Protein 1EKE (pdb70)

Solvent-accessible surface area: 22697 Å² total

Nearest PDB structures (foldseek):
  1eke-assembly1_A  TM=1.005E+00  e=2.275E-42  Methanocaldococcus jannaschii
  1eke-assembly1_B  TM=9.817E-01  e=2.333E-36  Methanocaldococcus jannaschii
  1io2-assembly1_A  TM=8.672E-01  e=2.850E-19  Thermococcus kodakarensis KOD1
  2dfh-assembly1_A  TM=8.727E-01  e=3.382E-18  Thermococcus kodakarensis KOD1
  2dfe-assembly1_A  TM=8.642E-01  e=1.390E-17  Thermococcus kodakarensis KOD1

B-factor: mean 33.73, std 13.72, range [7.92, 82.34]

Radius of gyration: 27.39 Å; Cα contacts (8 Å, |Δi|>4): 747; chains: 2; bounding box: 80×53×71 Å

Sequence (441 aa):
IIIGIDEAGRGPVLGPVVCAFAIEKEREEELKKLGVKELTKNKRAYLKKLLENLGYVEKRILEAEEINQLNSINLNDIEINAFSKVAKNLIEKLNIRDDEIEIYIDACSTNTKKFEDSFKDKIEDIIKERNLNIKIIAEHKADAKYPVVSAASIIAKAERDEIIDYYKKIYGDIGSGYPSDPKTIKFLEDYFKKHKKLPDIARTHWKTCKRILDKSKQTIIIGIDEAGRGPVLGPVVCAFAIEKEREEELKKLGVKDSKELTKNKRAYLKKLLENLGYVEKRILEAEEINQLNSINLNDIEINAFSKVAKNLIEKLNIRDDEIEIYIDACSTNTKKFEDSFKDKIEDIIKERNLNIKIIAEHKADAKYPVVSAASIIAKAERDEIIDYYKKIYGDIGSGYPSDPKTIKFLEDYFKKHKKLPDIARTHWKTCKRILDKSKQT

Foldseek 3Di:
DEKAKEAPDLAFQFWKKIKIWDDDPVCVVVLVVVVLLDDDLVVLLVLLVVRVVHTPMFMDMGFLLNLQVVVPDDSLVVCLCRRLVSVLCCCVVVVAAPEEYEYEYADPDDDFVVSQVSSCVSNCVSHVHRHYRYHYHYDHPVLNPDSNNSNRVSNNNSVRCVVVVVVCVVQNCCAPSHPVGCSVLVSQLVCCVVPVAGDSRGNCPDPSNVVSVCVVPPD/DEKAKEAPDPAFQFWKKIKIWDDDVVCVVVLVVLVLLDDPPDDLVVLLVSLVVSVVHTPMFMDMQFLLNVQVVVPDDPLVVVLVVRLVSVLVSCVVVVDAPEEYE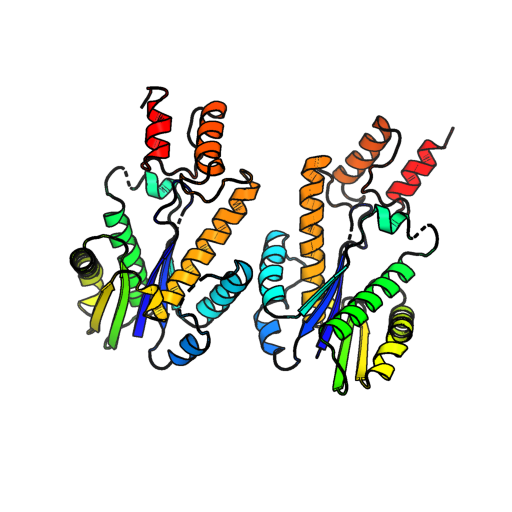YEYADPDDPFVVSQVSNCVSCVVVCVVRVYHYHYHYYHPVLNPDSNNSSNHSNNHNVRVVRVVVVCVVQNCCDPRHPVGPSVLCSQLVVCVVPVDGDSGGNCPDPSNVVSVVVSPDD

CATH classification: 3.30.420.10 (+1 more: 1.10.10.460)

InterPro domains:
  IPR001352 Ribonuclease HII/HIII [PTHR10954] (2-223)
  IPR004649 Ribonuclease H2, subunit A [TIGR00729] (3-220)
  IPR012337 Ribonuclease H-like superfamily [SSF53098] (1-223)
  IPR020787 Ribonuclease HII, archaea [MF_00052_A] (2-220)
  IPR023160 Ribonuclease HII, helix-loop-helix cap domain superfamily [G3DSA:1.10.10.460] (176-222)
  IPR024567 Ribonuclease HII/HIII domain [PF01351] (4-215)
  IPR024567 Ribonuclease HII/HIII domain [PS51975] (1-224)
  IPR036397 Ribonuclease H superfamily [G3DSA:3.30.420.10] (1-175)

Structure (mmCIF, N/CA/C/O backbone):
data_1EKE
#
_entry.id   1EKE
#
_cell.length_a   61.484
_cell.length_b   55.424
_cell.length_c   72.145
_cell.angle_alpha   90.00
_cell.angle_beta   111.85
_cell.angle_gamma   90.00
#
_symmetry.space_group_name_H-M   'P 1 21 1'
#
loop_
_entity.id
_entity.type
_entity.pdbx_description
1 polymer 'RIBONUCLEASE HII'
2 non-polymer '2-(N-MORPHOLINO)-ETHANESULFONIC ACID'
3 water water
#
loop_
_atom_site.group_PDB
_atom_site.id
_atom_site.type_symbol
_atom_site.label_atom_id
_atom_site.label_alt_id
_atom_site.label_comp_id
_atom_site.label_asym_id
_atom_site.label_entity_id
_atom_site.label_seq_id
_atom_site.pdbx_PDB_ins_code
_atom_site.Cartn_x
_atom_site.Cartn_y
_atom_site.Cartn_z
_atom_site.occupancy
_atom_site.B_iso_or_equiv
_atom_site.auth_seq_id
_atom_site.auth_comp_id
_atom_site.auth_asym_id
_atom_site.auth_atom_id
_atom_site.pdbx_PDB_model_num
ATOM 9 N N . ILE A 1 2 ? -5.965 20.754 39.478 1.00 40.49 2 ILE A N 1
ATOM 10 C CA . ILE A 1 2 ? -4.537 20.500 39.621 1.00 39.89 2 ILE A CA 1
ATOM 11 C C . ILE A 1 2 ? -3.767 21.820 39.672 1.00 39.86 2 ILE A C 1
ATOM 12 O O . ILE A 1 2 ? -4.005 22.721 38.863 1.00 34.71 2 ILE A O 1
ATOM 17 N N . ILE A 1 3 ? -2.853 21.929 40.632 1.00 32.21 3 ILE A N 1
ATOM 18 C CA . ILE A 1 3 ? -2.031 23.124 40.795 1.00 29.82 3 ILE A CA 1
ATOM 19 C C . ILE A 1 3 ? -0.607 22.731 40.437 1.00 23.02 3 ILE A C 1
ATOM 20 O O . ILE A 1 3 ? -0.103 21.707 40.905 1.00 27.32 3 ILE A O 1
ATOM 25 N N . ILE A 1 4 ? 0.040 23.536 39.604 1.00 26.98 4 ILE A N 1
ATOM 26 C CA . ILE A 1 4 ? 1.402 23.249 39.185 1.00 25.79 4 ILE A CA 1
ATOM 27 C C . ILE A 1 4 ? 2.305 24.455 39.386 1.00 26.55 4 ILE A C 1
ATOM 28 O O . ILE A 1 4 ? 1.942 25.578 39.030 1.00 24.08 4 ILE A O 1
ATOM 33 N N . GLY A 1 5 ? 3.474 24.212 39.968 1.00 18.80 5 GLY A N 1
ATOM 34 C CA . GLY A 1 5 ? 4.445 25.278 40.191 1.00 16.01 5 GLY A CA 1
ATOM 35 C C . GLY A 1 5 ? 5.674 24.932 39.370 1.00 18.16 5 GLY A C 1
ATOM 36 O O . GLY A 1 5 ? 6.073 23.773 39.320 1.00 17.03 5 GLY A O 1
ATOM 37 N N . ILE A 1 6 ? 6.262 25.920 38.705 1.00 16.41 6 ILE A N 1
ATOM 38 C CA . ILE A 1 6 ? 7.438 25.688 37.872 1.00 15.81 6 ILE A CA 1
ATOM 39 C C . ILE A 1 6 ? 8.528 26.698 38.213 1.00 17.44 6 ILE A C 1
ATOM 40 O O . ILE A 1 6 ? 8.286 27.897 38.230 1.00 20.54 6 ILE A O 1
ATOM 45 N N . ASP A 1 7 ? 9.726 26.211 38.496 1.00 18.96 7 ASP A N 1
ATOM 46 C CA . ASP A 1 7 ? 10.829 27.102 38.817 1.00 18.90 7 ASP A CA 1
ATOM 47 C C . ASP A 1 7 ? 12.088 26.461 38.266 1.00 17.65 7 ASP A C 1
ATOM 48 O O . ASP A 1 7 ? 12.026 25.406 37.642 1.00 26.01 7 ASP A O 1
ATOM 53 N N . GLU A 1 8 ? 13.233 27.085 38.506 1.00 16.81 8 GLU A N 1
ATOM 54 C CA . GLU A 1 8 ? 14.496 26.545 38.010 1.00 17.85 8 GLU A CA 1
ATOM 55 C C . GLU A 1 8 ? 15.616 26.936 38.962 1.00 17.29 8 GLU A C 1
ATOM 56 O O . GLU A 1 8 ? 15.427 27.772 39.838 1.00 24.61 8 GLU A O 1
ATOM 62 N N . ALA A 1 9 ? 16.771 26.313 38.784 1.00 14.97 9 ALA A N 1
ATOM 63 C CA . ALA A 1 9 ? 17.950 26.613 39.591 1.00 20.81 9 ALA A CA 1
ATOM 64 C C . ALA A 1 9 ? 19.118 26.668 38.616 1.00 20.62 9 ALA A C 1
ATOM 65 O O . ALA A 1 9 ? 19.091 25.995 37.574 1.00 22.31 9 ALA A O 1
ATOM 67 N N . GLY A 1 10 ? 20.134 27.464 38.942 1.00 22.59 10 GLY A N 1
ATOM 68 C CA . GLY A 1 10 ? 21.308 27.564 38.088 1.00 20.10 10 GLY A CA 1
ATOM 69 C C . GLY A 1 10 ? 21.178 28.378 36.799 1.00 31.05 10 GLY A C 1
ATOM 70 O O . GLY A 1 10 ? 21.814 28.067 35.793 1.00 31.00 10 GLY A O 1
ATOM 71 N N . ARG A 1 11 ? 20.363 29.425 36.822 1.00 27.32 11 ARG A N 1
ATOM 72 C CA . ARG A 1 11 ? 20.195 30.272 35.645 1.00 35.18 11 ARG A CA 1
ATOM 73 C C . ARG A 1 11 ? 21.405 31.195 35.450 1.00 32.98 11 ARG A C 1
ATOM 74 O O . ARG A 1 11 ? 21.874 31.379 34.330 1.00 37.14 11 ARG A O 1
ATOM 82 N N . GLY A 1 12 ? 21.911 31.742 36.556 1.00 34.53 12 GLY A N 1
ATOM 83 C CA . GLY A 1 12 ? 23.026 32.679 36.519 1.00 33.49 12 GLY A CA 1
ATOM 84 C C . GLY A 1 12 ? 24.496 32.277 36.462 1.00 32.97 12 GLY A C 1
ATOM 85 O O . GLY A 1 12 ? 25.268 33.001 35.842 1.00 28.12 12 GLY A O 1
ATOM 86 N N . PRO A 1 13 ? 24.929 31.168 37.085 1.00 31.24 13 PRO A N 1
ATOM 87 C CA . PRO A 1 13 ? 26.324 30.693 37.100 1.00 25.56 13 PRO A CA 1
ATOM 88 C C . PRO A 1 13 ? 27.028 30.511 35.751 1.00 21.30 13 PRO A C 1
ATOM 89 O O . PRO A 1 13 ? 26.385 30.227 34.743 1.00 19.25 13 PRO A O 1
ATOM 93 N N . VAL A 1 14 ? 28.355 30.664 35.752 1.00 21.94 14 VAL A N 1
ATOM 94 C CA . VAL A 1 14 ? 29.151 30.501 34.540 1.00 22.88 14 VAL A CA 1
ATOM 95 C C . VAL A 1 14 ? 29.472 29.020 34.332 1.00 18.86 14 VAL A C 1
ATOM 96 O O . VAL A 1 14 ? 30.059 28.637 33.327 1.00 25.56 14 VAL A O 1
ATOM 100 N N . LEU A 1 15 ? 29.082 28.183 35.285 1.00 25.55 15 LEU A N 1
ATOM 101 C CA . LEU A 1 15 ? 29.352 26.763 35.154 1.00 28.52 15 LEU A CA 1
ATOM 102 C C . LEU A 1 15 ? 28.235 25.892 35.710 1.00 26.51 15 LEU A C 1
ATOM 103 O O . LEU A 1 15 ? 27.306 26.379 36.348 1.00 27.67 15 LEU A O 1
ATOM 108 N N . GLY A 1 16 ? 28.324 24.598 35.447 1.00 27.14 16 GLY A N 1
ATOM 109 C CA . GLY A 1 16 ? 27.322 23.692 35.969 1.00 28.28 16 GLY A CA 1
ATOM 110 C C . GLY A 1 16 ? 26.030 23.651 35.181 1.00 22.45 16 GLY A C 1
ATOM 111 O O . GLY A 1 16 ? 25.839 24.404 34.233 1.00 17.84 16 GLY A O 1
ATOM 112 N N . PRO A 1 17 ? 25.098 22.783 35.595 1.00 25.42 17 PRO A N 1
ATOM 113 C CA . PRO A 1 17 ? 23.803 22.596 34.953 1.00 19.00 17 PRO A CA 1
ATOM 114 C C . PRO A 1 17 ? 22.699 23.571 35.331 1.00 20.21 17 PRO A C 1
ATOM 115 O O . PRO A 1 17 ? 22.791 24.297 36.326 1.00 18.40 17 PRO A O 1
ATOM 127 N N . VAL A 1 19 ? 18.629 23.502 36.084 1.00 22.94 19 VAL A N 1
ATOM 128 C CA . VAL A 1 19 ? 17.624 22.509 36.427 1.00 23.49 19 VAL A CA 1
ATOM 129 C C . VAL A 1 19 ? 16.283 23.188 36.424 1.00 19.56 19 VAL A C 1
ATOM 130 O O . VAL A 1 19 ? 16.109 24.248 37.014 1.00 25.28 19 VAL A O 1
ATOM 134 N N . VAL A 1 20 ? 15.334 22.570 35.737 1.00 23.14 20 VAL A N 1
ATOM 135 C CA . VAL A 1 20 ? 13.993 23.100 35.645 1.00 15.93 20 VAL A CA 1
ATOM 136 C C . VAL A 1 20 ? 13.105 22.058 36.286 1.00 15.76 20 VAL A C 1
ATOM 137 O O . VAL A 1 20 ? 13.225 20.868 35.995 1.00 20.35 20 VAL A O 1
ATOM 141 N N . CYS A 1 21 ? 12.233 22.487 37.185 1.00 17.14 21 CYS A N 1
ATOM 142 C CA . CYS A 1 21 ? 11.355 21.523 37.842 1.00 20.17 21 CYS A CA 1
ATOM 143 C C . CYS A 1 21 ? 9.922 21.997 37.891 1.00 17.97 21 CYS A C 1
ATOM 144 O O . CYS A 1 21 ? 9.657 23.178 38.073 1.00 19.44 21 CYS A O 1
ATOM 147 N N . ALA A 1 22 ? 8.998 21.060 37.717 1.00 23.27 22 ALA A N 1
ATOM 148 C CA . ALA A 1 22 ? 7.579 21.364 37.778 1.00 19.00 22 ALA A CA 1
ATOM 149 C C . ALA A 1 22 ? 7.010 20.435 38.847 1.00 15.38 22 ALA A C 1
ATOM 150 O O . ALA A 1 22 ? 7.219 19.225 38.780 1.00 19.22 22 ALA A O 1
ATOM 152 N N . PHE A 1 23 ? 6.325 21.015 39.831 1.00 16.41 23 PHE A N 1
ATOM 153 C CA . PHE A 1 23 ? 5.708 20.272 40.935 1.00 14.94 23 PHE A CA 1
ATOM 154 C C . PHE A 1 23 ? 4.192 20.379 40.791 1.00 17.27 23 PHE A C 1
ATOM 155 O O . PHE A 1 23 ? 3.654 21.483 40.721 1.00 24.90 23 PHE A O 1
ATOM 163 N N . ALA A 1 24 ? 3.508 19.241 40.767 1.00 21.05 24 ALA A N 1
ATOM 164 C CA . ALA A 1 24 ? 2.055 19.222 40.620 1.00 14.36 24 ALA A CA 1
ATOM 165 C C . ALA A 1 24 ? 1.387 18.502 41.773 1.00 15.13 24 ALA A C 1
ATOM 166 O O . ALA A 1 24 ? 1.925 17.537 42.310 1.00 18.11 24 ALA A O 1
ATOM 168 N N . ILE A 1 25 ? 0.198 18.959 42.139 1.00 21.88 25 ILE A N 1
ATOM 169 C CA . ILE A 1 25 ? -0.552 18.327 43.210 1.00 19.00 25 ILE A CA 1
ATOM 170 C C . ILE A 1 25 ? -2.033 18.705 43.142 1.00 25.94 25 ILE A C 1
ATOM 171 O O . ILE A 1 25 ? -2.384 19.789 42.664 1.00 21.78 25 ILE A O 1
ATOM 176 N N . GLU A 1 26 ? -2.899 17.794 43.586 1.00 25.67 26 GLU A N 1
ATOM 177 C CA . GLU A 1 26 ? -4.339 18.052 43.608 1.00 28.18 26 GLU A CA 1
ATOM 178 C C . GLU A 1 26 ? -4.569 19.180 44.598 1.00 30.45 26 GLU A C 1
ATOM 179 O O . GLU A 1 26 ? -4.003 19.159 45.697 1.00 32.67 26 GLU A O 1
ATOM 185 N N . LYS A 1 27 ? -5.382 20.170 44.233 1.00 30.00 27 LYS A N 1
ATOM 186 C CA . LYS A 1 27 ? -5.612 21.269 45.158 1.00 33.27 27 LYS A CA 1
ATOM 187 C C . LYS A 1 27 ? -6.207 20.771 46.472 1.00 32.21 27 LYS A C 1
ATOM 188 O O . LYS A 1 27 ? -6.038 21.405 47.503 1.00 29.66 27 LYS A O 1
ATOM 194 N N . GLU A 1 28 ? -6.906 19.640 46.435 1.00 35.95 28 GLU A N 1
ATOM 195 C CA . GLU A 1 28 ? -7.505 19.092 47.649 1.00 40.54 28 GLU A CA 1
ATOM 196 C C . GLU A 1 28 ? -6.430 18.695 48.658 1.00 42.15 28 GLU A C 1
ATOM 197 O O . GLU A 1 28 ? -6.684 18.647 49.861 1.00 45.36 28 GLU A O 1
ATOM 203 N N . ARG A 1 29 ? -5.229 18.412 48.166 1.00 37.17 29 ARG A N 1
ATOM 204 C CA . ARG A 1 29 ? -4.136 17.997 49.034 1.00 33.94 29 ARG A CA 1
ATOM 205 C C . ARG A 1 29 ? -3.108 19.080 49.285 1.00 32.26 29 ARG A C 1
ATOM 206 O O . ARG A 1 29 ? -2.037 18.803 49.825 1.00 39.36 29 ARG A O 1
ATOM 214 N N . GLU A 1 30 ? -3.422 20.313 48.910 1.00 32.55 30 GLU A N 1
ATOM 215 C CA . GLU A 1 30 ? -2.473 21.403 49.099 1.00 32.53 30 GLU A CA 1
ATOM 216 C C . GLU A 1 30 ? -2.078 21.667 50.552 1.00 32.47 30 GLU A C 1
ATOM 217 O O . GLU A 1 30 ? -0.980 22.164 50.824 1.00 26.81 30 GLU A O 1
ATOM 223 N N . GLU A 1 31 ? -2.960 21.351 51.494 1.00 33.01 31 GLU A N 1
ATOM 224 C CA . GLU A 1 31 ? -2.614 21.569 52.892 1.00 36.79 31 GLU A CA 1
ATOM 225 C C . GLU A 1 31 ? -1.490 20.617 53.306 1.00 33.10 31 GLU A C 1
ATOM 226 O O . GLU A 1 31 ? -0.679 20.944 54.171 1.00 38.27 31 GLU A O 1
ATOM 232 N N . GLU A 1 32 ? -1.432 19.448 52.676 1.00 33.67 32 GLU A N 1
ATOM 233 C CA . GLU A 1 32 ? -0.384 18.478 52.990 1.00 34.63 32 GLU A CA 1
ATOM 234 C C . GLU A 1 32 ? 0.957 19.056 52.576 1.00 31.32 32 GLU A C 1
ATOM 235 O O . GLU A 1 32 ? 2.000 18.640 53.074 1.00 33.35 32 GLU A O 1
ATOM 241 N N . LEU A 1 33 ? 0.918 20.007 51.644 1.00 26.99 33 LEU A N 1
ATOM 242 C CA . LEU A 1 33 ? 2.118 20.684 51.166 1.00 26.78 33 LEU A CA 1
ATOM 243 C C . LEU A 1 33 ? 2.439 21.889 52.061 1.00 31.16 33 LEU A C 1
ATOM 244 O O . LEU A 1 33 ? 3.595 22.107 52.426 1.00 33.46 33 LEU A O 1
ATOM 249 N N . LYS A 1 34 ? 1.420 22.674 52.413 1.00 28.83 34 LYS A N 1
ATOM 250 C CA . LYS A 1 34 ? 1.634 23.849 53.258 1.00 33.77 34 LYS A CA 1
ATOM 251 C C . LYS A 1 34 ? 2.126 23.430 54.637 1.00 36.01 34 LYS A C 1
ATOM 252 O O . LYS A 1 34 ? 2.896 24.146 55.273 1.00 35.92 34 LYS A O 1
ATOM 258 N N . LYS A 1 35 ? 1.685 22.254 55.075 1.00 39.01 35 LYS A N 1
ATOM 259 C CA . LYS A 1 35 ? 2.072 21.679 56.364 1.00 45.95 35 LYS A CA 1
ATOM 260 C C . LYS A 1 35 ? 3.602 21.575 56.466 1.00 47.01 35 LYS A C 1
ATOM 261 O O . LYS A 1 35 ? 4.160 21.498 57.559 1.00 44.40 35 LYS A O 1
ATOM 267 N N . LEU A 1 36 ? 4.275 21.578 55.320 1.00 45.20 36 LEU A N 1
ATOM 268 C CA . LEU A 1 36 ? 5.731 21.483 55.292 1.00 44.53 36 LEU A CA 1
ATOM 269 C C . LEU A 1 36 ? 6.380 22.860 55.431 1.00 45.29 36 LEU A C 1
ATOM 270 O O . LEU A 1 36 ? 7.582 22.973 55.671 1.00 45.96 36 LEU A O 1
ATOM 275 N N . GLY A 1 37 ? 5.576 23.906 55.286 1.00 46.50 37 GLY A N 1
ATOM 276 C CA . GLY A 1 37 ? 6.092 25.258 55.404 1.00 50.38 37 GLY A CA 1
ATOM 277 C C . GLY A 1 37 ? 7.104 25.627 54.335 1.00 49.51 37 GLY A C 1
ATOM 278 O O . GLY A 1 37 ? 7.984 26.458 54.565 1.00 52.65 37 GLY A O 1
ATOM 279 N N . VAL A 1 38 ? 6.978 25.017 53.160 1.00 44.83 38 VAL A N 1
ATOM 280 C CA . VAL A 1 38 ? 7.895 25.288 52.060 1.00 42.69 38 VAL A CA 1
ATOM 281 C C . VAL A 1 38 ? 8.057 26.773 51.724 1.00 44.45 38 VAL A C 1
ATOM 282 O O . VAL A 1 38 ? 9.085 27.174 51.187 1.00 43.83 38 VAL A O 1
ATOM 286 N N . LYS A 1 39 ? 7.059 27.596 52.030 1.00 49.09 39 LYS A N 1
ATOM 287 C CA . LYS A 1 39 ? 7.180 29.022 51.735 1.00 53.13 39 LYS A CA 1
ATOM 288 C C . LYS A 1 39 ? 7.602 29.796 52.979 1.00 55.47 39 LYS A C 1
ATOM 289 O O . LYS A 1 39 ? 7.391 29.340 54.104 1.00 58.93 39 LYS A O 1
ATOM 295 N N . GLU A 1 43 ? 16.403 30.602 53.051 1.00 52.22 43 GLU A N 1
ATOM 296 C CA . GLU A 1 43 ? 17.412 29.607 52.712 1.00 51.21 43 GLU A CA 1
ATOM 297 C C . GLU A 1 43 ? 17.419 28.474 53.733 1.00 51.68 43 GLU A C 1
ATOM 298 O O . GLU A 1 43 ? 16.871 28.601 54.830 1.00 49.91 43 GLU A O 1
ATOM 300 N N . LEU A 1 44 ? 18.044 27.364 53.362 1.00 48.77 44 LEU A N 1
ATOM 301 C CA . LEU A 1 44 ? 18.127 26.205 54.237 1.00 51.33 44 LEU A CA 1
ATOM 302 C C . LEU A 1 44 ? 19.425 25.458 53.967 1.00 50.47 44 LEU A C 1
ATOM 303 O O . LEU A 1 44 ? 20.082 25.682 52.949 1.00 51.98 44 LEU A O 1
ATOM 308 N N . THR A 1 45 ? 19.799 24.581 54.889 1.00 47.50 45 THR A N 1
ATOM 309 C CA . THR A 1 45 ? 21.014 23.798 54.730 1.00 49.79 45 THR A CA 1
ATOM 310 C C . THR A 1 45 ? 20.822 22.802 53.591 1.00 50.36 45 THR A C 1
ATOM 311 O O . THR A 1 45 ? 19.692 22.510 53.196 1.00 46.05 45 THR A O 1
ATOM 315 N N . LYS A 1 46 ? 21.926 22.292 53.056 1.00 50.41 46 LYS A N 1
ATOM 316 C CA . LYS A 1 46 ? 21.845 21.325 51.973 1.00 50.75 46 LYS A CA 1
ATOM 317 C C . LYS A 1 46 ? 21.287 20.005 52.499 1.00 50.65 46 LYS A C 1
ATOM 318 O O . LYS A 1 46 ? 20.828 19.164 51.728 1.00 52.69 46 LYS A O 1
ATOM 324 N N . ASN A 1 47 ? 21.322 19.840 53.819 1.00 47.03 47 ASN A N 1
ATOM 325 C CA . ASN A 1 47 ? 20.803 18.642 54.465 1.00 43.42 47 ASN A CA 1
ATOM 326 C C . ASN A 1 47 ? 19.282 18.694 54.550 1.00 42.49 47 ASN A C 1
ATOM 327 O O . ASN A 1 47 ? 18.598 17.754 54.154 1.00 40.74 47 ASN A O 1
ATOM 332 N N . LYS A 1 48 ? 18.760 19.803 55.066 1.00 40.51 48 LYS A N 1
ATOM 333 C CA . LYS A 1 48 ? 17.319 19.977 55.229 1.00 34.50 48 LYS A CA 1
ATOM 334 C C . LYS A 1 48 ? 16.605 20.069 53.881 1.00 32.38 48 LYS A C 1
ATOM 335 O O . LYS A 1 48 ? 15.446 19.658 53.748 1.00 30.15 48 LYS A O 1
ATOM 341 N N . ARG A 1 49 ? 17.318 20.596 52.890 1.00 30.88 49 ARG A N 1
ATOM 342 C CA . ARG A 1 49 ? 16.804 20.754 51.539 1.00 35.37 49 ARG A CA 1
ATOM 343 C C . ARG A 1 49 ? 16.720 19.392 50.850 1.00 35.31 49 ARG A C 1
ATOM 344 O O . ARG A 1 49 ? 15.760 19.106 50.138 1.00 30.00 49 ARG A O 1
ATOM 352 N N . ALA A 1 50 ? 17.740 18.565 51.051 1.00 25.70 50 ALA A N 1
ATOM 353 C CA . ALA A 1 50 ? 17.757 17.237 50.472 1.00 26.62 50 ALA A CA 1
ATOM 354 C C . ALA A 1 50 ? 16.611 16.461 51.112 1.00 24.51 50 ALA A C 1
ATOM 355 O O . ALA A 1 50 ? 15.980 15.615 50.471 1.00 22.63 50 ALA A O 1
ATOM 357 N N . TYR A 1 51 ? 16.345 16.756 52.380 1.00 22.13 51 TYR A N 1
ATOM 358 C CA . TYR A 1 51 ? 15.263 16.099 53.094 1.00 23.10 51 TYR A CA 1
ATOM 359 C C . TYR A 1 51 ? 13.914 16.521 52.517 1.00 24.50 51 TYR A C 1
ATOM 360 O O . TYR A 1 51 ? 13.070 15.681 52.218 1.00 23.06 51 TYR A O 1
ATOM 369 N N . LEU A 1 52 ? 13.711 17.828 52.382 1.00 26.83 52 LEU A N 1
ATOM 370 C CA . LEU A 1 52 ? 12.464 18.352 51.826 1.00 27.64 52 LEU A CA 1
ATOM 371 C C . LEU A 1 52 ? 12.231 17.835 50.409 1.00 25.62 52 LEU A C 1
ATOM 372 O O . LEU A 1 52 ? 11.106 17.509 50.032 1.00 27.53 52 LEU A O 1
ATOM 377 N N . LYS A 1 53 ? 13.296 17.761 49.620 1.00 21.88 53 LYS A N 1
ATOM 378 C CA . LYS A 1 53 ? 13.184 17.252 48.265 1.00 23.52 53 LYS A CA 1
ATOM 379 C C . LYS A 1 53 ? 12.640 15.810 48.261 1.00 25.91 53 LYS A C 1
ATOM 380 O O . LYS A 1 53 ? 11.828 15.445 47.410 1.00 19.90 53 LYS A O 1
ATOM 386 N N . LYS A 1 54 ? 13.087 14.983 49.202 1.00 25.64 54 LYS A N 1
ATOM 387 C CA . LYS A 1 54 ? 12.598 13.605 49.249 1.00 24.25 54 LYS A CA 1
ATOM 388 C C . LYS A 1 54 ? 11.119 13.594 49.633 1.00 24.62 54 LYS A C 1
ATOM 389 O O . LYS A 1 54 ? 10.310 12.875 49.044 1.00 25.12 54 LYS A O 1
ATOM 395 N N . LEU A 1 55 ? 10.760 14.394 50.624 1.00 18.62 55 LEU A N 1
ATOM 396 C CA . LEU A 1 55 ? 9.370 14.426 51.047 1.00 27.06 55 LEU A CA 1
ATOM 397 C C . LEU A 1 55 ? 8.489 14.924 49.917 1.00 24.80 55 LEU A C 1
ATOM 398 O O . LEU A 1 55 ? 7.418 14.363 49.671 1.00 21.13 55 LEU A O 1
ATOM 403 N N . LEU A 1 56 ? 8.949 15.968 49.229 1.00 22.51 56 LEU A N 1
ATOM 404 C CA . LEU A 1 56 ? 8.186 16.558 48.130 1.00 24.23 56 LEU A CA 1
ATOM 405 C C . LEU A 1 56 ? 7.999 15.618 46.941 1.00 24.90 56 LEU A C 1
ATOM 406 O O . LEU A 1 56 ? 6.915 15.564 46.358 1.00 21.84 56 LEU A O 1
ATOM 411 N N . GLU A 1 57 ? 9.039 14.878 46.574 1.00 20.70 57 GLU A N 1
ATOM 412 C CA . GLU A 1 57 ? 8.914 13.950 45.458 1.00 23.38 57 GLU A CA 1
ATOM 413 C C . GLU A 1 57 ? 7.971 12.789 45.792 1.00 31.80 57 GLU A C 1
ATOM 414 O O . GLU A 1 57 ? 7.450 12.123 44.892 1.00 31.71 57 GLU A O 1
ATOM 420 N N . ASN A 1 58 ? 7.742 12.560 47.084 1.00 34.51 58 ASN A N 1
ATOM 421 C CA . ASN A 1 58 ? 6.824 11.509 47.524 1.00 35.89 58 ASN A CA 1
ATOM 422 C C . ASN A 1 58 ? 5.427 12.112 47.609 1.00 31.70 58 ASN A C 1
ATOM 423 O O . ASN A 1 58 ? 4.435 11.441 47.325 1.00 41.62 58 ASN A O 1
ATOM 428 N N . LEU A 1 59 ? 5.352 13.382 47.999 1.00 26.16 59 LEU A N 1
ATOM 429 C CA . LEU A 1 59 ? 4.067 14.066 48.124 1.00 23.42 59 LEU A CA 1
ATOM 430 C C . LEU A 1 59 ? 3.375 14.337 46.774 1.00 28.90 59 LEU A C 1
ATOM 431 O O . LEU A 1 59 ? 2.244 13.901 46.547 1.00 20.95 59 LEU A O 1
ATOM 436 N N . GLY A 1 60 ? 4.053 15.033 45.867 1.00 24.24 60 GLY A N 1
ATOM 437 C CA . GLY A 1 60 ? 3.427 15.334 44.590 1.00 23.58 60 GLY A CA 1
ATOM 438 C C . GLY A 1 60 ? 4.016 14.673 43.362 1.00 24.80 60 GLY A C 1
ATOM 439 O O . GLY A 1 60 ? 4.781 13.710 43.457 1.00 22.90 60 GLY A O 1
ATOM 440 N N . TYR A 1 61 ? 3.633 15.191 42.196 1.00 21.33 61 TYR A N 1
ATOM 441 C CA . TYR A 1 61 ? 4.136 14.688 40.928 1.00 21.97 61 TYR A CA 1
ATOM 442 C C . TYR A 1 61 ? 5.217 15.662 40.505 1.00 20.86 61 TYR A C 1
ATOM 443 O O . TYR A 1 61 ? 4.934 16.830 40.245 1.00 21.55 61 TYR A O 1
ATOM 452 N N . VAL A 1 62 ? 6.447 15.172 40.416 1.00 21.27 62 VAL A N 1
ATOM 453 C CA . VAL A 1 62 ? 7.579 16.021 40.065 1.00 21.86 62 VAL A CA 1
ATOM 454 C C . VAL A 1 62 ? 8.210 15.650 38.729 1.00 21.42 62 VAL A C 1
ATOM 455 O O . VAL A 1 62 ? 8.648 14.520 38.524 1.00 21.52 62 VAL A O 1
ATOM 459 N N . GLU A 1 63 ? 8.259 16.633 37.833 1.00 25.15 63 GLU A N 1
ATOM 460 C CA . GLU A 1 63 ? 8.824 16.487 36.488 1.00 18.15 63 GLU A CA 1
ATOM 461 C C . GLU A 1 63 ? 10.102 17.331 36.451 1.00 19.67 63 GLU A C 1
ATOM 462 O O . GLU A 1 63 ? 10.058 18.530 36.726 1.00 19.65 63 GLU A O 1
ATOM 468 N N . LYS A 1 64 ? 11.232 16.726 36.097 1.00 15.94 64 LYS A N 1
ATOM 469 C CA . LYS A 1 64 ? 12.486 17.478 36.086 1.00 24.43 64 LYS A CA 1
ATOM 470 C C . LYS A 1 64 ? 13.216 17.433 34.758 1.00 22.22 64 LYS A C 1
ATOM 471 O O . LYS A 1 64 ? 13.166 16.436 34.041 1.00 26.71 64 LYS A O 1
ATOM 477 N N . ARG A 1 65 ? 13.905 18.526 34.453 1.00 20.60 65 ARG A N 1
ATOM 478 C CA . ARG A 1 65 ? 14.704 18.635 33.243 1.00 19.66 65 ARG A CA 1
ATOM 479 C C . ARG A 1 65 ? 16.078 19.185 33.655 1.00 19.84 65 ARG A C 1
ATOM 480 O O . ARG A 1 65 ? 16.168 20.276 34.223 1.00 19.64 65 ARG A O 1
ATOM 488 N N . ILE A 1 66 ? 17.133 18.435 33.376 1.00 21.96 66 ILE A N 1
ATOM 489 C CA . ILE A 1 66 ? 18.478 18.889 33.719 1.00 24.97 66 ILE A CA 1
ATOM 490 C C . ILE A 1 66 ? 19.303 19.143 32.460 1.00 28.12 66 ILE A C 1
ATOM 491 O O . ILE A 1 66 ? 19.510 18.233 31.650 1.00 28.19 66 ILE A O 1
ATOM 496 N N . LEU A 1 67 ? 19.767 20.382 32.303 1.00 23.69 67 LEU A N 1
ATOM 497 C CA . LEU A 1 67 ? 20.581 20.769 31.156 1.00 24.54 67 LEU A CA 1
ATOM 498 C C . LEU A 1 67 ? 22.021 20.977 31.596 1.00 23.75 67 LEU A C 1
ATOM 499 O O . LEU A 1 67 ? 22.321 21.930 32.311 1.00 21.95 67 LEU A O 1
ATOM 504 N N . GLU A 1 68 ? 22.904 20.076 31.191 1.00 23.71 68 GLU A N 1
ATOM 505 C CA . GLU A 1 68 ? 24.310 20.208 31.548 1.00 26.99 68 GLU A CA 1
ATOM 506 C C . GLU A 1 68 ? 24.888 21.316 30.679 1.00 26.41 68 GLU A C 1
ATOM 507 O O . GLU A 1 68 ? 24.326 21.650 29.634 1.00 22.79 68 GLU A O 1
ATOM 513 N N . ALA A 1 69 ? 26.016 21.878 31.103 1.00 24.84 69 ALA A N 1
ATOM 514 C CA . ALA A 1 69 ? 26.644 22.962 30.368 1.00 28.13 69 ALA A CA 1
ATOM 515 C C . ALA A 1 69 ? 26.867 22.633 28.897 1.00 28.22 69 ALA A C 1
ATOM 516 O O . ALA A 1 69 ? 26.661 23.490 28.036 1.00 25.91 69 ALA A O 1
ATOM 518 N N . GLU A 1 70 ? 27.273 21.400 28.606 1.00 30.18 70 GLU A N 1
ATOM 519 C CA . GLU A 1 70 ? 27.525 20.999 27.223 1.00 32.04 70 GLU A CA 1
ATOM 520 C C . GLU A 1 70 ? 26.286 21.221 26.367 1.00 30.86 70 GLU A C 1
ATOM 521 O O . GLU A 1 70 ? 26.375 21.757 25.266 1.00 28.13 70 GLU A O 1
ATOM 527 N N . GLU A 1 71 ? 25.129 20.811 26.875 1.00 27.57 71 GLU A N 1
ATOM 528 C CA . GLU A 1 71 ? 23.880 20.989 26.128 1.00 28.11 71 GLU A CA 1
ATOM 529 C C . GLU A 1 71 ? 23.522 22.471 26.017 1.00 32.04 71 GLU A C 1
ATOM 530 O O . GLU A 1 71 ? 23.019 22.925 24.983 1.00 30.85 71 GLU A O 1
ATOM 536 N N . ILE A 1 72 ? 23.781 23.220 27.087 1.00 23.92 72 ILE A N 1
ATOM 537 C CA . ILE A 1 72 ? 23.504 24.651 27.111 1.00 25.50 72 ILE A CA 1
ATOM 538 C C . ILE A 1 72 ? 24.301 25.327 26.007 1.00 27.38 72 ILE A C 1
ATOM 539 O O . ILE A 1 72 ? 23.764 26.125 25.239 1.00 22.48 72 ILE A O 1
ATOM 544 N N . ASN A 1 73 ? 25.591 25.005 25.948 1.00 28.74 73 ASN A N 1
ATOM 545 C CA . ASN A 1 73 ? 26.481 25.587 24.958 1.00 28.31 73 ASN A CA 1
ATOM 546 C C . ASN A 1 73 ? 26.008 25.279 23.547 1.00 32.86 73 ASN A C 1
ATOM 547 O O . ASN A 1 73 ? 25.948 26.166 22.698 1.00 32.05 73 ASN A O 1
ATOM 552 N N . GLN A 1 74 ? 25.672 24.018 23.306 1.00 31.23 74 GLN A N 1
ATOM 553 C CA . GLN A 1 74 ? 25.200 23.599 21.997 1.00 35.40 74 GLN A CA 1
ATOM 554 C C . GLN A 1 74 ? 23.926 24.347 21.600 1.00 32.40 74 GLN A C 1
ATOM 555 O O . GLN A 1 74 ? 23.834 24.880 20.495 1.00 31.17 74 GLN A O 1
ATOM 561 N N . LEU A 1 75 ? 22.947 24.395 22.496 1.00 31.65 75 LEU A N 1
ATOM 562 C CA . LEU A 1 75 ? 21.695 25.092 22.203 1.00 29.68 75 LEU A CA 1
ATOM 563 C C . LEU A 1 75 ? 21.901 26.587 21.934 1.00 38.02 75 LEU A C 1
ATOM 564 O O . LEU A 1 75 ? 21.232 27.176 21.075 1.00 37.27 75 LEU A O 1
ATOM 577 N N . ASN A 1 77 ? 24.034 27.996 20.352 1.00 33.65 77 ASN A N 1
ATOM 578 C CA . ASN A 1 77 ? 24.656 28.261 19.070 1.00 39.09 77 ASN A CA 1
ATOM 579 C C . ASN A 1 77 ? 23.555 28.717 18.114 1.00 42.47 77 ASN A C 1
ATOM 580 O O . ASN A 1 77 ? 23.835 29.166 17.005 1.00 44.79 77 ASN A O 1
ATOM 585 N N . SER A 1 78 ? 22.303 28.617 18.556 1.00 38.30 78 SER A N 1
ATOM 586 C CA . SER A 1 78 ? 21.175 29.005 17.715 1.00 38.57 78 SER A CA 1
ATOM 587 C C . SER A 1 78 ? 20.067 29.785 18.415 1.00 39.02 78 SER A C 1
ATOM 588 O O . SER A 1 78 ? 19.416 30.630 17.797 1.00 42.42 78 SER A O 1
ATOM 591 N N . ILE A 1 79 ? 19.840 29.499 19.693 1.00 37.03 79 ILE A N 1
ATOM 592 C CA . ILE A 1 79 ? 18.800 30.194 20.447 1.00 31.63 79 ILE A CA 1
ATOM 593 C C . ILE A 1 79 ? 19.395 30.787 21.724 1.00 27.63 79 ILE A C 1
ATOM 594 O O . ILE A 1 79 ? 20.484 30.385 22.141 1.00 30.10 79 ILE A O 1
ATOM 599 N N . ASN A 1 80 ? 18.687 31.733 22.340 1.00 28.39 80 ASN A N 1
ATOM 600 C CA . ASN A 1 80 ? 19.183 32.367 23.557 1.00 27.48 80 ASN A CA 1
ATOM 601 C C . ASN A 1 80 ? 18.660 31.693 24.826 1.00 29.30 80 ASN A C 1
ATOM 602 O O . ASN A 1 80 ? 17.847 30.764 24.756 1.00 22.67 80 ASN A O 1
ATOM 607 N N . LEU A 1 81 ? 19.138 32.154 25.982 1.00 26.13 81 LEU A N 1
ATOM 608 C CA . LEU A 1 81 ? 18.742 31.572 27.265 1.00 29.24 81 LEU A CA 1
ATOM 609 C C . LEU A 1 81 ? 17.256 31.685 27.571 1.00 29.49 81 LEU A C 1
ATOM 610 O O . LEU A 1 81 ? 16.666 30.772 28.153 1.00 26.83 81 LEU A O 1
ATOM 615 N N . ASN A 1 82 ? 16.656 32.809 27.205 1.00 26.23 82 ASN A N 1
ATOM 616 C CA . ASN A 1 82 ? 15.236 33.005 27.436 1.00 28.37 82 ASN A CA 1
ATOM 617 C C . ASN A 1 82 ? 14.446 31.983 26.636 1.00 27.46 82 ASN A C 1
ATOM 618 O O . ASN A 1 82 ? 13.417 31.495 27.108 1.00 23.66 82 ASN A O 1
ATOM 623 N N . ASP A 1 83 ? 14.930 31.668 25.431 1.00 30.73 83 ASP A N 1
ATOM 624 C CA . ASP A 1 83 ? 14.265 30.692 24.567 1.00 31.16 83 ASP A CA 1
ATOM 625 C C . ASP A 1 83 ? 14.373 29.306 25.185 1.00 31.55 83 ASP A C 1
ATOM 626 O O . ASP A 1 83 ? 13.412 28.543 25.175 1.00 26.44 83 ASP A O 1
ATOM 631 N N . ILE A 1 84 ? 15.549 28.985 25.719 1.00 24.89 84 ILE A N 1
ATOM 632 C CA . ILE A 1 84 ? 15.772 27.690 26.344 1.00 19.52 84 ILE A CA 1
ATOM 633 C C . ILE A 1 84 ? 14.814 27.484 27.508 1.00 19.60 84 ILE A C 1
ATOM 634 O O . ILE A 1 84 ? 14.284 26.391 27.700 1.00 23.29 84 ILE A O 1
ATOM 639 N N . GLU A 1 85 ? 14.601 28.541 28.286 1.00 23.84 85 GLU A N 1
ATOM 640 C CA . GLU A 1 85 ? 13.705 28.495 29.429 1.00 27.01 85 GLU A CA 1
ATOM 641 C C . GLU A 1 85 ? 12.250 28.296 29.001 1.00 27.63 85 GLU A C 1
ATOM 642 O O . GLU A 1 85 ? 11.484 27.591 29.655 1.00 19.97 85 GLU A O 1
ATOM 648 N N . ILE A 1 86 ? 11.858 28.939 27.913 1.00 26.47 86 ILE A N 1
ATOM 649 C CA . ILE A 1 86 ? 10.499 28.771 27.425 1.00 24.97 86 ILE A CA 1
ATOM 650 C C . ILE A 1 86 ? 10.290 27.302 27.062 1.00 21.19 86 ILE A C 1
ATOM 651 O O . ILE A 1 86 ? 9.284 26.696 27.451 1.00 29.01 86 ILE A O 1
ATOM 656 N N . ASN A 1 87 ? 11.241 26.730 26.324 1.00 26.69 87 ASN A N 1
ATOM 657 C CA . ASN A 1 87 ? 11.160 25.330 25.917 1.00 24.12 87 ASN A CA 1
ATOM 658 C C . ASN A 1 87 ? 11.142 24.379 27.119 1.00 32.20 87 ASN A C 1
ATOM 659 O O . ASN A 1 87 ? 10.221 23.570 27.252 1.00 20.69 87 ASN A O 1
ATOM 664 N N . ALA A 1 88 ? 12.162 24.468 27.980 1.00 25.71 88 ALA A N 1
ATOM 665 C CA . ALA A 1 88 ? 12.259 23.607 29.167 1.00 26.79 88 ALA A CA 1
ATOM 666 C C . ALA A 1 88 ? 11.065 23.738 30.123 1.00 18.62 88 ALA A C 1
ATOM 667 O O . ALA A 1 88 ? 10.572 22.736 30.634 1.00 27.57 88 ALA A O 1
ATOM 669 N N . PHE A 1 89 ? 10.599 24.961 30.361 1.00 18.29 89 PHE A N 1
ATOM 670 C CA . PHE A 1 89 ? 9.444 25.176 31.229 1.00 20.81 89 PHE A CA 1
ATOM 671 C C . PHE A 1 89 ? 8.169 24.575 30.613 1.00 21.92 89 PHE A C 1
ATOM 672 O O . PHE A 1 89 ? 7.388 23.900 31.300 1.00 20.65 89 PHE A O 1
ATOM 680 N N . SER A 1 90 ? 7.953 24.832 29.325 1.00 19.32 90 SER A N 1
ATOM 681 C CA . SER A 1 90 ? 6.759 24.316 28.644 1.00 25.55 90 SER A CA 1
ATOM 682 C C . SER A 1 90 ? 6.795 22.796 28.558 1.00 19.94 90 SER A C 1
ATOM 683 O O . SER A 1 90 ? 5.773 22.129 28.730 1.00 26.47 90 SER A O 1
ATOM 686 N N . LYS A 1 91 ? 7.979 22.252 28.304 1.00 23.09 91 LYS A N 1
ATOM 687 C CA . LYS A 1 91 ? 8.166 20.810 28.190 1.00 26.15 91 LYS A CA 1
ATOM 688 C C . LYS A 1 91 ? 7.839 20.010 29.463 1.00 31.32 91 LYS A C 1
ATOM 689 O O . LYS A 1 91 ? 7.262 18.920 29.384 1.00 25.57 91 LYS A O 1
ATOM 695 N N . VAL A 1 92 ? 8.206 20.526 30.631 1.00 24.08 92 VAL A N 1
ATOM 696 C CA . VAL A 1 92 ? 7.905 19.800 31.861 1.00 19.95 92 VAL A CA 1
ATOM 697 C C . VAL A 1 92 ? 6.413 19.886 32.145 1.00 24.52 92 VAL A C 1
ATOM 698 O O . VAL A 1 92 ? 5.831 18.964 32.706 1.00 19.99 92 VAL A O 1
ATOM 702 N N . ALA A 1 93 ? 5.787 20.982 31.719 1.00 22.47 93 ALA A N 1
ATOM 703 C CA . ALA A 1 93 ? 4.355 21.161 31.920 1.00 19.58 93 ALA A CA 1
ATOM 704 C C . ALA A 1 93 ? 3.558 20.219 31.005 1.00 24.65 93 ALA A C 1
ATOM 705 O O . ALA A 1 93 ? 2.536 19.646 31.412 1.00 19.77 93 ALA A O 1
ATOM 707 N N . LYS A 1 94 ? 4.026 20.075 29.770 1.00 20.46 94 LYS A N 1
ATOM 708 C CA . LYS A 1 94 ? 3.377 19.204 28.798 1.00 25.28 94 LYS A CA 1
ATOM 709 C C . LYS A 1 94 ? 3.491 17.756 29.270 1.00 27.05 94 LYS A C 1
ATOM 710 O O . LYS A 1 94 ? 2.526 16.997 29.185 1.00 28.25 94 LYS A O 1
ATOM 716 N N . ASN A 1 95 ? 4.662 17.386 29.787 1.00 23.08 95 ASN A N 1
ATOM 717 C CA . ASN A 1 95 ? 4.884 16.036 30.304 1.00 26.82 95 ASN A CA 1
ATOM 718 C C . ASN A 1 95 ? 3.947 15.727 31.464 1.00 21.69 95 ASN A C 1
ATOM 719 O O . ASN A 1 95 ? 3.416 14.624 31.552 1.00 27.03 95 ASN A O 1
ATOM 724 N N . LEU A 1 96 ? 3.748 16.682 32.367 1.00 19.11 96 LEU A N 1
ATOM 725 C CA . LEU A 1 96 ? 2.844 16.427 33.484 1.00 21.94 96 LEU A CA 1
ATOM 726 C C . LEU A 1 96 ? 1.425 16.206 32.980 1.00 23.65 96 LEU A C 1
ATOM 727 O O . LEU A 1 96 ? 0.761 15.246 33.373 1.00 26.76 96 LEU A O 1
ATOM 732 N N . ILE A 1 97 ? 0.975 17.091 32.099 1.00 23.42 97 ILE A N 1
ATOM 733 C CA . ILE A 1 97 ? -0.372 17.017 31.533 1.00 24.02 97 ILE A CA 1
ATOM 734 C C . ILE A 1 97 ? -0.595 15.676 30.852 1.00 25.94 97 ILE A C 1
ATOM 735 O O . ILE A 1 97 ? -1.633 15.030 31.035 1.00 32.13 97 ILE A O 1
ATOM 740 N N . GLU A 1 98 ? 0.396 15.258 30.079 1.00 22.77 98 GLU A N 1
ATOM 741 C CA . GLU A 1 98 ? 0.337 14.002 29.349 1.00 28.89 98 GLU A CA 1
ATOM 742 C C . GLU A 1 98 ? 0.521 12.764 30.228 1.00 27.64 98 GLU A C 1
ATOM 743 O O . GLU A 1 98 ? -0.310 11.853 30.186 1.00 28.68 98 GLU A O 1
ATOM 749 N N . LYS A 1 99 ? 1.590 12.729 31.024 1.00 23.69 99 LYS A N 1
ATOM 750 C CA . LYS A 1 99 ? 1.853 11.575 31.895 1.00 22.14 99 LYS A CA 1
ATOM 751 C C . LYS A 1 99 ? 0.756 11.353 32.934 1.00 18.25 99 LYS A C 1
ATOM 752 O O . LYS A 1 99 ? 0.412 10.215 33.243 1.00 23.55 99 LYS A O 1
ATOM 758 N N . LEU A 1 100 ? 0.212 12.440 33.468 1.00 16.83 100 LEU A N 1
ATOM 759 C CA . LEU A 1 100 ? -0.852 12.351 34.455 1.00 17.29 100 LEU A CA 1
ATOM 760 C C . LEU A 1 100 ? -2.182 12.221 33.728 1.00 25.01 100 LEU A C 1
ATOM 761 O O . LEU A 1 100 ? -3.202 11.924 34.341 1.00 21.89 100 LEU A O 1
ATOM 766 N N . ASN A 1 101 ? -2.143 12.452 32.419 1.00 27.78 101 ASN A N 1
ATOM 767 C CA . ASN A 1 101 ? -3.314 12.405 31.548 1.00 20.69 101 ASN A CA 1
ATOM 768 C C . ASN A 1 101 ? -4.406 13.278 32.114 1.00 23.83 101 ASN A C 1
ATOM 769 O O . ASN A 1 101 ? -5.481 12.798 32.485 1.00 25.11 101 ASN A O 1
ATOM 774 N N . ILE A 1 102 ? -4.122 14.572 32.189 1.00 21.06 102 ILE A N 1
ATOM 775 C CA . ILE A 1 102 ? -5.077 15.525 32.717 1.00 24.89 102 ILE A CA 1
ATOM 776 C C . ILE A 1 102 ? -6.016 15.947 31.596 1.00 28.72 102 ILE A C 1
ATOM 777 O O . ILE A 1 102 ? -5.569 16.304 30.506 1.00 34.92 102 ILE A O 1
ATOM 782 N N . ARG A 1 103 ? -7.314 15.881 31.864 1.00 32.03 103 ARG A N 1
ATOM 783 C CA . ARG A 1 103 ? -8.320 16.245 30.870 1.00 41.85 103 ARG A CA 1
ATOM 784 C C . ARG A 1 103 ? -9.665 16.446 31.553 1.00 42.74 103 ARG A C 1
ATOM 785 O O . ARG A 1 103 ? -9.964 15.798 32.555 1.00 40.91 103 ARG A O 1
ATOM 793 N N . ASP A 1 104 ? -10.468 17.360 31.015 1.00 45.40 104 ASP A N 1
ATOM 794 C CA . ASP A 1 104 ? -11.779 17.653 31.581 1.00 47.04 104 ASP A CA 1
ATOM 795 C C . ASP A 1 104 ? -11.580 18.100 33.026 1.00 47.81 104 ASP A C 1
ATOM 796 O O . ASP A 1 104 ? -12.279 17.664 33.940 1.00 43.48 104 ASP A O 1
ATOM 801 N N . ASP A 1 105 ? -10.612 18.989 33.218 1.00 49.50 105 ASP A N 1
ATOM 802 C CA . ASP A 1 105 ? -10.293 19.488 34.544 1.00 45.06 105 ASP A CA 1
ATOM 803 C C . ASP A 1 105 ? -9.751 20.908 34.455 1.00 44.61 105 ASP A C 1
ATOM 804 O O . ASP A 1 105 ? -9.405 21.403 33.378 1.00 36.18 105 ASP A O 1
ATOM 809 N N . GLU A 1 106 ? -9.692 21.558 35.607 1.00 44.05 106 GLU A N 1
ATOM 810 C CA . GLU A 1 106 ? -9.185 22.909 35.718 1.00 44.23 106 GLU A CA 1
ATOM 811 C C . GLU A 1 106 ? -7.731 22.800 36.193 1.00 43.92 106 GLU A C 1
ATOM 812 O O . GLU A 1 106 ? -7.406 21.940 37.015 1.00 41.59 106 GLU A O 1
ATOM 818 N N . ILE A 1 107 ? -6.858 23.648 35.654 1.00 37.29 107 ILE A N 1
ATOM 819 C CA . ILE A 1 107 ? -5.445 23.647 36.025 1.00 33.95 107 ILE A CA 1
ATOM 820 C C . ILE A 1 107 ? -4.952 25.077 36.242 1.00 33.13 107 ILE A C 1
ATOM 821 O O . ILE A 1 107 ? -5.302 25.979 35.484 1.00 32.99 107 ILE A O 1
ATOM 826 N N . GLU A 1 108 ? -4.146 25.278 37.279 1.00 30.79 108 GLU A N 1
ATOM 827 C CA . GLU A 1 108 ? -3.570 26.588 37.561 1.00 25.42 108 GLU A CA 1
ATOM 828 C C . GLU A 1 108 ? -2.059 26.407 37.581 1.00 30.44 108 GLU A C 1
ATOM 829 O O . GLU A 1 108 ? -1.515 25.693 38.428 1.00 25.05 108 GLU A O 1
ATOM 835 N N . ILE A 1 109 ? -1.380 27.056 36.646 1.00 25.76 109 ILE A N 1
ATOM 836 C CA . ILE A 1 109 ? 0.060 26.937 36.551 1.00 22.85 109 ILE A CA 1
ATOM 837 C C . ILE A 1 109 ? 0.768 28.202 37.022 1.00 26.91 109 ILE A C 1
ATOM 838 O O . ILE A 1 109 ? 0.596 29.266 36.438 1.00 32.74 109 ILE A O 1
ATOM 843 N N . TYR A 1 110 ? 1.567 28.079 38.076 1.00 26.42 110 TYR A N 1
ATOM 844 C CA . TYR A 1 110 ? 2.304 29.216 38.617 1.00 26.34 110 TYR A CA 1
ATOM 845 C C . TYR A 1 110 ? 3.758 29.116 38.193 1.00 28.64 110 TYR A C 1
ATOM 846 O O . TYR A 1 110 ? 4.418 28.096 38.418 1.00 21.72 110 TYR A O 1
ATOM 855 N N . ILE A 1 111 ? 4.246 30.189 37.576 1.00 26.42 111 ILE A N 1
ATOM 856 C CA . ILE A 1 111 ? 5.608 30.239 37.057 1.00 25.70 111 ILE A CA 1
ATOM 857 C C . ILE A 1 111 ? 6.449 31.309 37.734 1.00 28.96 111 ILE A C 1
ATOM 858 O O . ILE A 1 111 ? 6.008 32.448 37.905 1.00 27.86 111 ILE A O 1
ATOM 863 N N . ASP A 1 112 ? 7.658 30.937 38.122 1.00 24.82 112 ASP A N 1
ATOM 864 C CA . ASP A 1 112 ? 8.570 31.898 38.713 1.00 30.37 112 ASP A CA 1
ATOM 865 C C . ASP A 1 112 ? 9.295 32.406 37.463 1.00 25.45 112 ASP A C 1
ATOM 866 O O . ASP A 1 112 ? 10.006 31.650 36.807 1.00 22.80 112 ASP A O 1
ATOM 871 N N . ALA A 1 113 ? 9.091 33.669 37.113 1.00 29.18 113 ALA A N 1
ATOM 872 C CA . ALA A 1 113 ? 9.717 34.206 35.907 1.00 33.79 113 ALA A CA 1
ATOM 873 C C . ALA A 1 113 ? 10.862 35.153 36.197 1.00 39.29 113 ALA A C 1
ATOM 874 O O . ALA A 1 113 ? 10.672 36.217 36.788 1.00 42.16 113 ALA A O 1
ATOM 876 N N . CYS A 1 114 ? 12.053 34.765 35.763 1.00 42.63 114 CYS A N 1
ATOM 877 C CA . CYS A 1 114 ? 13.239 35.578 35.974 1.00 55.96 114 CYS A CA 1
ATOM 878 C C . CYS A 1 114 ? 13.395 36.610 34.857 1.00 58.34 114 CYS A C 1
ATOM 879 O O . CYS A 1 114 ? 13.793 37.746 35.109 1.00 61.80 114 CYS A O 1
ATOM 882 N N . SER A 1 115 ? 13.077 36.211 33.627 1.00 61.26 115 SER A N 1
ATOM 883 C CA . SER A 1 115 ? 13.173 37.109 32.476 1.00 59.55 115 SER A CA 1
ATOM 884 C C . SER A 1 115 ? 12.459 38.429 32.767 1.00 58.49 115 SER A C 1
ATOM 885 O O . SER A 1 115 ? 11.536 38.486 33.583 1.00 51.85 115 SER A O 1
ATOM 888 N N . THR A 1 116 ? 12.880 39.489 32.086 1.00 55.51 116 THR A N 1
ATOM 889 C CA . THR A 1 116 ? 12.291 40.801 32.302 1.00 55.01 116 THR A CA 1
ATOM 890 C C . THR A 1 116 ? 10.848 40.964 31.822 1.00 56.35 116 THR A C 1
ATOM 891 O O . THR A 1 116 ? 10.030 41.574 32.515 1.00 61.56 116 THR A O 1
ATOM 895 N N . ASN A 1 117 ? 10.520 40.428 30.652 1.00 49.24 117 ASN A N 1
ATOM 896 C CA . ASN A 1 117 ? 9.155 40.564 30.148 1.00 51.89 117 ASN A CA 1
ATOM 897 C C . ASN A 1 117 ? 8.336 39.322 30.493 1.00 48.71 117 ASN A C 1
ATOM 898 O O . ASN A 1 117 ? 8.262 38.375 29.708 1.00 43.54 117 ASN A O 1
ATOM 903 N N . THR A 1 118 ? 7.711 39.342 31.668 1.00 44.67 118 THR A N 1
ATOM 904 C CA . THR A 1 118 ? 6.928 38.207 32.134 1.00 42.19 118 THR A CA 1
ATOM 905 C C . THR A 1 118 ? 5.701 37.885 31.282 1.00 43.14 118 THR A C 1
ATOM 906 O O . THR A 1 118 ? 5.473 36.724 30.941 1.00 38.40 118 THR A O 1
ATOM 910 N N . LYS A 1 119 ? 4.913 38.891 30.920 1.00 39.36 119 LYS A N 1
ATOM 911 C CA . LYS A 1 119 ? 3.735 38.612 30.109 1.00 45.08 119 LYS A CA 1
ATOM 912 C C . LYS A 1 119 ? 4.075 37.935 28.778 1.00 39.08 119 LYS A C 1
ATOM 913 O O . LYS A 1 119 ? 3.334 37.077 28.319 1.00 43.77 119 LYS A O 1
ATOM 919 N N . LYS A 1 120 ? 5.190 38.320 28.161 1.00 36.76 120 LYS A N 1
ATOM 920 C CA . LYS A 1 120 ? 5.595 37.727 26.893 1.00 34.44 120 LYS A CA 1
ATOM 921 C C . LYS A 1 120 ? 6.084 36.305 27.115 1.00 35.19 120 LYS A C 1
ATOM 922 O O . LYS A 1 120 ? 5.884 35.433 26.271 1.00 31.15 120 LYS A O 1
ATOM 928 N N . PHE A 1 121 ? 6.733 36.072 28.252 1.00 33.67 121 PHE A N 1
ATOM 929 C CA . PHE A 1 121 ? 7.217 34.733 28.572 1.00 30.08 121 PHE A CA 1
ATOM 930 C C . PHE A 1 121 ? 5.967 33.865 28.676 1.00 22.73 121 PHE A C 1
ATOM 931 O O . PHE A 1 121 ? 5.891 32.774 28.118 1.00 27.67 121 PHE A O 1
ATOM 939 N N . GLU A 1 122 ? 4.990 34.382 29.401 1.00 20.88 122 GLU A N 1
ATOM 940 C CA . GLU A 1 122 ? 3.730 33.709 29.627 1.00 28.18 122 GLU A CA 1
ATOM 941 C C . GLU A 1 122 ? 3.046 33.331 28.316 1.00 33.13 122 GLU A C 1
ATOM 942 O O . GLU A 1 122 ? 2.559 32.205 28.166 1.00 32.25 122 GLU A O 1
ATOM 948 N N . ASP A 1 123 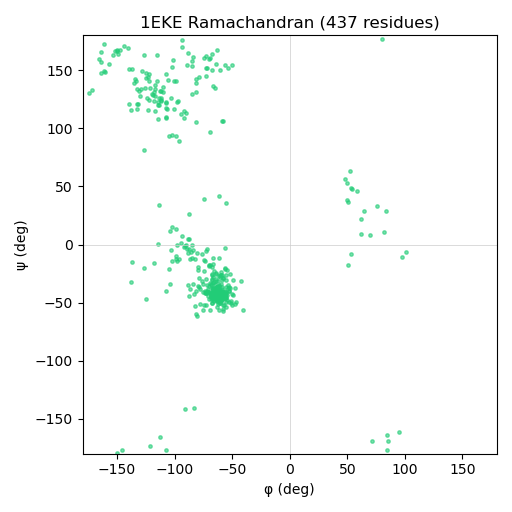? 2.999 34.274 27.373 1.00 33.26 123 ASP A N 1
ATOM 949 C CA . ASP A 1 123 ? 2.369 34.021 26.076 1.00 30.14 123 ASP A CA 1
ATOM 950 C C . ASP A 1 123 ? 3.097 32.942 25.280 1.00 29.30 123 ASP A C 1
ATOM 951 O O . ASP A 1 123 ? 2.460 32.077 24.674 1.00 29.38 123 ASP A O 1
ATOM 956 N N . SER A 1 124 ? 4.426 32.981 25.288 1.00 21.22 124 SER A N 1
ATOM 957 C CA . SER A 1 124 ? 5.211 31.982 24.569 1.00 25.88 124 SER A CA 1
ATOM 958 C C . SER A 1 124 ? 5.005 30.604 25.197 1.00 29.24 124 SER A C 1
ATOM 959 O O . SER A 1 124 ? 4.936 29.601 24.489 1.00 26.81 124 SER A O 1
ATOM 962 N N . PHE A 1 125 ? 4.921 30.568 26.526 1.00 29.29 125 PHE A N 1
ATOM 963 C CA . PHE A 1 125 ? 4.683 29.328 27.263 1.00 28.11 125 PHE A CA 1
ATOM 964 C C . PHE A 1 125 ? 3.329 28.794 26.799 1.00 23.47 125 PHE A C 1
ATOM 965 O O . PHE A 1 125 ? 3.196 27.626 26.446 1.00 22.55 125 PHE A O 1
ATOM 973 N N . LYS A 1 126 ? 2.327 29.667 26.828 1.00 22.25 126 LYS A N 1
ATOM 974 C CA . LYS A 1 126 ? 0.977 29.314 26.420 1.00 22.66 126 LYS A CA 1
ATOM 975 C C . LYS A 1 126 ? 0.973 28.768 24.986 1.00 33.34 126 LYS A C 1
ATOM 976 O O . LYS A 1 126 ? 0.339 27.750 24.692 1.00 31.63 126 LYS A O 1
ATOM 982 N N . ASP A 1 127 ? 1.709 29.439 24.104 1.00 31.79 127 ASP A N 1
ATOM 983 C CA . ASP A 1 127 ? 1.807 29.040 22.701 1.00 31.18 127 ASP A CA 1
ATOM 984 C C . ASP A 1 127 ? 2.405 27.642 22.573 1.00 33.94 127 ASP A C 1
ATOM 985 O O . ASP A 1 127 ? 2.005 26.861 21.714 1.00 27.99 127 ASP A O 1
ATOM 990 N N . LYS A 1 128 ? 3.349 27.328 23.454 1.00 26.07 128 LYS A N 1
ATOM 991 C CA . LYS A 1 128 ? 4.016 26.033 23.463 1.00 29.31 128 LYS A CA 1
ATOM 992 C C . LYS A 1 128 ? 3.123 24.851 23.872 1.00 24.76 128 LYS A C 1
ATOM 993 O O . LYS A 1 128 ? 3.295 23.748 23.371 1.00 22.62 128 LYS A O 1
ATOM 999 N N . ILE A 1 129 ? 2.185 25.071 24.781 1.00 26.23 129 ILE A N 1
ATOM 1000 C CA . ILE A 1 129 ? 1.341 23.974 25.243 1.00 30.02 129 ILE A CA 1
ATOM 1001 C C . ILE A 1 129 ? -0.017 23.897 24.556 1.00 31.02 129 ILE A C 1
ATOM 1002 O O . ILE A 1 129 ? -0.813 22.998 24.835 1.00 25.88 129 ILE A O 1
ATOM 1007 N N . GLU A 1 130 ? -0.259 24.836 23.650 1.00 26.48 130 GLU A N 1
ATOM 1008 C CA . GLU A 1 130 ? -1.520 24.919 22.920 1.00 32.09 130 GLU A CA 1
ATOM 1009 C C . GLU A 1 130 ? -1.958 23.594 22.284 1.00 30.53 130 GLU A C 1
ATOM 1010 O O . GLU A 1 130 ? -3.089 23.136 22.489 1.00 33.27 130 GLU A O 1
ATOM 1016 N N . ASP A 1 131 ? -1.059 22.985 21.519 1.00 21.10 131 ASP A N 1
ATOM 1017 C CA . ASP A 1 131 ? -1.353 21.742 20.824 1.00 31.18 131 ASP A CA 1
ATOM 1018 C C . ASP A 1 131 ? -1.786 20.551 21.669 1.00 36.16 131 ASP A C 1
ATOM 1019 O O . ASP A 1 131 ? -2.741 19.850 21.321 1.00 34.46 131 ASP A O 1
ATOM 1024 N N . ILE A 1 132 ? -1.092 20.307 22.774 1.00 33.80 132 ILE A N 1
ATOM 1025 C CA . ILE A 1 132 ? -1.430 19.165 23.606 1.00 32.11 132 ILE A CA 1
ATOM 1026 C C . ILE A 1 132 ? -2.700 19.327 24.433 1.00 30.69 132 ILE A C 1
ATOM 1027 O O . ILE A 1 132 ? -3.310 18.335 24.825 1.00 31.46 132 ILE A O 1
ATOM 1032 N N . ILE A 1 133 ? -3.110 20.565 24.692 1.00 27.58 133 ILE A N 1
ATOM 1033 C CA . ILE A 1 133 ? -4.313 20.802 25.488 1.00 29.21 133 ILE A CA 1
ATOM 1034 C C . ILE A 1 133 ? -5.584 21.077 24.675 1.00 35.95 133 ILE A C 1
ATOM 1035 O O . ILE A 1 133 ? -6.688 21.044 25.221 1.00 30.47 133 ILE A O 1
ATOM 1040 N N . LYS A 1 134 ? -5.435 21.357 23.383 1.00 33.97 134 LYS A N 1
ATOM 1041 C CA . LYS A 1 134 ? -6.590 21.683 22.548 1.00 35.46 134 LYS A CA 1
ATOM 1042 C C . LYS A 1 134 ? -7.782 20.732 22.686 1.00 38.49 134 LYS A C 1
ATOM 1043 O O . LYS A 1 134 ? -8.935 21.170 22.672 1.00 35.57 134 LYS A O 1
ATOM 1049 N N . GLU A 1 135 ? -7.513 19.440 22.844 1.00 39.09 135 GLU A N 1
ATOM 1050 C CA . GLU A 1 135 ? -8.594 18.467 22.966 1.00 44.22 135 GLU A CA 1
ATOM 1051 C C . GLU A 1 135 ? -8.695 17.774 24.323 1.00 47.10 135 GLU A C 1
ATOM 1052 O O . GLU A 1 135 ? -9.087 16.608 24.398 1.00 45.54 135 GLU A O 1
ATOM 1058 N N . ARG A 1 136 ? -8.361 18.492 25.393 1.00 40.93 136 ARG A N 1
ATOM 1059 C CA . ARG A 1 136 ? -8.416 17.923 26.735 1.00 38.26 136 ARG A CA 1
ATOM 1060 C C . ARG A 1 136 ? -9.478 18.612 27.584 1.00 42.07 136 ARG A C 1
ATOM 1061 O O . ARG A 1 136 ? -9.667 18.280 28.755 1.00 40.29 136 ARG A O 1
ATOM 1069 N N . ASN A 1 137 ? -10.164 19.578 26.986 1.00 41.11 137 ASN A N 1
ATOM 1070 C CA . ASN A 1 137 ? -11.216 20.317 27.670 1.00 47.28 137 ASN A CA 1
ATOM 1071 C C . ASN A 1 137 ? -10.739 20.832 29.019 1.00 45.42 137 ASN A C 1
ATOM 1072 O O . ASN A 1 137 ? -11.379 20.610 30.051 1.00 44.19 137 ASN A O 1
ATOM 1077 N N . LEU A 1 138 ? -9.616 21.536 28.996 1.00 45.44 138 LEU A N 1
ATOM 1078 C CA . LEU A 1 138 ? -9.036 22.084 30.209 1.00 45.38 138 LEU A CA 1
ATOM 1079 C C . LEU A 1 138 ? -9.219 23.595 30.331 1.00 47.79 138 LEU A C 1
ATOM 1080 O O . LEU A 1 138 ? -9.150 24.330 29.340 1.00 46.15 138 LEU A O 1
ATOM 1085 N N . ASN A 1 139 ? -9.484 24.041 31.555 1.00 43.90 139 ASN A N 1
ATOM 1086 C CA . ASN A 1 139 ? -9.605 25.460 31.870 1.00 43.57 139 ASN A CA 1
ATOM 1087 C C . ASN A 1 139 ? -8.247 25.743 32.521 1.00 42.74 139 ASN A C 1
ATOM 1088 O O . ASN A 1 139 ? -8.069 25.512 33.719 1.00 36.53 139 ASN A O 1
ATOM 1093 N N . ILE A 1 140 ? -7.290 26.209 31.723 1.00 43.75 140 ILE A N 1
ATOM 1094 C CA . ILE A 1 140 ? -5.947 26.494 32.212 1.00 40.57 140 ILE A CA 1
ATOM 1095 C C . ILE A 1 140 ? -5.690 27.965 32.544 1.00 46.36 140 ILE A C 1
ATOM 1096 O O . ILE A 1 140 ? -5.836 28.846 31.701 1.00 50.90 140 ILE A O 1
ATOM 1101 N N . LYS A 1 141 ? -5.308 28.218 33.789 1.00 45.43 141 LYS A N 1
ATOM 1102 C CA . LYS A 1 141 ? -4.984 29.563 34.237 1.00 41.33 141 LYS A CA 1
ATOM 1103 C C . LYS A 1 141 ? -3.464 29.605 34.395 1.00 37.00 141 LYS A C 1
ATOM 1104 O O . LYS A 1 141 ? -2.890 28.811 35.137 1.00 33.57 141 LYS A O 1
ATOM 1110 N N . ILE A 1 142 ? -2.814 30.510 33.675 1.00 34.07 142 ILE A N 1
ATOM 1111 C CA . ILE A 1 142 ? -1.368 30.649 33.755 1.00 25.40 142 ILE A CA 1
ATOM 1112 C C . ILE A 1 142 ? -1.038 31.962 34.457 1.00 37.55 142 ILE A C 1
ATOM 1113 O O . ILE A 1 142 ? -1.585 33.011 34.117 1.00 38.12 142 ILE A O 1
ATOM 1118 N N . ILE A 1 143 ? -0.152 31.899 35.445 1.00 35.36 143 ILE A N 1
ATOM 1119 C CA . ILE A 1 143 ? 0.252 33.093 36.175 1.00 36.46 143 ILE A CA 1
ATOM 1120 C C . ILE A 1 143 ? 1.753 33.068 36.400 1.00 38.56 143 ILE A C 1
ATOM 1121 O O . ILE A 1 143 ? 2.273 32.190 37.089 1.00 39.61 143 ILE A O 1
ATOM 1126 N N . ALA A 1 144 ? 2.445 34.031 35.804 1.00 34.92 144 ALA A N 1
ATOM 1127 C CA . ALA A 1 144 ? 3.889 34.128 35.938 1.00 30.56 144 ALA A CA 1
ATOM 1128 C C . ALA A 1 144 ? 4.261 35.482 36.518 1.00 34.70 144 ALA A C 1
ATOM 1129 O O . ALA A 1 144 ? 3.649 36.503 36.189 1.00 34.61 144 ALA A O 1
ATOM 1131 N N . GLU A 1 145 ? 5.256 35.482 37.395 1.00 28.63 145 GLU A N 1
ATOM 1132 C CA . GLU A 1 145 ? 5.736 36.707 38.013 1.00 33.39 145 GLU A CA 1
ATOM 1133 C C . GLU A 1 145 ? 7.092 36.494 38.651 1.00 31.53 145 GLU A C 1
ATOM 1134 O O . GLU A 1 145 ? 7.540 35.357 38.821 1.00 33.67 145 GLU A O 1
ATOM 1140 N N . HIS A 1 146 ? 7.754 37.595 38.984 1.00 29.35 146 HIS A N 1
ATOM 1141 C CA . HIS A 1 146 ? 9.059 37.531 39.619 1.00 28.32 146 HIS A CA 1
ATOM 1142 C C . HIS A 1 146 ? 8.888 37.057 41.059 1.00 27.48 146 HIS A C 1
ATOM 1143 O O . HIS A 1 146 ? 7.838 37.265 41.666 1.00 21.78 146 HIS A O 1
ATOM 1150 N N . LYS A 1 147 ? 9.914 36.399 41.594 1.00 28.97 147 LYS A N 1
ATOM 1151 C CA . LYS A 1 147 ? 9.883 35.909 42.975 1.00 25.93 147 LYS A CA 1
ATOM 1152 C C . LYS A 1 147 ? 8.629 35.118 43.317 1.00 30.01 147 LYS A C 1
ATOM 1153 O O . LYS A 1 147 ? 8.087 35.233 44.423 1.00 29.30 147 LYS A O 1
ATOM 1159 N N . ALA A 1 148 ? 8.157 34.308 42.374 1.00 29.04 148 ALA A N 1
ATOM 1160 C CA . ALA A 1 148 ? 6.954 33.523 42.624 1.00 32.24 148 ALA A CA 1
ATOM 1161 C C . ALA A 1 148 ? 7.191 32.467 43.693 1.00 25.51 148 ALA A C 1
ATOM 1162 O O . ALA A 1 148 ? 6.249 32.053 44.366 1.00 20.62 148 ALA A O 1
ATOM 1164 N N . ASP A 1 149 ? 8.439 32.032 43.856 1.00 21.72 149 ASP A N 1
ATOM 1165 C CA . ASP A 1 149 ? 8.725 31.000 44.849 1.00 29.10 149 ASP A CA 1
ATOM 1166 C C . ASP A 1 149 ? 8.502 31.486 46.269 1.00 29.86 149 ASP A C 1
ATOM 1167 O O . ASP A 1 149 ? 8.478 30.690 47.208 1.00 33.49 149 ASP A O 1
ATOM 1172 N N . ALA A 1 150 ? 8.320 32.793 46.423 1.00 26.36 150 ALA A N 1
ATOM 1173 C CA . ALA A 1 150 ? 8.088 33.364 47.740 1.00 30.80 150 ALA A CA 1
ATOM 1174 C C . ALA A 1 150 ? 6.596 33.541 47.984 1.00 30.48 150 ALA A C 1
ATOM 1175 O O . ALA A 1 150 ? 6.167 33.768 49.115 1.00 34.64 150 ALA A O 1
ATOM 1177 N N . LYS A 1 151 ? 5.802 33.405 46.926 1.00 33.24 151 LYS A N 1
ATOM 1178 C CA . LYS A 1 151 ? 4.359 33.590 47.037 1.00 36.66 151 LYS A CA 1
ATOM 1179 C C . LYS A 1 151 ? 3.510 32.318 46.958 1.00 31.53 151 LYS A C 1
ATOM 1180 O O . LYS A 1 151 ? 2.534 32.182 47.691 1.00 28.98 151 LYS A O 1
ATOM 1186 N N . TYR A 1 152 ? 3.873 31.392 46.074 1.00 27.92 152 TYR A N 1
ATOM 1187 C CA . TYR A 1 152 ? 3.081 30.174 45.903 1.00 30.16 152 TYR A CA 1
ATOM 1188 C C . TYR A 1 152 ? 3.760 28.888 46.357 1.00 24.42 152 TYR A C 1
ATOM 1189 O O . TYR A 1 152 ? 4.842 28.545 45.885 1.00 23.96 152 TYR A O 1
ATOM 1198 N N . PRO A 1 153 ? 3.112 28.150 47.270 1.00 27.10 153 PRO A N 1
ATOM 1199 C CA . PRO A 1 153 ? 3.681 26.897 47.772 1.00 27.30 153 PRO A CA 1
ATOM 1200 C C . PRO A 1 153 ? 4.155 25.930 46.694 1.00 25.46 153 PRO A C 1
ATOM 1201 O O . PRO A 1 153 ? 5.230 25.359 46.844 1.00 16.11 153 PRO A O 1
ATOM 1205 N N . VAL A 1 154 ? 3.389 25.747 45.612 1.00 21.32 154 VAL A N 1
ATOM 1206 C CA . VAL A 1 154 ? 3.818 24.800 44.574 1.00 20.95 154 VAL A CA 1
ATOM 1207 C C . VAL A 1 154 ? 5.072 25.258 43.852 1.00 22.32 154 VAL A C 1
ATOM 1208 O O . VAL A 1 154 ? 5.848 24.430 43.346 1.00 19.50 154 VAL A O 1
ATOM 1212 N N . VAL A 1 155 ? 5.267 26.571 43.788 1.00 20.64 155 VAL A N 1
ATOM 1213 C CA . VAL A 1 155 ? 6.457 27.113 43.145 1.00 21.41 155 VAL A CA 1
ATOM 1214 C C . VAL A 1 155 ? 7.625 26.999 44.117 1.00 18.83 155 VAL A C 1
ATOM 1215 O O . VAL A 1 155 ? 8.761 26.740 43.718 1.00 17.58 155 VAL A O 1
ATOM 1219 N N . SER A 1 156 ? 7.365 27.202 45.401 1.00 25.39 156 SER A N 1
ATOM 1220 C CA . SER A 1 156 ? 8.452 27.072 46.367 1.00 24.86 156 SER A CA 1
ATOM 1221 C C . SER A 1 156 ? 8.926 25.618 46.334 1.00 22.60 156 SER A C 1
ATOM 1222 O O . SER A 1 156 ? 10.117 25.334 46.424 1.00 16.42 156 SER A O 1
ATOM 1225 N N . ALA A 1 157 ? 7.988 24.695 46.164 1.00 18.64 157 ALA A N 1
ATOM 1226 C CA . ALA A 1 157 ? 8.330 23.276 46.099 1.00 22.63 157 ALA A CA 1
ATOM 1227 C C . ALA A 1 157 ? 9.266 22.982 44.926 1.00 20.89 157 ALA A C 1
ATOM 1228 O O . ALA A 1 157 ? 10.303 22.339 45.096 1.00 19.54 157 ALA A O 1
ATOM 1230 N N . ALA A 1 158 ? 8.897 23.454 43.738 1.00 15.56 158 ALA A N 1
ATOM 1231 C CA . ALA A 1 158 ? 9.705 23.249 42.536 1.00 17.99 158 ALA A CA 1
ATOM 1232 C C . ALA A 1 158 ? 11.098 23.846 42.692 1.00 14.08 158 ALA A C 1
ATOM 1233 O O . ALA A 1 158 ? 12.081 23.235 42.292 1.00 24.80 158 ALA A O 1
ATOM 1235 N N . SER A 1 159 ? 11.167 25.039 43.275 1.00 20.35 159 SER A N 1
ATOM 1236 C CA . SER A 1 159 ? 12.434 25.738 43.494 1.00 23.05 159 SER A CA 1
ATOM 1237 C C . SER A 1 159 ? 13.340 24.945 44.433 1.00 21.41 159 SER A C 1
ATOM 1238 O O . SER A 1 159 ? 14.541 24.779 44.179 1.00 21.64 159 SER A O 1
ATOM 1241 N N . ILE A 1 160 ? 12.754 24.468 45.527 1.00 19.90 160 ILE A N 1
ATOM 1242 C CA . ILE A 1 160 ? 13.485 23.671 46.506 1.00 24.18 160 ILE A CA 1
ATOM 1243 C C . ILE A 1 160 ? 14.047 22.442 45.804 1.00 20.26 160 ILE A C 1
ATOM 1244 O O . ILE A 1 160 ? 15.228 22.116 45.950 1.00 18.55 160 ILE A O 1
ATOM 1249 N N . ILE A 1 161 ? 13.207 21.767 45.019 1.00 21.04 161 ILE A N 1
ATOM 1250 C CA . ILE A 1 161 ? 13.650 20.569 44.302 1.00 18.32 161 ILE A CA 1
ATOM 1251 C C . ILE A 1 161 ? 14.756 20.850 43.281 1.00 21.82 161 ILE A C 1
ATOM 1252 O O . ILE A 1 161 ? 15.788 20.164 43.277 1.00 19.19 161 ILE A O 1
ATOM 1257 N N . ALA A 1 162 ? 14.568 21.864 42.435 1.00 15.97 162 ALA A N 1
ATOM 1258 C CA . ALA A 1 162 ? 15.583 22.166 41.419 1.00 13.53 162 ALA A CA 1
ATOM 1259 C C . ALA A 1 162 ? 16.936 22.549 42.018 1.00 12.70 162 ALA A C 1
ATOM 1260 O O . ALA A 1 162 ? 17.977 22.164 41.492 1.00 16.47 162 ALA A O 1
ATOM 1262 N N . LYS A 1 163 ? 16.922 23.319 43.095 1.00 18.82 163 LYS A N 1
ATOM 1263 C CA . LYS A 1 163 ? 18.171 23.729 43.729 1.00 20.39 163 LYS A CA 1
ATOM 1264 C C . LYS A 1 163 ? 18.876 22.518 44.331 1.00 28.18 163 LYS A C 1
ATOM 1265 O O . LYS A 1 163 ? 20.107 22.391 44.232 1.00 25.13 163 LYS A O 1
ATOM 1271 N N . ALA A 1 164 ? 18.091 21.630 44.946 1.00 21.98 164 ALA A N 1
ATOM 1272 C CA . ALA A 1 164 ? 18.628 20.414 45.548 1.00 22.74 164 ALA A CA 1
ATOM 1273 C C . ALA A 1 164 ? 19.233 19.509 44.470 1.00 27.28 164 ALA A C 1
ATOM 1274 O O . ALA A 1 164 ? 20.255 18.863 44.695 1.00 24.91 164 ALA A O 1
ATOM 1276 N N . GLU A 1 165 ? 18.606 19.461 43.295 1.00 19.02 165 GLU A N 1
ATOM 1277 C CA . GLU A 1 165 ? 19.130 18.649 42.201 1.00 26.48 165 GLU A CA 1
ATOM 1278 C C . GLU A 1 165 ? 20.479 19.232 41.761 1.00 24.55 165 GLU A C 1
ATOM 1279 O O . GLU A 1 165 ? 21.464 18.507 41.581 1.00 21.85 165 GLU A O 1
ATOM 1285 N N . ARG A 1 166 ? 20.511 20.551 41.602 1.00 22.50 166 ARG A N 1
ATOM 1286 C CA . ARG A 1 166 ? 21.726 21.231 41.170 1.00 26.39 166 ARG A CA 1
ATOM 1287 C C . ARG A 1 166 ? 22.874 21.074 42.169 1.00 28.80 166 ARG A C 1
ATOM 1288 O O . ARG A 1 166 ? 24.032 20.951 41.772 1.00 28.93 166 ARG A O 1
ATOM 1296 N N . ASP A 1 167 ? 22.545 21.096 43.457 1.00 25.61 167 ASP A N 1
ATOM 1297 C CA . ASP A 1 167 ? 23.544 20.961 44.511 1.00 34.16 167 ASP A CA 1
ATOM 1298 C C . ASP A 1 167 ? 24.221 19.604 44.467 1.00 30.94 167 ASP A C 1
ATOM 1299 O O . ASP A 1 167 ? 25.442 19.513 44.587 1.00 36.67 167 ASP A O 1
ATOM 1304 N N . GLU A 1 168 ? 23.430 18.553 44.286 1.00 29.73 168 GLU A N 1
ATOM 1305 C CA . GLU A 1 168 ? 23.964 17.200 44.225 1.00 32.54 168 GLU A CA 1
ATOM 1306 C C . GLU A 1 168 ? 25.031 17.111 43.147 1.00 34.42 168 GLU A C 1
ATOM 1307 O O . GLU A 1 168 ? 26.097 16.533 43.355 1.00 33.53 168 GLU A O 1
ATOM 1313 N N . ILE A 1 169 ? 24.734 17.683 41.987 1.00 33.64 169 ILE A N 1
ATOM 1314 C CA . ILE A 1 169 ? 25.675 17.656 40.880 1.00 28.57 169 ILE A CA 1
ATOM 1315 C C . ILE A 1 169 ? 26.887 18.546 41.154 1.00 25.98 169 ILE A C 1
ATOM 1316 O O . ILE A 1 169 ? 28.022 18.125 40.962 1.00 31.70 169 ILE A O 1
ATOM 1321 N N . ILE A 1 170 ? 26.651 19.769 41.613 1.00 27.91 170 ILE A N 1
ATOM 1322 C CA . ILE A 1 170 ? 27.753 20.687 41.876 1.00 34.11 170 ILE A CA 1
ATOM 1323 C C . ILE A 1 170 ? 28.648 20.283 43.042 1.00 36.09 170 ILE A C 1
ATOM 1324 O O . ILE A 1 170 ? 29.876 20.412 42.957 1.00 30.98 170 ILE A O 1
ATOM 1329 N N . ASP A 1 171 ? 28.043 19.808 44.129 1.00 31.62 171 ASP A N 1
ATOM 1330 C CA . ASP A 1 171 ? 28.816 19.388 45.291 1.00 30.17 171 ASP A CA 1
ATOM 1331 C C . ASP A 1 171 ? 29.694 18.212 44.921 1.00 34.13 171 ASP A C 1
ATOM 1332 O O . ASP A 1 171 ? 30.765 18.019 45.493 1.00 27.56 171 ASP A O 1
ATOM 1337 N N . TYR A 1 172 ? 29.242 17.417 43.960 1.00 32.87 172 TYR A N 1
ATOM 1338 C CA . TYR A 1 172 ? 30.043 16.285 43.547 1.00 28.48 172 TYR A CA 1
ATOM 1339 C C . TYR A 1 172 ? 31.232 16.753 42.727 1.00 33.49 172 TYR A C 1
ATOM 1340 O O . TYR A 1 172 ? 32.346 16.253 42.892 1.00 35.96 172 TYR A O 1
ATOM 1349 N N . TYR A 1 173 ? 30.994 17.710 41.839 1.00 35.94 173 TYR A N 1
ATOM 1350 C CA . TYR A 1 173 ? 32.062 18.240 41.007 1.00 43.68 173 TYR A CA 1
ATOM 1351 C C . TYR A 1 173 ? 33.215 18.697 41.885 1.00 47.26 173 TYR A C 1
ATOM 1352 O O . TYR A 1 173 ? 34.376 18.537 41.522 1.00 48.38 173 TYR A O 1
ATOM 1361 N N . LYS A 1 174 ? 32.894 19.264 43.043 1.00 41.80 174 LYS A N 1
ATOM 1362 C CA . LYS A 1 174 ? 33.929 19.746 43.943 1.00 51.70 174 LYS A CA 1
ATOM 1363 C C . LYS A 1 174 ? 34.934 18.669 44.336 1.00 55.23 174 LYS A C 1
ATOM 1364 O O . LYS A 1 174 ? 35.901 18.942 45.041 1.00 59.51 174 LYS A O 1
ATOM 1370 N N . LYS A 1 175 ? 34.709 17.445 43.875 1.00 58.64 175 LYS A N 1
ATOM 1371 C CA . LYS A 1 175 ? 35.622 16.352 44.168 1.00 56.64 175 LYS A CA 1
ATOM 1372 C C . LYS A 1 175 ? 36.460 16.033 42.936 1.00 58.53 175 LYS A C 1
ATOM 1373 O O . LYS A 1 175 ? 37.530 15.432 43.036 1.00 56.58 175 LYS A O 1
ATOM 1379 N N . ILE A 1 176 ? 35.963 16.435 41.770 1.00 61.27 176 ILE A N 1
ATOM 1380 C CA . ILE A 1 176 ? 36.665 16.187 40.513 1.00 66.08 176 ILE A CA 1
ATOM 1381 C C . ILE A 1 176 ? 37.440 17.415 40.056 1.00 64.03 176 ILE A C 1
ATOM 1382 O O . ILE A 1 176 ? 38.232 17.345 39.117 1.00 66.62 176 ILE A O 1
ATOM 1387 N N . TYR A 1 177 ? 37.209 18.538 40.725 1.00 64.04 177 TYR A N 1
ATOM 1388 C CA . TYR A 1 177 ? 37.887 19.782 40.379 1.00 63.35 177 TYR A CA 1
ATOM 1389 C C . TYR A 1 177 ? 38.348 20.514 41.640 1.00 61.88 177 TYR A C 1
ATOM 1390 O O . TYR A 1 177 ? 39.170 21.430 41.574 1.00 61.74 177 TYR A O 1
ATOM 1399 N N . GLY A 1 178 ? 37.815 20.105 42.787 1.00 61.54 178 GLY A N 1
ATOM 1400 C CA . GLY A 1 178 ? 38.166 20.759 44.033 1.00 58.21 178 GLY A CA 1
ATOM 1401 C C . GLY A 1 178 ? 37.264 21.964 44.221 1.00 56.47 178 GLY A C 1
ATOM 1402 O O . GLY A 1 178 ? 36.290 22.122 43.490 1.00 57.90 178 GLY A O 1
ATOM 1403 N N . ASP A 1 179 ? 37.580 22.819 45.186 1.00 55.69 179 ASP A N 1
ATOM 1404 C CA . ASP A 1 179 ? 36.764 24.002 45.436 1.00 56.77 179 ASP A CA 1
ATOM 1405 C C . ASP A 1 179 ? 36.691 24.865 44.178 1.00 54.12 179 ASP A C 1
ATOM 1406 O O . ASP A 1 179 ? 37.654 25.541 43.820 1.00 50.88 179 ASP A O 1
ATOM 1411 N N . ILE A 1 180 ? 35.536 24.835 43.522 1.00 46.87 180 ILE A N 1
ATOM 1412 C CA . ILE A 1 180 ? 35.308 25.582 42.289 1.00 45.89 180 ILE A CA 1
ATOM 1413 C C . ILE A 1 180 ? 34.657 26.929 42.559 1.00 40.51 180 ILE A C 1
ATOM 1414 O O . ILE A 1 180 ? 34.378 27.699 41.638 1.00 40.78 180 ILE A O 1
ATOM 1419 N N . GLY A 1 181 ? 34.419 27.223 43.828 1.00 38.05 181 GLY A N 1
ATOM 1420 C CA . GLY A 1 181 ? 33.777 28.479 44.151 1.00 29.23 181 GLY A CA 1
ATOM 1421 C C . GLY A 1 181 ? 32.278 28.290 44.031 1.00 30.76 181 GLY A C 1
ATOM 1422 O O . GLY A 1 181 ? 31.799 27.160 43.965 1.00 27.09 181 GLY A O 1
ATOM 1423 N N . SER A 1 182 ? 31.547 29.396 43.973 1.00 27.26 182 SER A N 1
ATOM 1424 C CA . SER A 1 182 ? 30.086 29.378 43.900 1.00 28.10 182 SER A CA 1
ATOM 1425 C C . SER A 1 182 ? 29.519 29.157 42.495 1.00 28.62 182 SER A C 1
ATOM 1426 O O . SER A 1 182 ? 28.330 28.896 42.330 1.00 28.08 182 SER A O 1
ATOM 1429 N N . GLY A 1 183 ? 30.371 29.254 41.487 1.00 37.80 183 GLY A N 1
ATOM 1430 C CA . GLY A 1 183 ? 29.894 29.086 40.130 1.00 44.44 183 GLY A CA 1
ATOM 1431 C C . GLY A 1 183 ? 29.645 30.446 39.505 1.00 43.36 183 GLY A C 1
ATOM 1432 O O . GLY A 1 183 ? 29.429 30.553 38.298 1.00 38.93 183 GLY A O 1
ATOM 1433 N N . TYR A 1 184 ? 29.672 31.488 40.334 1.00 43.90 184 TYR A N 1
ATOM 1434 C CA . TYR A 1 184 ? 29.466 32.850 39.859 1.00 48.59 184 TYR A CA 1
ATOM 1435 C C . TYR A 1 184 ? 30.794 33.581 39.756 1.00 48.27 184 TYR A C 1
ATOM 1436 O O . TYR A 1 184 ? 31.743 33.262 40.466 1.00 57.00 184 TYR A O 1
ATOM 1445 N N . PRO A 1 185 ? 30.881 34.573 38.855 1.00 55.73 185 PRO A N 1
ATOM 1446 C CA . PRO A 1 185 ? 32.090 35.374 38.630 1.00 57.99 185 PRO A CA 1
ATOM 1447 C C . PRO A 1 185 ? 32.708 36.047 39.868 1.00 65.68 185 PRO A C 1
ATOM 1448 O O . PRO A 1 185 ? 33.931 36.174 39.966 1.00 66.27 185 PRO A O 1
ATOM 1452 N N . SER A 1 186 ? 31.875 36.484 40.808 1.00 65.43 186 SER A N 1
ATOM 1453 C CA . SER A 1 186 ? 32.379 37.139 42.011 1.00 64.62 186 SER A CA 1
ATOM 1454 C C . SER A 1 186 ? 33.357 36.232 42.749 1.00 68.24 186 SER A C 1
ATOM 1455 O O . SER A 1 186 ? 34.433 36.663 43.173 1.00 58.00 186 SER A O 1
ATOM 1458 N N . ASP A 1 187 ? 32.970 34.972 42.906 1.00 68.35 187 ASP A N 1
ATOM 1459 C CA . ASP A 1 187 ? 33.815 34.020 43.604 1.00 71.97 187 ASP A CA 1
ATOM 1460 C C . ASP A 1 187 ? 35.153 33.937 42.887 1.00 73.25 187 ASP A C 1
ATOM 1461 O O . ASP A 1 187 ? 35.255 33.362 41.807 1.00 76.40 187 ASP A O 1
ATOM 1466 N N . PRO A 1 188 ? 36.201 34.521 43.483 1.00 74.50 188 PRO A N 1
ATOM 1467 C CA . PRO A 1 188 ? 37.531 34.500 42.876 1.00 74.61 188 PRO A CA 1
ATOM 1468 C C . PRO A 1 188 ? 38.006 33.090 42.554 1.00 75.03 188 PRO A C 1
ATOM 1469 O O . PRO A 1 188 ? 38.876 32.908 41.706 1.00 78.06 188 PRO A O 1
ATOM 1473 N N . LYS A 1 189 ? 37.435 32.095 43.229 1.00 70.06 189 LYS A N 1
ATOM 1474 C CA . LYS A 1 189 ? 37.818 30.705 42.993 1.00 62.83 189 LYS A CA 1
ATOM 1475 C C . LYS A 1 189 ? 37.130 30.162 41.740 1.00 52.89 189 LYS A C 1
ATOM 1476 O O . LYS A 1 189 ? 37.590 29.187 41.143 1.00 55.83 189 LYS A O 1
ATOM 1478 N N . THR A 1 190 ? 36.023 30.788 41.349 1.00 49.74 190 THR A N 1
ATOM 1479 C CA . THR A 1 190 ? 35.306 30.371 40.145 1.00 44.62 190 THR A CA 1
ATOM 1480 C C . THR A 1 190 ? 36.032 30.983 38.953 1.00 47.28 190 THR A C 1
ATOM 1481 O O . THR A 1 190 ? 36.553 30.261 38.096 1.00 39.92 190 THR A O 1
ATOM 1485 N N . ILE A 1 191 ? 36.084 32.314 38.908 1.00 43.85 191 ILE A N 1
ATOM 1486 C CA . ILE A 1 191 ? 36.783 32.987 37.822 1.00 45.02 191 ILE A CA 1
ATOM 1487 C C . ILE A 1 191 ? 38.223 32.475 37.775 1.00 38.68 191 ILE A C 1
ATOM 1488 O O . ILE A 1 191 ? 38.888 32.588 36.751 1.00 42.27 191 ILE A O 1
ATOM 1493 N N . LYS A 1 192 ? 38.696 31.900 38.877 1.00 42.19 192 LYS A N 1
ATOM 1494 C CA . LYS A 1 192 ? 40.055 31.356 38.915 1.00 42.15 192 LYS A CA 1
ATOM 1495 C C . LYS A 1 192 ? 40.098 29.966 38.290 1.00 44.67 192 LYS A C 1
ATOM 1496 O O . LYS A 1 192 ? 40.825 29.735 37.324 1.00 47.94 192 LYS A O 1
ATOM 1502 N N . PHE A 1 193 ? 39.324 29.041 38.859 1.00 38.24 193 PHE A N 1
ATOM 1503 C CA . PHE A 1 193 ? 39.233 27.663 38.373 1.00 36.14 193 PHE A CA 1
ATOM 1504 C C . PHE A 1 193 ? 39.155 27.608 36.846 1.00 30.44 193 PHE A C 1
ATOM 1505 O O . PHE A 1 193 ? 39.616 26.653 36.226 1.00 34.27 193 PHE A O 1
ATOM 1513 N N . LEU A 1 194 ? 38.552 28.630 36.246 1.00 37.04 194 LEU A N 1
ATOM 1514 C CA . LEU A 1 194 ? 38.424 28.684 34.796 1.00 35.36 194 LEU A CA 1
ATOM 1515 C C . LEU A 1 194 ? 39.762 29.056 34.164 1.00 41.71 194 LEU A C 1
ATOM 1516 O O . LEU A 1 194 ? 40.293 28.316 33.329 1.00 36.44 194 LEU A O 1
ATOM 1521 N N . GLU A 1 195 ? 40.317 30.192 34.575 1.00 44.25 195 GLU A N 1
ATOM 1522 C CA . GLU A 1 195 ? 41.599 30.636 34.035 1.00 47.76 195 GLU A CA 1
ATOM 1523 C C . GLU A 1 195 ? 42.665 29.560 34.240 1.00 35.66 195 GLU A C 1
ATOM 1524 O O . GLU A 1 195 ? 43.462 29.275 33.341 1.00 41.52 195 GLU A O 1
ATOM 1530 N N . ASP A 1 196 ? 42.672 28.952 35.420 1.00 43.60 196 ASP A N 1
ATOM 1531 C CA . ASP A 1 196 ? 43.645 27.905 35.734 1.00 41.00 196 ASP A CA 1
ATOM 1532 C C . ASP A 1 196 ? 43.528 26.709 34.793 1.00 47.41 196 ASP A C 1
ATOM 1533 O O . ASP A 1 196 ? 44.527 26.196 34.274 1.00 40.33 196 ASP A O 1
ATOM 1538 N N . TYR A 1 197 ? 42.297 26.256 34.587 1.00 42.92 197 TYR A N 1
ATOM 1539 C CA . TYR A 1 197 ? 42.044 25.122 33.713 1.00 43.91 197 TYR A CA 1
ATOM 1540 C C . TYR A 1 197 ? 42.454 25.471 32.282 1.00 39.58 197 TYR A C 1
ATOM 1541 O O . TYR A 1 197 ? 43.053 24.659 31.579 1.00 38.42 197 TYR A O 1
ATOM 1550 N N . PHE A 1 198 ? 42.139 26.691 31.862 1.00 34.00 198 PHE A N 1
ATOM 1551 C CA . PHE A 1 198 ? 42.459 27.121 30.515 1.00 37.12 198 PHE A CA 1
ATOM 1552 C C . PHE A 1 198 ? 43.966 27.169 30.239 1.00 39.30 198 PHE A C 1
ATOM 1553 O O . PHE A 1 198 ? 44.415 26.818 29.143 1.00 37.80 198 PHE A O 1
ATOM 1561 N N . LYS A 1 199 ? 44.750 27.597 31.221 1.00 33.18 199 LYS A N 1
ATOM 1562 C CA . LYS A 1 199 ? 46.198 27.661 31.025 1.00 39.47 199 LYS A CA 1
ATOM 1563 C C . LYS A 1 199 ? 46.790 26.265 30.922 1.00 35.86 199 LYS A C 1
ATOM 1564 O O . LYS A 1 199 ? 47.658 26.006 30.090 1.00 35.72 199 LYS A O 1
ATOM 1570 N N . LYS A 1 200 ? 46.304 25.367 31.769 1.00 44.58 200 LYS A N 1
ATOM 1571 C CA . LYS A 1 200 ? 46.801 24.000 31.803 1.00 51.67 200 LYS A CA 1
ATOM 1572 C C . LYS A 1 200 ? 46.239 23.108 30.706 1.00 57.20 200 LYS A C 1
ATOM 1573 O O . LYS A 1 200 ? 46.947 22.246 30.193 1.00 59.43 200 LYS A O 1
ATOM 1579 N N . 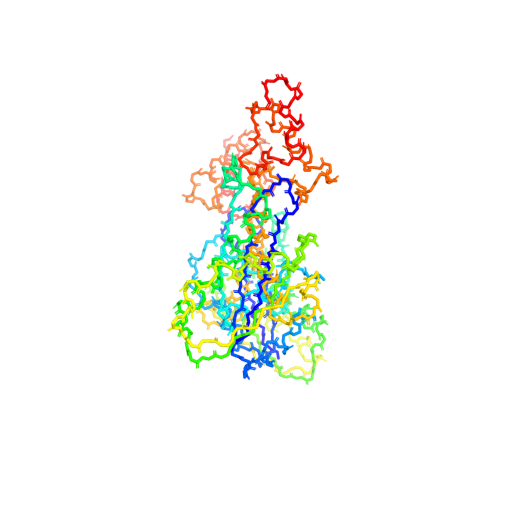HIS A 1 201 ? 44.975 23.314 30.341 1.00 58.97 201 HIS A N 1
ATOM 1580 C CA . HIS A 1 201 ? 44.346 22.487 29.315 1.00 57.85 201 HIS A CA 1
ATOM 1581 C C . HIS A 1 201 ? 44.208 23.107 27.934 1.00 52.17 201 HIS A C 1
ATOM 1582 O O . HIS A 1 201 ? 43.921 22.400 26.973 1.00 53.48 201 HIS A O 1
ATOM 1589 N N . LYS A 1 202 ? 44.397 24.418 27.829 1.00 46.02 202 LYS A N 1
ATOM 1590 C CA . LYS A 1 202 ? 44.285 25.097 26.540 1.00 43.47 202 LYS A CA 1
ATOM 1591 C C . LYS A 1 202 ? 42.832 25.139 26.039 1.00 44.56 202 LYS A C 1
ATOM 1592 O O . LYS A 1 202 ? 42.557 25.537 24.903 1.00 43.64 202 LYS A O 1
ATOM 1598 N N . LYS A 1 203 ? 41.910 24.722 26.902 1.00 41.40 203 LYS A N 1
ATOM 1599 C CA . LYS A 1 203 ? 40.479 24.715 26.602 1.00 45.80 203 LYS A CA 1
ATOM 1600 C C . LYS A 1 203 ? 39.721 24.991 27.903 1.00 40.54 203 LYS A C 1
ATOM 1601 O O . LYS A 1 203 ? 40.303 24.954 28.985 1.00 38.41 203 LYS A O 1
ATOM 1607 N N . LEU A 1 204 ? 38.429 25.275 27.810 1.00 32.75 204 LEU A N 1
ATOM 1608 C CA . LEU A 1 204 ? 37.655 25.510 29.022 1.00 32.44 204 LEU A CA 1
ATOM 1609 C C . LEU A 1 204 ? 37.190 24.164 29.561 1.00 29.31 204 LEU A C 1
ATOM 1610 O O . LEU A 1 204 ? 37.053 23.203 28.808 1.00 24.21 204 LEU A O 1
ATOM 1615 N N . PRO A 1 205 ? 36.952 24.069 30.879 1.00 31.44 205 PRO A N 1
ATOM 1616 C CA . PRO A 1 205 ? 36.494 22.790 31.425 1.00 36.47 205 PRO A CA 1
ATOM 1617 C C . PRO A 1 205 ? 35.120 22.469 30.827 1.00 35.29 205 PRO A C 1
ATOM 1618 O O . PRO A 1 205 ? 34.394 23.376 30.409 1.00 31.31 205 PRO A O 1
ATOM 1622 N N . ASP A 1 206 ? 34.771 21.187 30.778 1.00 36.05 206 ASP A N 1
ATOM 1623 C CA . ASP A 1 206 ? 33.497 20.758 30.211 1.00 35.78 206 ASP A CA 1
ATOM 1624 C C . ASP A 1 206 ? 32.274 21.377 30.876 1.00 34.11 206 ASP A C 1
ATOM 1625 O O . ASP A 1 206 ? 31.237 21.552 30.229 1.00 30.17 206 ASP A O 1
ATOM 1630 N N . ILE A 1 207 ? 32.393 21.718 32.156 1.00 30.10 207 ILE A N 1
ATOM 1631 C CA . ILE A 1 207 ? 31.271 22.301 32.892 1.00 29.50 207 ILE A CA 1
ATOM 1632 C C . ILE A 1 207 ? 31.114 23.809 32.736 1.00 27.28 207 ILE A C 1
ATOM 1633 O O . ILE A 1 207 ? 30.193 24.402 33.302 1.00 26.74 207 ILE A O 1
ATOM 1638 N N . ALA A 1 208 ? 32.001 24.426 31.959 1.00 29.58 208 ALA A N 1
ATOM 1639 C CA . ALA A 1 208 ? 31.947 25.869 31.732 1.00 27.73 208 ALA A CA 1
ATOM 1640 C C . ALA A 1 208 ? 30.920 26.227 30.653 1.00 24.03 208 ALA A C 1
ATOM 1641 O O . ALA A 1 208 ? 30.804 25.535 29.646 1.00 27.64 208 ALA A O 1
ATOM 1643 N N . ARG A 1 209 ? 30.170 27.303 30.869 1.00 21.62 209 ARG A N 1
ATOM 1644 C CA . ARG A 1 209 ? 29.189 27.738 29.879 1.00 23.58 209 ARG A CA 1
ATOM 1645 C C . ARG A 1 209 ? 29.908 28.732 28.989 1.00 25.25 209 ARG A C 1
ATOM 1646 O O . ARG A 1 209 ? 30.235 29.852 29.411 1.00 21.59 209 ARG A O 1
ATOM 1654 N N . THR A 1 210 ? 30.165 28.300 27.758 1.00 24.68 210 THR A N 1
ATOM 1655 C CA . THR A 1 210 ? 30.895 29.095 26.777 1.00 26.77 210 THR A CA 1
ATOM 1656 C C . THR A 1 210 ? 30.373 30.485 26.456 1.00 27.73 210 THR A C 1
ATOM 1657 O O . THR A 1 210 ? 31.155 31.370 26.130 1.00 20.34 210 THR A O 1
ATOM 1661 N N . HIS A 1 211 ? 29.065 30.695 26.537 1.00 24.41 211 HIS A N 1
ATOM 1662 C CA . HIS A 1 211 ? 28.519 32.003 26.201 1.00 24.86 211 HIS A CA 1
ATOM 1663 C C . HIS A 1 211 ? 28.497 33.032 27.319 1.00 22.72 211 HIS A C 1
ATOM 1664 O O . HIS A 1 211 ? 28.149 34.194 27.085 1.00 23.30 211 HIS A O 1
ATOM 1671 N N . TRP A 1 212 ? 28.849 32.619 28.531 1.00 20.40 212 TRP A N 1
ATOM 1672 C CA . TRP A 1 212 ? 28.866 33.557 29.649 1.00 21.88 212 TRP A CA 1
ATOM 1673 C C . TRP A 1 212 ? 30.071 34.469 29.462 1.00 24.40 212 TRP A C 1
ATOM 1674 O O . TRP A 1 212 ? 31.110 34.020 28.963 1.00 20.94 212 TRP A O 1
ATOM 1685 N N . LYS A 1 213 ? 29.928 35.739 29.846 1.00 14.45 213 LYS A N 1
ATOM 1686 C CA . LYS A 1 213 ? 30.995 36.731 29.676 1.00 21.03 213 LYS A CA 1
ATOM 1687 C C . LYS A 1 213 ? 32.393 36.299 30.109 1.00 18.75 213 LYS A C 1
ATOM 1688 O O . LYS A 1 213 ? 33.348 36.478 29.362 1.00 25.89 213 LYS A O 1
ATOM 1694 N N . THR A 1 214 ? 32.505 35.759 31.317 1.00 17.66 214 THR A N 1
ATOM 1695 C CA . THR A 1 214 ? 33.785 35.326 31.850 1.00 27.02 214 THR A CA 1
ATOM 1696 C C . THR A 1 214 ? 34.478 34.354 30.888 1.00 28.40 214 THR A C 1
ATOM 1697 O O . THR A 1 214 ? 35.653 34.522 30.574 1.00 21.43 214 THR A O 1
ATOM 1701 N N . CYS A 1 215 ? 33.738 33.354 30.413 1.00 24.07 215 CYS A N 1
ATOM 1702 C CA . CYS A 1 215 ? 34.285 32.358 29.493 1.00 23.36 215 CYS A CA 1
ATOM 1703 C C . CYS A 1 215 ? 34.607 32.950 28.132 1.00 28.90 215 CYS A C 1
ATOM 1704 O O . CYS A 1 215 ? 35.675 32.683 27.568 1.00 21.54 215 CYS A O 1
ATOM 1707 N N . LYS A 1 216 ? 33.693 33.754 27.598 1.00 19.77 216 LYS A N 1
ATOM 1708 C CA . LYS A 1 216 ? 33.933 34.391 26.313 1.00 30.15 216 LYS A CA 1
ATOM 1709 C C . LYS A 1 216 ? 35.206 35.249 26.400 1.00 27.45 216 LYS A C 1
ATOM 1710 O O . LYS A 1 216 ? 36.005 35.305 25.464 1.00 25.74 216 LYS A O 1
ATOM 1716 N N . ARG A 1 217 ? 35.399 35.911 27.537 1.00 22.99 217 ARG A N 1
ATOM 1717 C CA . ARG A 1 217 ? 36.568 36.761 27.731 1.00 23.64 217 ARG A CA 1
ATOM 1718 C C . ARG A 1 217 ? 37.848 35.915 27.746 1.00 23.93 217 ARG A C 1
ATOM 1719 O O . ARG A 1 217 ? 38.816 36.236 27.067 1.00 22.25 217 ARG A O 1
ATOM 1727 N N . ILE A 1 218 ? 37.842 34.834 28.518 1.00 26.33 218 ILE A N 1
ATOM 1728 C CA . ILE A 1 218 ? 38.993 33.941 28.607 1.00 29.33 218 ILE A CA 1
ATOM 1729 C C . ILE A 1 218 ? 39.413 33.464 27.207 1.00 34.38 218 ILE A C 1
ATOM 1730 O O . ILE A 1 218 ? 40.598 33.446 26.868 1.00 27.39 218 ILE A O 1
ATOM 1735 N N . LEU A 1 219 ? 38.429 33.098 26.394 1.00 28.96 219 LEU A N 1
ATOM 1736 C CA . LEU A 1 219 ? 38.690 32.611 25.048 1.00 34.22 219 LEU A CA 1
ATOM 1737 C C . LEU A 1 219 ? 39.276 33.675 24.127 1.00 37.90 219 LEU A C 1
ATOM 1738 O O . LEU A 1 219 ? 40.090 33.370 23.249 1.00 37.31 219 LEU A O 1
ATOM 1743 N N . ASP A 1 220 ? 38.880 34.926 24.338 1.00 36.81 220 ASP A N 1
ATOM 1744 C CA . ASP A 1 220 ? 39.363 36.023 23.512 1.00 41.60 220 ASP A CA 1
ATOM 1745 C C . ASP A 1 220 ? 40.793 36.457 23.844 1.00 47.19 220 ASP A C 1
ATOM 1746 O O . ASP A 1 220 ? 41.527 36.892 22.959 1.00 44.54 220 ASP A O 1
ATOM 1751 N N . LYS A 1 221 ? 41.196 36.335 25.107 1.00 48.73 221 LYS A N 1
ATOM 1752 C CA . LYS A 1 221 ? 42.547 36.738 25.497 1.00 58.37 221 LYS A CA 1
ATOM 1753 C C . LYS A 1 221 ? 43.647 36.056 24.687 1.00 61.01 221 LYS A C 1
ATOM 1754 O O . LYS A 1 221 ? 44.628 36.699 24.308 1.00 58.10 221 LYS A O 1
ATOM 1760 N N . SER A 1 222 ? 43.489 34.761 24.421 1.00 65.27 222 SER A N 1
ATOM 1761 C CA . SER A 1 222 ? 44.476 34.031 23.626 1.00 68.68 222 SER A CA 1
ATOM 1762 C C . SER A 1 222 ? 44.330 34.474 22.173 1.00 70.72 222 SER A C 1
ATOM 1763 O O . SER A 1 222 ? 45.108 34.081 21.301 1.00 74.00 222 SER A O 1
ATOM 1766 N N . LYS A 1 223 ? 43.313 35.296 21.934 1.00 70.81 223 LYS A N 1
ATOM 1767 C CA . LYS A 1 223 ? 43.022 35.848 20.617 1.00 74.04 223 LYS A CA 1
ATOM 1768 C C . LYS A 1 223 ? 42.689 34.812 19.546 1.00 74.98 223 LYS A C 1
ATOM 1769 O O . LYS A 1 223 ? 42.586 35.154 18.369 1.00 78.89 223 LYS A O 1
ATOM 1771 N N . GLN A 1 224 ? 42.513 33.556 19.942 1.00 74.09 224 GLN A N 1
ATOM 1772 C CA . GLN A 1 224 ? 42.192 32.506 18.980 1.00 74.69 224 GLN A CA 1
ATOM 1773 C C . GLN A 1 224 ? 40.748 32.641 18.498 1.00 78.91 224 GLN A C 1
ATOM 1774 O O . GLN A 1 224 ? 40.480 32.677 17.289 1.00 77.97 224 GLN A O 1
ATOM 1776 N N . THR A 1 225 ? 39.824 32.718 19.454 1.00 80.89 225 THR A N 1
ATOM 1777 C CA . THR A 1 225 ? 38.401 32.849 19.150 1.00 81.13 225 THR A CA 1
ATOM 1778 C C . THR A 1 225 ? 37.600 33.170 20.414 1.00 80.04 225 THR A C 1
ATOM 1779 O O . THR A 1 225 ? 36.748 32.342 20.805 1.00 82.34 225 THR A O 1
ATOM 1789 N N . ILE B 1 2 ? 11.974 8.172 74.038 1.00 24.41 2 ILE B N 1
ATOM 1790 C CA . ILE B 1 2 ? 13.062 8.268 73.071 1.00 24.23 2 ILE B CA 1
ATOM 1791 C C . ILE B 1 2 ? 13.631 6.872 72.840 1.00 24.62 2 ILE B C 1
ATOM 1792 O O . ILE B 1 2 ? 13.785 6.093 73.780 1.00 20.05 2 ILE B O 1
ATOM 1797 N N . ILE B 1 3 ? 13.934 6.565 71.582 1.00 22.41 3 ILE B N 1
ATOM 1798 C CA . ILE B 1 3 ? 14.516 5.286 71.193 1.00 25.49 3 ILE B CA 1
ATOM 1799 C C . ILE B 1 3 ? 15.900 5.619 70.611 1.00 23.98 3 ILE B C 1
ATOM 1800 O O . ILE B 1 3 ? 16.032 6.487 69.742 1.00 23.21 3 ILE B O 1
ATOM 1805 N N . ILE B 1 4 ? 16.926 4.944 71.114 1.00 24.72 4 ILE B N 1
ATOM 1806 C CA . ILE B 1 4 ? 18.305 5.196 70.695 1.00 22.28 4 ILE B CA 1
ATOM 1807 C C . ILE B 1 4 ? 18.982 3.952 70.122 1.00 23.66 4 ILE B C 1
ATOM 1808 O O . ILE B 1 4 ? 18.887 2.859 70.697 1.00 17.86 4 ILE B O 1
ATOM 1813 N N . GLY B 1 5 ? 19.674 4.129 69.001 1.00 16.81 5 GLY B N 1
ATOM 1814 C CA . GLY B 1 5 ? 20.392 3.028 68.391 1.00 13.81 5 GLY B CA 1
ATOM 1815 C C . GLY B 1 5 ? 21.864 3.402 68.460 1.00 16.92 5 GLY B C 1
ATOM 1816 O O . GLY B 1 5 ? 22.195 4.561 68.284 1.00 12.50 5 GLY B O 1
ATOM 1817 N N . ILE B 1 6 ? 22.748 2.451 68.736 1.00 12.34 6 ILE B N 1
ATOM 1818 C CA . ILE B 1 6 ? 24.178 2.775 68.785 1.00 15.28 6 ILE B CA 1
ATOM 1819 C C . ILE B 1 6 ? 24.942 1.734 67.988 1.00 16.41 6 ILE B C 1
ATOM 1820 O O . ILE B 1 6 ? 24.674 0.540 68.102 1.00 17.61 6 ILE B O 1
ATOM 1825 N N . ASP B 1 7 ? 25.866 2.185 67.144 1.00 15.48 7 ASP B N 1
ATOM 1826 C CA . ASP B 1 7 ? 26.678 1.258 66.374 1.00 15.11 7 ASP B CA 1
ATOM 1827 C C . ASP B 1 7 ? 28.038 1.904 66.108 1.00 14.36 7 ASP B C 1
ATOM 1828 O O . ASP B 1 7 ? 28.295 3.024 66.528 1.00 12.47 7 ASP B O 1
ATOM 1833 N N . GLU B 1 8 ? 28.903 1.197 65.404 1.00 17.55 8 GLU B N 1
ATOM 1834 C CA . GLU B 1 8 ? 30.227 1.726 65.128 1.00 19.46 8 GLU B CA 1
ATOM 1835 C C . GLU B 1 8 ? 30.629 1.364 63.715 1.00 21.25 8 GLU B C 1
ATOM 1836 O O . GLU B 1 8 ? 29.974 0.552 63.073 1.00 23.27 8 GLU B O 1
ATOM 1842 N N . ALA B 1 9 ? 31.714 1.972 63.245 1.00 14.40 9 ALA B N 1
ATOM 1843 C CA . ALA B 1 9 ? 32.246 1.691 61.922 1.00 18.31 9 ALA B CA 1
ATOM 1844 C C . ALA B 1 9 ? 33.766 1.664 62.041 1.00 19.69 9 ALA B C 1
ATOM 1845 O O . ALA B 1 9 ? 34.335 2.3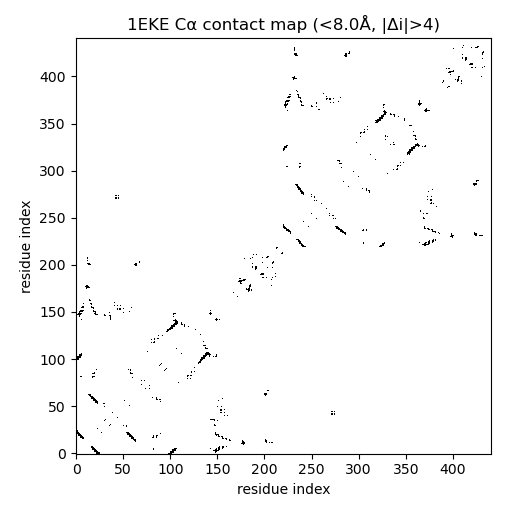31 62.923 1.00 17.46 9 ALA B O 1
ATOM 1847 N N . GLY B 1 10 ? 34.409 0.876 61.177 1.00 15.94 10 GLY B N 1
ATOM 1848 C CA . GLY B 1 10 ? 35.864 0.807 61.138 1.00 19.40 10 GLY B CA 1
ATOM 1849 C C . GLY B 1 10 ? 36.621 -0.077 62.116 1.00 23.35 10 GLY B C 1
ATOM 1850 O O . GLY B 1 10 ? 37.845 0.017 62.203 1.00 25.53 10 GLY B O 1
ATOM 1851 N N . ARG B 1 11 ? 35.905 -0.933 62.837 1.00 18.09 11 ARG B N 1
ATOM 1852 C CA . ARG B 1 11 ? 36.498 -1.842 63.810 1.00 23.52 11 ARG B CA 1
ATOM 1853 C C . ARG B 1 11 ? 37.524 -2.787 63.175 1.00 24.65 11 ARG B C 1
ATOM 1854 O O . ARG B 1 11 ? 38.533 -3.118 63.784 1.00 26.46 11 ARG B O 1
ATOM 1862 N N . GLY B 1 12 ? 37.282 -3.185 61.932 1.00 20.29 12 GLY B N 1
ATOM 1863 C CA . GLY B 1 12 ? 38.172 -4.129 61.278 1.00 24.65 12 GLY B CA 1
ATOM 1864 C C . GLY B 1 12 ? 39.477 -3.724 60.609 1.00 22.41 12 GLY B C 1
ATOM 1865 O O . GLY B 1 12 ? 40.452 -4.464 60.729 1.00 21.05 12 GLY B O 1
ATOM 1866 N N . PRO B 1 13 ? 39.537 -2.586 59.893 1.00 20.28 13 PRO B N 1
ATOM 1867 C CA . PRO B 1 13 ? 40.753 -2.136 59.207 1.00 19.22 13 PRO B CA 1
ATOM 1868 C C . PRO B 1 13 ? 41.957 -1.992 60.110 1.00 16.37 13 PRO B C 1
ATOM 1869 O O . PRO B 1 13 ? 41.810 -1.782 61.300 1.00 12.85 13 PRO B O 1
ATOM 1873 N N . VAL B 1 14 ? 43.143 -2.114 59.518 1.00 16.14 14 VAL B N 1
ATOM 1874 C CA . VAL B 1 14 ? 44.407 -1.974 60.244 1.00 22.54 14 VAL B CA 1
ATOM 1875 C C . VAL B 1 14 ? 44.842 -0.507 60.275 1.00 23.47 14 VAL B C 1
ATOM 1876 O O . VAL B 1 14 ? 45.932 -0.168 60.752 1.00 20.23 14 VAL B O 1
ATOM 1880 N N . LEU B 1 15 ? 43.987 0.367 59.758 1.00 17.87 15 LEU B N 1
ATOM 1881 C CA . LEU B 1 15 ? 44.312 1.776 59.725 1.00 15.98 15 LEU B CA 1
ATOM 1882 C C . LEU B 1 15 ? 43.077 2.638 59.761 1.00 18.74 15 LEU B C 1
ATOM 1883 O O . LEU B 1 15 ? 41.965 2.160 59.562 1.00 12.57 15 LEU B O 1
ATOM 1888 N N . GLY B 1 16 ? 43.290 3.919 60.016 1.00 14.95 16 GLY B N 1
ATOM 1889 C CA . GLY B 1 16 ? 42.190 4.844 60.023 1.00 18.09 16 GLY B CA 1
ATOM 1890 C C . GLY B 1 16 ? 41.478 4.883 61.343 1.00 18.22 16 GLY B C 1
ATOM 1891 O O . GLY B 1 16 ? 41.857 4.203 62.297 1.00 16.87 16 GLY B O 1
ATOM 1892 N N . PRO B 1 17 ? 40.406 5.672 61.413 1.00 16.83 17 PRO B N 1
ATOM 1893 C CA . PRO B 1 17 ? 39.639 5.807 62.647 1.00 16.67 17 PRO B CA 1
ATOM 1894 C C . PRO B 1 17 ? 38.487 4.846 62.825 1.00 18.80 17 PRO B C 1
ATOM 1895 O O . PRO B 1 17 ? 38.071 4.145 61.903 1.00 17.90 17 PRO B O 1
ATOM 1907 N N . VAL B 1 19 ? 34.584 4.974 64.345 1.00 14.05 19 VAL B N 1
ATOM 1908 C CA . VAL B 1 19 ? 33.564 5.977 64.611 1.00 14.49 19 VAL B CA 1
ATOM 1909 C C . VAL B 1 19 ? 32.450 5.276 65.366 1.00 18.50 19 VAL B C 1
ATOM 1910 O O . VAL B 1 19 ? 32.030 4.191 64.979 1.00 16.44 19 VAL B O 1
ATOM 1914 N N . VAL B 1 20 ? 31.990 5.893 66.449 1.00 12.25 20 VAL B N 1
ATOM 1915 C CA . VAL B 1 20 ? 30.918 5.348 67.247 1.00 15.11 20 VAL B CA 1
ATOM 1916 C C . VAL B 1 20 ? 29.810 6.376 67.196 1.00 15.33 20 VAL B C 1
ATOM 1917 O O . VAL B 1 20 ? 30.045 7.568 67.400 1.00 16.20 20 VAL B O 1
ATOM 1921 N N . CYS B 1 21 ? 28.605 5.920 66.869 1.00 18.52 21 CYS B N 1
ATOM 1922 C CA . CYS B 1 21 ? 27.482 6.832 66.752 1.00 15.14 21 CYS B CA 1
ATOM 1923 C C . CYS B 1 21 ? 26.232 6.330 67.468 1.00 15.86 21 CYS B C 1
ATOM 1924 O O . CYS B 1 21 ? 25.948 5.132 67.478 1.00 19.95 21 CYS B O 1
ATOM 1927 N N . ALA B 1 22 ? 25.521 7.257 68.106 1.00 15.57 22 ALA B N 1
ATOM 1928 C CA . ALA B 1 22 ? 24.264 6.951 68.777 1.00 15.53 22 ALA B CA 1
ATOM 1929 C C . ALA B 1 22 ? 23.238 7.825 68.032 1.00 16.16 22 ALA B C 1
ATOM 1930 O O . ALA B 1 22 ? 23.449 9.029 67.851 1.00 15.39 22 ALA B O 1
ATOM 1932 N N . PHE B 1 23 ? 22.154 7.204 67.587 1.00 18.51 23 PHE B N 1
ATOM 1933 C CA . PHE B 1 23 ? 21.096 7.890 66.843 1.00 16.06 23 PHE B CA 1
ATOM 1934 C C . PHE B 1 23 ? 19.811 7.791 67.661 1.00 19.27 23 PHE B C 1
ATOM 1935 O O . PHE B 1 23 ? 19.356 6.690 67.969 1.00 18.40 23 PHE B O 1
ATOM 1943 N N . ALA B 1 24 ? 19.216 8.937 67.985 1.00 18.41 24 ALA B N 1
ATOM 1944 C CA . ALA B 1 24 ? 18.008 8.957 68.795 1.00 20.98 24 ALA B CA 1
ATOM 1945 C C . ALA B 1 24 ? 16.846 9.700 68.155 1.00 19.28 24 ALA B C 1
ATOM 1946 O O . ALA B 1 24 ? 17.044 10.715 67.491 1.00 18.76 24 ALA B O 1
ATOM 1948 N N . ILE B 1 25 ? 15.636 9.190 68.360 1.00 18.70 25 ILE B N 1
ATOM 1949 C CA . ILE B 1 25 ? 14.430 9.844 67.846 1.00 19.41 25 ILE B CA 1
ATOM 1950 C C . ILE B 1 25 ? 13.237 9.489 68.707 1.00 23.08 25 ILE B C 1
ATOM 1951 O O . ILE B 1 25 ? 13.274 8.521 69.470 1.00 20.01 25 ILE B O 1
ATOM 1956 N N . GLU B 1 26 ? 12.177 10.281 68.570 1.00 27.04 26 GLU B N 1
ATOM 1957 C CA . GLU B 1 26 ? 10.934 10.040 69.294 1.00 27.15 26 GLU B CA 1
ATOM 1958 C C . GLU B 1 26 ? 10.380 8.740 68.730 1.00 21.82 26 GLU B C 1
ATOM 1959 O O . GLU B 1 26 ? 10.401 8.533 67.515 1.00 23.66 26 GLU B O 1
ATOM 1965 N N . LYS B 1 27 ? 9.897 7.849 69.585 1.00 28.18 27 LYS B N 1
ATOM 1966 C CA . LYS B 1 27 ? 9.364 6.595 69.063 1.00 29.47 27 LYS B CA 1
ATOM 1967 C C . LYS B 1 27 ? 8.224 6.872 68.086 1.00 24.98 27 LYS B C 1
ATOM 1968 O O . LYS B 1 27 ? 7.969 6.079 67.183 1.00 28.99 27 LYS B O 1
ATOM 1974 N N . GLU B 1 28 ? 7.552 8.005 68.258 1.00 24.77 28 GLU B N 1
ATOM 1975 C CA . GLU B 1 28 ? 6.431 8.344 67.387 1.00 36.97 28 GLU B CA 1
ATOM 1976 C C . GLU B 1 28 ? 6.830 8.691 65.966 1.00 40.44 28 GLU B C 1
ATOM 1977 O O . GLU B 1 28 ? 6.000 8.671 65.058 1.00 38.93 28 GLU B O 1
ATOM 1983 N N . ARG B 1 29 ? 8.102 9.003 65.769 1.00 36.84 29 ARG B N 1
ATOM 1984 C CA . ARG B 1 29 ? 8.583 9.346 64.441 1.00 33.85 29 ARG B CA 1
ATOM 1985 C C . ARG B 1 29 ? 9.251 8.149 63.794 1.00 29.50 29 ARG B C 1
ATOM 1986 O O . ARG B 1 29 ? 9.927 8.275 62.772 1.00 33.28 29 ARG B O 1
ATOM 1994 N N . GLU B 1 30 ? 9.042 6.980 64.389 1.00 26.05 30 GLU B N 1
ATOM 1995 C CA . GLU B 1 30 ? 9.625 5.740 63.877 1.00 31.63 30 GLU B CA 1
ATOM 1996 C C . GLU B 1 30 ? 9.228 5.416 62.423 1.00 30.56 30 GLU B C 1
ATOM 1997 O O . GLU B 1 30 ? 10.073 5.011 61.629 1.00 27.11 30 GLU B O 1
ATOM 2003 N N . GLU B 1 31 ? 7.959 5.591 62.061 1.00 26.64 31 GLU B N 1
ATOM 2004 C CA . GLU B 1 31 ? 7.552 5.290 60.681 1.00 29.72 31 GLU B CA 1
ATOM 2005 C C . GLU B 1 31 ? 8.281 6.203 59.698 1.00 30.01 31 GLU B C 1
ATOM 2006 O O . GLU B 1 31 ? 8.586 5.818 58.567 1.00 30.28 31 GLU B O 1
ATOM 2012 N N . GLU B 1 32 ? 8.569 7.414 60.151 1.00 29.53 32 GLU B N 1
ATOM 2013 C CA . GLU B 1 32 ? 9.277 8.399 59.353 1.00 31.49 32 GLU B CA 1
ATOM 2014 C C . GLU B 1 32 ? 10.686 7.879 59.042 1.00 34.56 32 GLU B C 1
ATOM 2015 O O . GLU B 1 32 ? 11.174 7.997 57.912 1.00 30.48 32 GLU B O 1
ATOM 2021 N N . LEU B 1 33 ? 11.337 7.295 60.045 1.00 30.65 33 LEU B N 1
ATOM 2022 C CA . LEU B 1 33 ? 12.683 6.754 59.853 1.00 30.13 33 LEU B CA 1
ATOM 2023 C C . LEU B 1 33 ? 12.667 5.579 58.877 1.00 29.11 33 LEU B C 1
ATOM 2024 O O . LEU B 1 33 ? 13.553 5.451 58.046 1.00 30.79 33 LEU B O 1
ATOM 2029 N N . LYS B 1 34 ? 11.656 4.721 58.978 1.00 35.44 34 LYS B N 1
ATOM 2030 C CA . LYS B 1 34 ? 11.555 3.573 58.073 1.00 42.25 34 LYS B CA 1
ATOM 2031 C C . LYS B 1 34 ? 11.386 4.048 56.635 1.00 35.13 34 LYS B C 1
ATOM 2032 O O . LYS B 1 34 ? 11.963 3.480 55.708 1.00 38.16 34 LYS B O 1
ATOM 2038 N N . LYS B 1 35 ? 10.586 5.095 56.469 1.00 39.95 35 LYS B N 1
ATOM 2039 C CA . LYS B 1 35 ? 10.302 5.675 55.160 1.00 42.10 35 LYS B CA 1
ATOM 2040 C C . LYS B 1 35 ? 11.555 6.208 54.471 1.00 44.99 35 LYS B C 1
ATOM 2041 O O . LYS B 1 35 ? 11.624 6.275 53.243 1.00 41.38 35 LYS B O 1
ATOM 2047 N N . LEU B 1 36 ? 12.540 6.593 55.274 1.00 52.19 36 LEU B N 1
ATOM 2048 C CA . LEU B 1 36 ? 13.792 7.127 54.758 1.00 52.08 36 LEU B CA 1
ATOM 2049 C C . LEU B 1 36 ? 14.553 6.036 54.009 1.00 51.82 36 LEU B C 1
ATOM 2050 O O . LEU B 1 36 ? 15.470 6.327 53.243 1.00 49.27 36 LEU B O 1
ATOM 2055 N N . GLY B 1 37 ? 14.173 4.780 54.241 1.00 51.90 37 GLY B N 1
ATOM 2056 C CA . GLY B 1 37 ? 14.811 3.672 53.549 1.00 51.06 37 GLY B CA 1
ATOM 2057 C C . GLY B 1 37 ? 16.111 3.161 54.141 1.00 61.04 37 GLY B C 1
ATOM 2058 O O . GLY B 1 37 ? 16.971 2.648 53.420 1.00 60.47 37 GLY B O 1
ATOM 2059 N N . VAL B 1 38 ? 16.265 3.303 55.453 1.00 63.95 38 VAL B N 1
ATOM 2060 C CA . VAL B 1 38 ? 17.464 2.828 56.135 1.00 63.49 38 VAL B CA 1
ATOM 2061 C C . VAL B 1 38 ? 17.354 1.304 56.172 1.00 62.24 38 VAL B C 1
ATOM 2062 O O . VAL B 1 38 ? 18.324 0.591 56.442 1.00 54.68 38 VAL B O 1
ATOM 2066 N N . LYS B 1 39 ? 16.151 0.816 55.888 1.00 67.34 39 LYS B N 1
ATOM 2067 C CA . LYS B 1 39 ? 15.885 -0.616 55.873 1.00 72.31 39 LYS B CA 1
ATOM 2068 C C . LYS B 1 39 ? 16.504 -1.214 54.619 1.00 73.69 39 LYS B C 1
ATOM 2069 O O . LYS B 1 39 ? 15.922 -2.095 53.981 1.00 74.29 39 LYS B O 1
ATOM 2071 N N . ASP B 1 40 ? 17.688 -0.720 54.271 1.00 74.32 40 ASP B N 1
ATOM 2072 C CA . ASP B 1 40 ? 18.406 -1.189 53.095 1.00 75.61 40 ASP B CA 1
ATOM 2073 C C . ASP B 1 40 ? 19.509 -2.151 53.508 1.00 75.87 40 ASP B C 1
ATOM 2074 O O . ASP B 1 40 ? 19.952 -2.147 54.656 1.00 75.90 40 ASP B O 1
ATOM 2076 N N . SER B 1 41 ? 19.945 -2.978 52.564 1.00 77.10 41 SER B N 1
ATOM 2077 C CA . SER B 1 41 ? 21.000 -3.943 52.831 1.00 77.14 41 SER B CA 1
ATOM 2078 C C . SER B 1 41 ? 22.282 -3.198 53.173 1.00 75.27 41 SER B C 1
ATOM 2079 O O . SER B 1 41 ? 22.373 -1.985 52.979 1.00 77.39 41 SER B O 1
ATOM 2081 N N . LYS B 1 42 ? 23.266 -3.928 53.688 1.00 72.12 42 LYS B N 1
ATOM 2082 C CA . LYS B 1 42 ? 24.548 -3.340 54.052 1.00 66.36 42 LYS B CA 1
ATOM 2083 C C . LYS B 1 42 ? 25.453 -3.341 52.829 1.00 62.98 42 LYS B C 1
ATOM 2084 O O . LYS B 1 42 ? 26.676 -3.353 52.952 1.00 62.15 42 LYS B O 1
ATOM 2086 N N . GLU B 1 43 ? 24.839 -3.328 51.647 1.00 62.31 43 GLU B N 1
ATOM 2087 C CA . GLU B 1 43 ? 25.575 -3.339 50.386 1.00 59.59 43 GLU B CA 1
ATOM 2088 C C . GLU B 1 43 ? 25.625 -1.955 49.736 1.00 56.61 43 GLU B C 1
ATOM 2089 O O . GLU B 1 43 ? 25.960 -1.819 48.557 1.00 55.23 43 GLU B O 1
ATOM 2091 N N . LEU B 1 44 ? 25.296 -0.932 50.519 1.00 50.21 44 LEU B N 1
ATOM 2092 C CA . LEU B 1 44 ? 25.294 0.448 50.049 1.00 44.03 44 LEU B CA 1
ATOM 2093 C C . LEU B 1 44 ? 26.664 0.911 49.570 1.00 40.41 44 LEU B C 1
ATOM 2094 O O . LEU B 1 44 ? 27.695 0.444 50.056 1.00 42.88 44 LEU B O 1
ATOM 2099 N N . THR B 1 45 ? 26.671 1.835 48.616 1.00 30.44 45 THR B N 1
ATOM 2100 C CA . THR B 1 45 ? 27.919 2.391 48.103 1.00 29.64 45 THR B CA 1
ATOM 2101 C C . THR B 1 45 ? 28.283 3.582 48.978 1.00 28.99 45 THR B C 1
ATOM 2102 O O . THR B 1 45 ? 27.437 4.089 49.715 1.00 23.01 45 THR B O 1
ATOM 2106 N N . LYS B 1 46 ? 29.530 4.037 48.887 1.00 26.58 46 LYS B N 1
ATOM 2107 C CA . LYS B 1 46 ? 29.961 5.192 49.668 1.00 30.52 46 LYS B CA 1
ATOM 2108 C C . LYS B 1 46 ? 29.066 6.408 49.382 1.00 31.62 46 LYS B C 1
ATOM 2109 O O . LYS B 1 46 ? 28.677 7.128 50.300 1.00 25.85 46 LYS B O 1
ATOM 2115 N N . ASN B 1 47 ? 28.742 6.641 48.110 1.00 22.71 47 ASN B N 1
ATOM 2116 C CA . ASN B 1 47 ? 27.909 7.791 47.756 1.00 21.48 47 ASN B CA 1
ATOM 2117 C C . ASN B 1 47 ? 26.514 7.737 48.359 1.00 19.41 47 ASN B C 1
ATOM 2118 O O . ASN B 1 47 ? 25.998 8.746 48.847 1.00 25.74 47 ASN B O 1
ATOM 2123 N N . LYS B 1 48 ? 25.904 6.561 48.326 1.00 20.68 48 LYS B N 1
ATOM 2124 C CA . LYS B 1 48 ? 24.558 6.398 48.854 1.00 24.17 48 LYS B CA 1
ATOM 2125 C C . LYS B 1 48 ? 24.535 6.594 50.372 1.00 29.95 48 LYS B C 1
ATOM 2126 O O . LYS B 1 48 ? 23.590 7.160 50.923 1.00 22.42 48 LYS B O 1
ATOM 2132 N N . ARG B 1 49 ? 25.589 6.127 51.038 1.00 27.41 49 ARG B N 1
ATOM 2133 C CA . ARG B 1 49 ? 25.713 6.244 52.488 1.00 30.39 49 ARG B CA 1
ATOM 2134 C C . ARG B 1 49 ? 25.847 7.728 52.847 1.00 22.59 49 ARG B C 1
ATOM 2135 O O . ARG B 1 49 ? 25.258 8.206 53.827 1.00 18.61 49 ARG B O 1
ATOM 2143 N N . ALA B 1 50 ? 26.610 8.452 52.040 1.00 19.15 50 ALA B N 1
ATOM 2144 C CA . ALA B 1 50 ? 26.796 9.888 52.249 1.00 23.05 50 ALA B CA 1
ATOM 2145 C C . ALA B 1 50 ? 25.459 10.618 52.100 1.00 26.73 50 ALA B C 1
ATOM 2146 O O . ALA B 1 50 ? 25.165 11.561 52.838 1.00 26.09 50 ALA B O 1
ATOM 2148 N N . TYR B 1 51 ? 24.653 10.181 51.136 1.00 20.25 51 TYR B N 1
ATOM 2149 C CA . TYR B 1 51 ? 23.349 10.787 50.901 1.00 21.65 51 TYR B CA 1
ATOM 2150 C C . TYR B 1 51 ? 22.424 10.499 52.076 1.00 20.97 51 TYR B C 1
ATOM 2151 O O . TYR B 1 51 ? 21.792 11.406 52.621 1.00 26.22 51 TYR B O 1
ATOM 2160 N N . LEU B 1 52 ? 22.344 9.228 52.450 1.00 20.58 52 LEU B N 1
ATOM 2161 C CA . LEU B 1 52 ? 21.511 8.802 53.560 1.00 20.99 52 LEU B CA 1
ATOM 2162 C C . LEU B 1 52 ? 21.861 9.533 54.845 1.00 25.80 52 LEU B C 1
ATOM 2163 O O . LEU B 1 52 ? 20.977 9.896 55.610 1.00 26.47 52 LEU B O 1
ATOM 2168 N N . LYS B 1 53 ? 23.152 9.744 55.088 1.00 20.89 53 LYS B N 1
ATOM 2169 C CA . LYS B 1 53 ? 23.565 10.430 56.298 1.00 25.03 53 LYS B CA 1
ATOM 2170 C C . LYS B 1 53 ? 22.893 11.807 56.378 1.00 24.84 53 LYS B C 1
ATOM 2171 O O . LYS B 1 53 ? 22.398 12.203 57.433 1.00 23.99 53 LYS B O 1
ATOM 2177 N N . LYS B 1 54 ? 22.885 12.535 55.267 1.00 24.68 54 LYS B N 1
ATOM 2178 C CA . LYS B 1 54 ? 22.270 13.858 55.245 1.00 30.49 54 LYS B CA 1
ATOM 2179 C C . LYS B 1 54 ? 20.817 13.799 55.694 1.00 26.88 54 LYS B C 1
ATOM 2180 O O . LYS B 1 54 ? 20.375 14.611 56.502 1.00 24.88 54 LYS B O 1
ATOM 2186 N N . LEU B 1 55 ? 20.066 12.840 55.172 1.00 25.78 55 LEU B N 1
ATOM 2187 C CA . LEU B 1 55 ? 18.659 12.728 55.540 1.00 28.34 55 LEU B CA 1
ATOM 2188 C C . LEU B 1 55 ? 18.486 12.315 57.003 1.00 33.02 55 LEU B C 1
ATOM 2189 O O . LEU B 1 55 ? 17.648 12.859 57.727 1.00 27.85 55 LEU B O 1
ATOM 2194 N N . LEU B 1 56 ? 19.275 11.330 57.420 1.00 24.99 56 LEU B N 1
ATOM 2195 C CA . LEU B 1 56 ? 19.229 10.806 58.785 1.00 27.80 56 LEU B CA 1
ATOM 2196 C C . LEU B 1 56 ? 19.534 11.866 59.833 1.00 28.80 56 LEU B C 1
ATOM 2197 O O . LEU B 1 56 ? 18.861 11.935 60.869 1.00 26.00 56 LEU B O 1
ATOM 2202 N N . GLU B 1 57 ? 20.545 12.693 59.569 1.00 21.84 57 GLU B N 1
ATOM 2203 C CA . GLU B 1 57 ? 20.932 13.729 60.518 1.00 24.43 57 GLU B CA 1
ATOM 2204 C C . GLU B 1 57 ? 19.864 14.803 60.661 1.00 37.78 57 GLU B C 1
ATOM 2205 O O . GLU B 1 57 ? 19.755 15.460 61.704 1.00 30.04 57 GLU B O 1
ATOM 2211 N N . ASN B 1 58 ? 19.056 14.965 59.622 1.00 31.98 58 ASN B N 1
ATOM 2212 C CA . ASN B 1 58 ? 18.000 15.955 59.655 1.00 33.09 58 ASN B CA 1
ATOM 2213 C C . ASN B 1 58 ? 16.827 15.407 60.461 1.00 34.14 58 ASN B C 1
ATOM 2214 O O . ASN B 1 58 ? 16.084 16.156 61.088 1.00 39.03 58 ASN B O 1
ATOM 2219 N N . LEU B 1 59 ? 16.686 14.088 60.458 1.00 31.09 59 LEU B N 1
ATOM 2220 C CA . LEU B 1 59 ? 15.601 13.421 61.154 1.00 28.54 59 LEU B CA 1
ATOM 2221 C C . LEU B 1 59 ? 15.785 13.161 62.650 1.00 38.34 59 LEU B C 1
ATOM 2222 O O . LEU B 1 59 ? 14.855 13.347 63.427 1.00 36.58 59 LEU B O 1
ATOM 2227 N N . GLY B 1 60 ? 16.968 12.719 63.062 1.00 29.95 60 GLY B N 1
ATOM 2228 C CA . GLY B 1 60 ? 17.156 12.423 64.468 1.00 28.31 60 GLY B CA 1
ATOM 2229 C C . GLY B 1 60 ? 18.258 13.199 65.151 1.00 25.96 60 GLY B C 1
ATOM 2230 O O . GLY B 1 60 ? 18.834 14.122 64.582 1.00 23.61 60 GLY B O 1
ATOM 2231 N N . TYR B 1 61 ? 18.522 12.832 66.397 1.00 18.65 61 TYR B N 1
ATOM 2232 C CA . TYR B 1 61 ? 19.584 13.452 67.175 1.00 16.00 61 TYR B CA 1
ATOM 2233 C C . TYR B 1 61 ? 20.778 12.514 67.038 1.00 13.13 61 TYR B C 1
ATOM 2234 O O . TYR B 1 61 ? 20.695 11.339 67.386 1.00 15.90 61 TYR B O 1
ATOM 2243 N N . VAL B 1 62 ? 21.883 13.060 66.559 1.00 16.97 62 VAL B N 1
ATOM 2244 C CA . VAL B 1 62 ? 23.094 12.303 66.282 1.00 11.74 62 VAL B CA 1
ATOM 2245 C C . VAL B 1 62 ? 24.283 12.658 67.188 1.00 16.61 62 VAL B C 1
ATOM 2246 O O . VAL B 1 62 ? 24.727 13.797 67.212 1.00 16.86 62 VAL B O 1
ATOM 2250 N N . GLU B 1 63 ? 24.787 11.678 67.932 1.00 16.65 63 GLU B N 1
ATOM 2251 C CA . GLU B 1 63 ? 25.951 11.893 68.795 1.00 10.43 63 GLU B CA 1
ATOM 2252 C C . GLU B 1 63 ? 27.067 11.058 68.162 1.00 15.79 63 GLU B C 1
ATOM 2253 O O . GLU B 1 63 ? 26.873 9.885 67.839 1.00 15.61 63 GLU B O 1
ATOM 2259 N N . LYS B 1 64 ? 28.237 11.663 68.003 1.00 14.83 64 LYS B N 1
ATOM 2260 C CA . LYS B 1 64 ? 29.361 10.983 67.376 1.00 14.31 64 LYS B CA 1
ATOM 2261 C C . LYS B 1 64 ? 30.652 11.044 68.194 1.00 14.46 64 LYS B C 1
ATOM 2262 O O . LYS B 1 64 ? 30.918 12.016 68.890 1.00 18.86 64 LYS B O 1
ATOM 2268 N N . ARG B 1 65 ? 31.461 10.005 68.053 1.00 15.64 65 ARG B N 1
ATOM 2269 C CA . ARG B 1 65 ? 32.751 9.909 68.727 1.00 15.33 65 ARG B CA 1
ATOM 2270 C C . ARG B 1 65 ? 33.684 9.322 67.683 1.00 14.93 65 ARG B C 1
ATOM 2271 O O . ARG B 1 65 ? 33.437 8.229 67.161 1.00 16.65 65 ARG B O 1
ATOM 2279 N N . ILE B 1 66 ? 34.734 10.056 67.360 1.00 14.98 66 ILE B N 1
ATOM 2280 C CA . ILE B 1 66 ? 35.694 9.587 66.375 1.00 15.65 66 ILE B CA 1
ATOM 2281 C C . ILE B 1 66 ? 37.015 9.332 67.102 1.00 22.46 66 ILE B C 1
ATOM 2282 O O . ILE B 1 66 ? 37.523 10.217 67.794 1.00 19.99 66 ILE B O 1
ATOM 2287 N N . LEU B 1 67 ? 37.558 8.127 66.954 1.00 18.81 67 LEU B N 1
ATOM 2288 C CA . LEU B 1 67 ? 38.832 7.785 67.572 1.00 18.76 67 LEU B CA 1
ATOM 2289 C C . LEU B 1 67 ? 39.856 7.544 66.461 1.00 15.59 67 LEU B C 1
ATOM 2290 O O . LEU B 1 67 ? 39.778 6.539 65.764 1.00 17.48 67 LEU B O 1
ATOM 2295 N N . GLU B 1 68 ? 40.807 8.458 66.274 1.00 16.92 68 GLU B N 1
ATOM 2296 C CA . GLU B 1 68 ? 41.785 8.239 65.224 1.00 18.21 68 GLU B CA 1
ATOM 2297 C C . GLU B 1 68 ? 42.735 7.129 65.664 1.00 15.67 68 GLU B C 1
ATOM 2298 O O . GLU B 1 68 ? 42.806 6.788 66.844 1.00 13.84 68 GLU B O 1
ATOM 2304 N N . ALA B 1 69 ? 43.454 6.552 64.708 1.00 21.33 69 ALA B N 1
ATOM 2305 C CA . ALA B 1 69 ? 44.383 5.476 65.023 1.00 21.66 69 ALA B CA 1
ATOM 2306 C C . ALA B 1 69 ? 45.341 5.864 66.147 1.00 22.07 69 ALA B C 1
ATOM 2307 O O . ALA B 1 69 ? 45.679 5.049 66.996 1.00 20.81 69 ALA B O 1
ATOM 2309 N N . GLU B 1 70 ? 45.778 7.116 66.158 1.00 25.15 70 GLU B N 1
ATOM 2310 C CA . GLU B 1 70 ? 46.703 7.539 67.193 1.00 25.52 70 GLU B CA 1
ATOM 2311 C C . GLU B 1 70 ? 46.085 7.439 68.578 1.00 28.13 70 GLU B C 1
ATOM 2312 O O . GLU B 1 70 ? 46.764 7.061 69.528 1.00 22.50 70 GLU B O 1
ATOM 2318 N N . GLU B 1 71 ? 44.798 7.760 68.713 1.00 20.66 71 GLU B N 1
ATOM 2319 C CA . GLU B 1 71 ? 44.159 7.652 70.029 1.00 20.68 71 GLU B CA 1
ATOM 2320 C C . GLU B 1 71 ? 43.945 6.185 70.346 1.00 19.59 71 GLU B C 1
ATOM 2321 O O . GLU B 1 71 ? 44.120 5.750 71.488 1.00 25.85 71 GLU B O 1
ATOM 2327 N N . ILE B 1 72 ? 43.554 5.414 69.334 1.00 19.69 72 ILE B N 1
ATOM 2328 C CA . ILE B 1 72 ? 43.352 3.988 69.535 1.00 21.21 72 ILE B CA 1
ATOM 2329 C C . ILE B 1 72 ? 44.687 3.369 69.976 1.00 20.18 72 ILE B C 1
ATOM 2330 O O . ILE B 1 72 ? 44.715 2.572 70.892 1.00 15.18 72 ILE B O 1
ATOM 2335 N N . ASN B 1 73 ? 45.792 3.741 69.336 1.00 14.27 73 ASN B N 1
ATOM 2336 C CA . ASN B 1 73 ? 47.058 3.146 69.755 1.00 22.12 73 ASN B CA 1
ATOM 2337 C C . ASN B 1 73 ? 47.365 3.489 71.217 1.00 22.06 73 ASN B C 1
ATOM 2338 O O . ASN B 1 73 ? 47.739 2.619 72.002 1.00 25.15 73 ASN B O 1
ATOM 2343 N N . GLN B 1 74 ? 47.174 4.754 71.580 1.00 27.41 74 GLN B N 1
ATOM 2344 C CA . GLN B 1 74 ? 47.410 5.215 72.947 1.00 31.02 74 GLN B CA 1
ATOM 2345 C C . GLN B 1 74 ? 46.566 4.431 73.957 1.00 29.03 74 GLN B C 1
ATOM 2346 O O . GLN B 1 74 ? 47.102 3.856 74.901 1.00 27.47 74 GLN B O 1
ATOM 2352 N N . LEU B 1 75 ? 45.253 4.404 73.754 1.00 27.55 75 LEU B N 1
ATOM 2353 C CA . LEU B 1 75 ? 44.351 3.679 74.647 1.00 24.03 75 LEU B CA 1
ATOM 2354 C C . LEU B 1 75 ? 44.724 2.212 74.810 1.00 27.66 75 LEU B C 1
ATOM 2355 O O . LEU B 1 75 ? 44.615 1.652 75.902 1.00 34.08 75 LEU B O 1
ATOM 2368 N N . ASN B 1 77 ? 47.505 0.960 74.916 1.00 34.82 77 ASN B N 1
ATOM 2369 C CA . ASN B 1 77 ? 48.723 0.751 75.685 1.00 36.95 77 ASN B CA 1
ATOM 2370 C C . ASN B 1 77 ? 48.290 0.245 77.054 1.00 38.83 77 ASN B C 1
ATOM 2371 O O . ASN B 1 77 ? 49.093 -0.323 77.786 1.00 38.72 77 ASN B O 1
ATOM 2376 N N . SER B 1 78 ? 47.012 0.450 77.386 1.00 40.24 78 SER B N 1
ATOM 2377 C CA . SER B 1 78 ? 46.472 0.050 78.686 1.00 36.09 78 SER B CA 1
ATOM 2378 C C . SER B 1 78 ? 45.246 -0.855 78.650 1.00 35.55 78 SER B C 1
ATOM 2379 O O . SER B 1 78 ? 45.185 -1.840 79.384 1.00 33.27 78 SER B O 1
ATOM 2382 N N . ILE B 1 79 ? 44.257 -0.516 77.826 1.00 31.89 79 ILE B N 1
ATOM 2383 C CA . ILE B 1 79 ? 43.044 -1.332 77.741 1.00 27.84 79 ILE B CA 1
ATOM 2384 C C . ILE B 1 79 ? 42.927 -1.948 76.360 1.00 24.80 79 ILE B C 1
ATOM 2385 O O . ILE B 1 79 ? 43.598 -1.507 75.425 1.00 28.20 79 ILE B O 1
ATOM 2390 N N . ASN B 1 80 ? 42.085 -2.971 76.233 1.00 22.51 80 ASN B N 1
ATOM 2391 C CA . ASN B 1 80 ? 41.913 -3.637 74.951 1.00 27.92 80 ASN B CA 1
ATOM 2392 C C . ASN B 1 80 ? 40.742 -3.059 74.158 1.00 26.20 80 ASN B C 1
ATOM 2393 O O . ASN B 1 80 ? 39.955 -2.266 74.683 1.00 30.93 80 ASN B O 1
ATOM 2398 N N . LEU B 1 81 ? 40.645 -3.467 72.897 1.00 25.61 81 LEU B N 1
ATOM 2399 C CA . LEU B 1 81 ? 39.609 -2.988 71.986 1.00 26.84 81 LEU B CA 1
ATOM 2400 C C . LEU B 1 81 ? 38.184 -3.125 72.513 1.00 23.37 81 LEU B C 1
ATOM 2401 O O . LEU B 1 81 ? 37.374 -2.234 72.307 1.00 19.91 81 LEU B O 1
ATOM 2406 N N . ASN B 1 82 ? 37.879 -4.241 73.176 1.00 29.89 82 ASN B N 1
ATOM 2407 C CA . ASN B 1 82 ? 36.538 -4.454 73.723 1.00 30.65 82 ASN B CA 1
ATOM 2408 C C . ASN B 1 82 ? 36.197 -3.418 74.792 1.00 29.34 82 ASN B C 1
ATOM 2409 O O . ASN B 1 82 ? 35.050 -2.986 74.892 1.00 30.20 82 ASN B O 1
ATOM 2414 N N . ASP B 1 83 ? 37.189 -3.032 75.595 1.00 30.42 83 ASP B N 1
ATOM 2415 C CA . ASP B 1 83 ? 36.965 -2.027 76.638 1.00 28.17 83 ASP B CA 1
ATOM 2416 C C . ASP B 1 83 ? 36.716 -0.686 75.953 1.00 20.35 83 ASP B C 1
ATOM 2417 O O . ASP B 1 83 ? 35.787 0.045 76.307 1.00 24.46 83 ASP B O 1
ATOM 2422 N N . ILE B 1 84 ? 37.558 -0.356 74.977 1.00 16.63 84 ILE B N 1
ATOM 2423 C CA . ILE B 1 84 ? 37.391 0.902 74.246 1.00 16.81 84 ILE B CA 1
ATOM 2424 C C . ILE B 1 84 ? 35.946 1.003 73.716 1.00 19.02 84 ILE B C 1
ATOM 2425 O O . ILE B 1 84 ? 35.267 2.010 73.905 1.00 24.19 84 ILE B O 1
ATOM 2430 N N . GLU B 1 85 ? 35.476 -0.055 73.068 1.00 20.67 85 GLU B N 1
ATOM 2431 C CA . GLU B 1 85 ? 34.121 -0.076 72.526 1.00 19.61 85 GLU B CA 1
ATOM 2432 C C . GLU B 1 85 ? 33.069 0.126 73.603 1.00 21.29 85 GLU B C 1
ATOM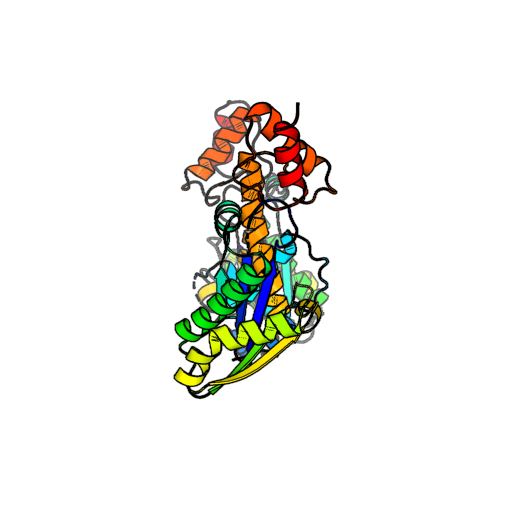 2433 O O . GLU B 1 85 ? 32.151 0.933 73.448 1.00 22.06 85 GLU B O 1
ATOM 2439 N N . ILE B 1 86 ? 33.195 -0.606 74.699 1.00 19.16 86 ILE B N 1
ATOM 2440 C CA . ILE B 1 86 ? 32.242 -0.463 75.788 1.00 24.78 86 ILE B CA 1
ATOM 2441 C C . ILE B 1 86 ? 32.236 0.986 76.297 1.00 23.71 86 ILE B C 1
ATOM 2442 O O . ILE B 1 86 ? 31.175 1.589 76.476 1.00 19.89 86 ILE B O 1
ATOM 2447 N N . ASN B 1 87 ? 33.421 1.554 76.508 1.00 17.80 87 ASN B N 1
ATOM 2448 C CA . ASN B 1 87 ? 33.525 2.932 76.995 1.00 23.74 87 ASN B CA 1
ATOM 2449 C C . ASN B 1 87 ? 32.918 3.950 76.016 1.00 20.52 87 ASN B C 1
ATOM 2450 O O . ASN B 1 87 ? 32.125 4.813 76.400 1.00 24.55 87 ASN B O 1
ATOM 2455 N N . ALA B 1 88 ? 33.303 3.850 74.755 1.00 18.09 88 ALA B N 1
ATOM 2456 C CA . ALA B 1 88 ? 32.820 4.767 73.737 1.00 14.27 88 ALA B CA 1
ATOM 2457 C C . ALA B 1 88 ? 31.300 4.635 73.540 1.00 16.46 88 ALA B C 1
ATOM 2458 O O . ALA B 1 88 ? 30.600 5.631 73.414 1.00 18.62 88 ALA B O 1
ATOM 2460 N N . PHE B 1 89 ? 30.786 3.409 73.524 1.00 20.18 89 PHE B N 1
ATOM 2461 C CA . PHE B 1 89 ? 29.346 3.228 73.363 1.00 19.78 89 PHE B CA 1
ATOM 2462 C C . PHE B 1 89 ? 28.612 3.891 74.538 1.00 14.47 89 PHE B C 1
ATOM 2463 O O . PHE B 1 89 ? 27.634 4.600 74.345 1.00 18.69 89 PHE B O 1
ATOM 2471 N N . SER B 1 90 ? 29.103 3.687 75.759 1.00 13.86 90 SER B N 1
ATOM 2472 C CA . SER B 1 90 ? 28.434 4.251 76.926 1.00 19.27 90 SER B CA 1
ATOM 2473 C C . SER B 1 90 ? 28.575 5.758 76.974 1.00 21.71 90 SER B C 1
ATOM 2474 O O . SER B 1 90 ? 27.642 6.455 77.377 1.00 19.92 90 SER B O 1
ATOM 2477 N N . LYS B 1 91 ? 29.727 6.271 76.547 1.00 25.24 91 LYS B N 1
ATOM 2478 C CA . LYS B 1 91 ? 29.939 7.714 76.543 1.00 24.75 91 LYS B CA 1
ATOM 2479 C C . LYS B 1 91 ? 29.003 8.439 75.569 1.00 21.93 91 LYS B C 1
ATOM 2480 O O . LYS B 1 91 ? 28.479 9.496 75.912 1.00 22.83 91 LYS B O 1
ATOM 2486 N N . VAL B 1 92 ? 28.791 7.909 74.362 1.00 17.36 92 VAL B N 1
ATOM 2487 C CA . VAL B 1 92 ? 27.881 8.618 73.454 1.00 16.98 92 VAL B CA 1
ATOM 2488 C C . VAL B 1 92 ? 26.453 8.524 73.979 1.00 16.86 92 VAL B C 1
ATOM 2489 O O . VAL B 1 92 ? 25.673 9.451 73.818 1.00 16.88 92 VAL B O 1
ATOM 2493 N N . ALA B 1 93 ? 26.120 7.414 74.631 1.00 19.74 93 ALA B N 1
ATOM 2494 C CA . ALA B 1 93 ? 24.776 7.258 75.212 1.00 17.77 93 ALA B CA 1
ATOM 2495 C C . ALA B 1 93 ? 24.547 8.317 76.305 1.00 16.71 93 ALA B C 1
ATOM 2496 O O . ALA B 1 93 ? 23.564 9.052 76.286 1.00 18.18 93 ALA B O 1
ATOM 2498 N N . LYS B 1 94 ? 25.461 8.376 77.267 1.00 17.80 94 LYS B N 1
ATOM 2499 C CA . LYS B 1 94 ? 25.349 9.330 78.362 1.00 17.76 94 LYS B CA 1
ATOM 2500 C C . LYS B 1 94 ? 25.363 10.769 77.852 1.00 13.69 94 LYS B C 1
ATOM 2501 O O . LYS B 1 94 ? 24.626 11.611 78.353 1.00 16.77 94 LYS B O 1
ATOM 2507 N N . ASN B 1 95 ? 26.208 11.046 76.861 1.00 19.25 95 ASN B N 1
ATOM 2508 C CA . ASN B 1 95 ? 26.302 12.388 76.297 1.00 20.28 95 ASN B CA 1
ATOM 2509 C C . ASN B 1 95 ? 25.028 12.815 75.581 1.00 20.15 95 ASN B C 1
ATOM 2510 O O . ASN B 1 95 ? 24.624 13.975 75.650 1.00 15.46 95 ASN B O 1
ATOM 2515 N N . LEU B 1 96 ? 24.407 11.877 74.885 1.00 14.35 96 LEU B N 1
ATOM 2516 C CA . LEU B 1 96 ? 23.186 12.179 74.154 1.00 20.83 96 LEU B CA 1
ATOM 2517 C C . LEU B 1 96 ? 22.046 12.400 75.155 1.00 16.31 96 LEU B C 1
ATOM 2518 O O . LEU B 1 96 ? 21.242 13.309 74.993 1.00 21.18 96 LEU B O 1
ATOM 2523 N N . ILE B 1 97 ? 21.993 11.574 76.199 1.00 17.82 97 ILE B N 1
ATOM 2524 C CA . ILE B 1 97 ? 20.957 11.701 77.235 1.00 15.51 97 ILE B CA 1
ATOM 2525 C C . ILE B 1 97 ? 21.088 13.037 77.982 1.00 21.13 97 ILE B C 1
ATOM 2526 O O . ILE B 1 97 ? 20.090 13.691 78.328 1.00 19.48 97 ILE B O 1
ATOM 2531 N N . GLU B 1 98 ? 22.327 13.438 78.232 1.00 13.66 98 GLU B N 1
ATOM 2532 C CA . GLU B 1 98 ? 22.592 14.686 78.921 1.00 17.69 98 GLU B CA 1
ATOM 2533 C C . GLU B 1 98 ? 22.314 15.902 78.026 1.00 19.08 98 GLU B C 1
ATOM 2534 O O . GLU B 1 98 ? 21.740 16.890 78.483 1.00 18.86 98 GLU B O 1
ATOM 2540 N N . LYS B 1 99 ? 22.716 15.834 76.760 1.00 15.05 99 LYS B N 1
ATOM 2541 C CA . LYS B 1 99 ? 22.487 16.952 75.849 1.00 17.03 99 LYS B CA 1
ATOM 2542 C C . LYS B 1 99 ? 20.992 17.177 75.578 1.00 21.39 99 LYS B C 1
ATOM 2543 O O . LYS B 1 99 ? 20.536 18.314 75.473 1.00 22.60 99 LYS B O 1
ATOM 2549 N N . LEU B 1 100 ? 20.226 16.101 75.471 1.00 17.33 100 LEU B N 1
ATOM 2550 C CA . LEU B 1 100 ? 18.786 16.238 75.228 1.00 20.38 100 LEU B CA 1
ATOM 2551 C C . LEU B 1 100 ? 18.066 16.374 76.566 1.00 25.78 100 LEU B C 1
ATOM 2552 O O . LEU B 1 100 ? 16.847 16.574 76.614 1.00 24.99 100 LEU B O 1
ATOM 2557 N N . ASN B 1 101 ? 18.834 16.267 77.650 1.00 24.27 101 ASN B N 1
ATOM 2558 C CA . ASN B 1 101 ? 18.290 16.334 79.001 1.00 15.64 101 ASN B CA 1
ATOM 2559 C C . ASN B 1 101 ? 17.053 15.435 79.165 1.00 28.51 101 ASN B C 1
ATOM 2560 O O . ASN B 1 101 ? 15.972 15.902 79.533 1.00 21.16 101 ASN B O 1
ATOM 2565 N N . ILE B 1 102 ? 17.220 14.144 78.874 1.00 23.78 102 ILE B N 1
ATOM 2566 C CA . ILE B 1 102 ? 16.142 13.174 79.017 1.00 19.03 102 ILE B CA 1
ATOM 2567 C C . ILE B 1 102 ? 16.055 12.757 80.484 1.00 24.11 102 ILE B C 1
ATOM 2568 O O . ILE B 1 102 ? 17.065 12.438 81.112 1.00 20.86 102 ILE B O 1
ATOM 2573 N N . ARG B 1 103 ? 14.854 12.776 81.043 1.00 23.41 103 ARG B N 1
ATOM 2574 C CA . ARG B 1 103 ? 14.676 12.389 82.439 1.00 32.33 103 ARG B CA 1
ATOM 2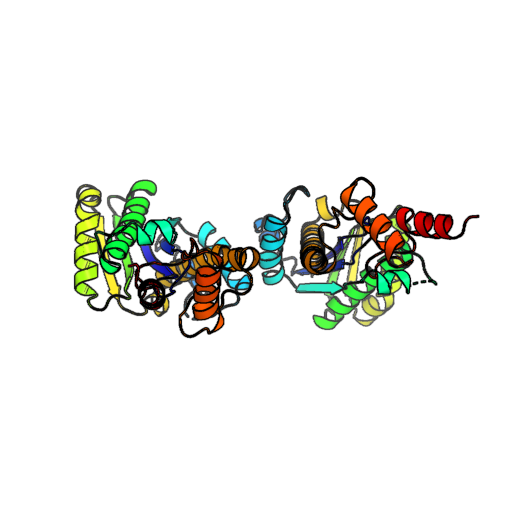575 C C . ARG B 1 103 ? 13.201 12.158 82.761 1.00 31.43 103 ARG B C 1
ATOM 2576 O O . ARG B 1 103 ? 12.318 12.628 82.043 1.00 32.16 103 ARG B O 1
ATOM 2584 N N . ASP B 1 104 ? 12.950 11.411 83.830 1.00 31.76 104 ASP B N 1
ATOM 2585 C CA . ASP B 1 104 ? 11.586 11.109 84.262 1.00 35.34 104 ASP B CA 1
ATOM 2586 C C . ASP B 1 104 ? 10.760 10.526 83.132 1.00 34.42 104 ASP B C 1
ATOM 2587 O O . ASP B 1 104 ? 9.638 10.963 82.890 1.00 39.43 104 ASP B O 1
ATOM 2592 N N . ASP B 1 105 ? 11.308 9.531 82.443 1.00 38.00 105 ASP B N 1
ATOM 2593 C CA . ASP B 1 105 ? 10.598 8.922 81.330 1.00 36.36 105 ASP B CA 1
ATOM 2594 C C . ASP B 1 105 ? 11.171 7.556 80.996 1.00 35.71 105 ASP B C 1
ATOM 2595 O O . ASP B 1 105 ? 12.185 7.146 81.565 1.00 37.54 105 ASP B O 1
ATOM 2600 N N . GLU B 1 106 ? 10.504 6.847 80.088 1.00 40.52 106 GLU B N 1
ATOM 2601 C CA . GLU B 1 106 ? 10.967 5.540 79.642 1.00 35.22 106 GLU B CA 1
ATOM 2602 C C . GLU B 1 106 ? 11.980 5.838 78.548 1.00 31.84 106 GLU B C 1
ATOM 2603 O O . GLU B 1 106 ? 11.988 6.932 77.979 1.00 33.56 106 GLU B O 1
ATOM 2609 N N . ILE B 1 107 ? 12.822 4.863 78.245 1.00 29.47 107 ILE B N 1
ATOM 2610 C CA . ILE B 1 107 ? 13.820 5.034 77.209 1.00 23.59 107 ILE B CA 1
ATOM 2611 C C . ILE B 1 107 ? 14.271 3.652 76.784 1.00 21.86 107 ILE B C 1
ATOM 2612 O O . ILE B 1 107 ? 14.257 2.727 77.591 1.00 21.88 107 ILE B O 1
ATOM 2617 N N . GLU B 1 108 ? 14.637 3.502 75.514 1.00 21.03 108 GLU B N 1
ATOM 2618 C CA . GLU B 1 108 ? 15.107 2.212 75.020 1.00 26.60 108 GLU B CA 1
ATOM 2619 C C . GLU B 1 108 ? 16.395 2.388 74.252 1.00 26.12 108 GLU B C 1
ATOM 2620 O O . GLU B 1 108 ? 16.497 3.256 73.389 1.00 21.93 108 GLU B O 1
ATOM 2626 N N . ILE B 1 109 ? 17.375 1.553 74.552 1.00 19.77 109 ILE B N 1
ATOM 2627 C CA . ILE B 1 109 ? 18.623 1.637 73.836 1.00 16.46 109 ILE B CA 1
ATOM 2628 C C . ILE B 1 109 ? 18.946 0.310 73.164 1.00 22.23 109 ILE B C 1
ATOM 2629 O O . ILE B 1 109 ? 18.997 -0.744 73.809 1.00 25.33 109 ILE B O 1
ATOM 2634 N N . TYR B 1 110 ? 19.146 0.379 71.858 1.00 18.92 110 TYR B N 1
ATOM 2635 C CA . TYR B 1 110 ? 19.497 -0.780 71.058 1.00 20.70 110 TYR B CA 1
ATOM 2636 C C . TYR B 1 110 ? 20.966 -0.627 70.665 1.00 24.47 110 TYR B C 1
ATOM 2637 O O . TYR B 1 110 ? 21.331 0.371 70.046 1.00 20.80 110 TYR B O 1
ATOM 2646 N N . ILE B 1 111 ? 21.796 -1.604 71.022 1.00 23.08 111 ILE B N 1
ATOM 2647 C CA . ILE B 1 111 ? 23.224 -1.563 70.685 1.00 23.52 111 ILE B CA 1
ATOM 2648 C C . ILE B 1 111 ? 23.663 -2.789 69.885 1.00 24.50 111 ILE B C 1
ATOM 2649 O O . ILE B 1 111 ? 23.193 -3.913 70.103 1.00 24.79 111 ILE B O 1
ATOM 2654 N N . ASP B 1 112 ? 24.575 -2.563 68.953 1.00 23.27 112 ASP B N 1
ATOM 2655 C CA . ASP B 1 112 ? 25.077 -3.642 68.114 1.00 20.65 112 ASP B CA 1
ATOM 2656 C C . ASP B 1 112 ? 26.308 -4.240 68.753 1.00 22.11 112 ASP B C 1
ATOM 2657 O O . ASP B 1 112 ? 27.326 -3.560 68.868 1.00 25.20 112 ASP B O 1
ATOM 2662 N N . ALA B 1 113 ? 26.229 -5.505 69.169 1.00 20.75 113 ALA B N 1
ATOM 2663 C CA . ALA B 1 113 ? 27.390 -6.157 69.781 1.00 28.42 113 ALA B CA 1
ATOM 2664 C C . ALA B 1 113 ? 28.290 -6.618 68.642 1.00 31.29 113 ALA B C 1
ATOM 2665 O O . ALA B 1 113 ? 27.998 -7.597 67.959 1.00 35.25 113 ALA B O 1
ATOM 2667 N N . CYS B 1 114 ? 29.392 -5.912 68.441 1.00 34.13 114 CYS B N 1
ATOM 2668 C CA . CYS B 1 114 ? 30.309 -6.239 67.361 1.00 38.35 114 CYS B CA 1
ATOM 2669 C C . CYS B 1 114 ? 31.412 -7.186 67.789 1.00 41.03 114 CYS B C 1
ATOM 2670 O O . CYS B 1 114 ? 32.243 -7.586 66.972 1.00 45.18 114 CYS B O 1
ATOM 2673 N N . SER B 1 115 ? 31.424 -7.550 69.066 1.00 37.53 115 SER B N 1
ATOM 2674 C CA . SER B 1 115 ? 32.441 -8.467 69.548 1.00 40.88 115 SER B CA 1
ATOM 2675 C C . SER B 1 115 ? 31.848 -9.848 69.824 1.00 37.77 115 SER B C 1
ATOM 2676 O O . SER B 1 115 ? 30.661 -10.085 69.599 1.00 41.72 115 SER B O 1
ATOM 2679 N N . THR B 1 116 ? 32.684 -10.747 70.325 1.00 32.90 116 THR B N 1
ATOM 2680 C CA . THR B 1 116 ? 32.304 -12.139 70.576 1.00 33.57 116 THR B CA 1
ATOM 2681 C C . THR B 1 116 ? 31.526 -12.459 71.846 1.00 31.74 116 THR B C 1
ATOM 2682 O O . THR B 1 116 ? 31.083 -13.591 72.026 1.00 30.98 116 THR B O 1
ATOM 2686 N N . ASN B 1 117 ? 31.364 -11.490 72.737 1.00 29.85 117 ASN B N 1
ATOM 2687 C CA . ASN B 1 117 ? 30.647 -11.779 73.965 1.00 28.99 117 ASN B CA 1
ATOM 2688 C C . ASN B 1 117 ? 29.520 -10.779 74.172 1.00 27.97 117 ASN B C 1
ATOM 2689 O O . ASN B 1 117 ? 29.641 -9.809 74.920 1.00 21.49 117 ASN B O 1
ATOM 2694 N N . THR B 1 118 ? 28.410 -11.044 73.497 1.00 26.68 118 THR B N 1
ATOM 2695 C CA . THR B 1 118 ? 27.240 -10.180 73.555 1.00 25.09 118 THR B CA 1
ATOM 2696 C C . THR B 1 118 ? 26.777 -9.824 74.962 1.00 22.30 118 THR B C 1
ATOM 2697 O O . THR B 1 118 ? 26.540 -8.645 75.270 1.00 25.68 118 THR B O 1
ATOM 2701 N N . LYS B 1 119 ? 26.624 -10.838 75.813 1.00 18.75 119 LYS B N 1
ATOM 2702 C CA . LYS B 1 119 ? 26.153 -10.615 77.183 1.00 22.30 119 LYS B CA 1
ATOM 2703 C C . LYS B 1 119 ? 27.144 -9.791 78.001 1.00 21.35 119 LYS B C 1
ATOM 2704 O O . LYS B 1 119 ? 26.755 -8.928 78.798 1.00 22.92 119 LYS B O 1
ATOM 2710 N N . LYS B 1 120 ? 28.428 -10.065 77.822 1.00 22.98 120 LYS B N 1
ATOM 2711 C CA . LYS B 1 120 ? 29.436 -9.302 78.538 1.00 23.93 120 LYS B CA 1
ATOM 2712 C C . LYS B 1 120 ? 29.340 -7.838 78.109 1.00 21.29 120 LYS B C 1
ATOM 2713 O O . LYS B 1 120 ? 29.368 -6.937 78.950 1.00 17.74 120 LYS B O 1
ATOM 2719 N N . PHE B 1 121 ? 29.228 -7.617 76.799 1.00 24.30 121 PHE B N 1
ATOM 2720 C CA . PHE B 1 121 ? 29.135 -6.266 76.238 1.00 23.42 121 PHE B CA 1
ATOM 2721 C C . PHE B 1 121 ? 27.961 -5.495 76.830 1.00 23.58 121 PHE B C 1
ATOM 2722 O O . PHE B 1 121 ? 28.120 -4.378 77.316 1.00 20.00 121 PHE B O 1
ATOM 2730 N N . GLU B 1 122 ? 26.777 -6.098 76.795 1.00 23.18 122 GLU B N 1
ATOM 2731 C CA . GLU B 1 122 ? 25.585 -5.459 77.331 1.00 23.84 122 GLU B CA 1
ATOM 2732 C C . GLU B 1 122 ? 25.686 -5.165 78.840 1.00 27.20 122 GLU B C 1
ATOM 2733 O O . GLU B 1 122 ? 25.355 -4.062 79.282 1.00 24.75 122 GLU B O 1
ATOM 2739 N N . ASP B 1 123 ? 26.134 -6.143 79.630 1.00 27.83 123 ASP B N 1
ATOM 2740 C CA . ASP B 1 123 ? 26.272 -5.943 81.078 1.00 31.02 123 ASP B CA 1
ATOM 2741 C C . ASP B 1 123 ? 27.274 -4.839 81.414 1.00 26.67 123 ASP B C 1
ATOM 2742 O O . ASP B 1 123 ? 27.081 -4.082 82.374 1.00 23.26 123 ASP B O 1
ATOM 2747 N N . SER B 1 124 ? 28.348 -4.745 80.634 1.00 24.23 124 SER B N 1
ATOM 2748 C CA . SER B 1 124 ? 29.351 -3.711 80.880 1.00 26.00 124 SER B CA 1
ATOM 2749 C C . SER B 1 124 ? 28.741 -2.351 80.562 1.00 27.46 124 SER B C 1
ATOM 2750 O O . SER B 1 124 ? 28.909 -1.390 81.311 1.00 19.21 124 SER B O 1
ATOM 2753 N N . PHE B 1 125 ? 28.035 -2.291 79.438 1.00 24.39 125 PHE B N 1
ATOM 2754 C CA . PHE B 1 125 ? 27.368 -1.077 78.979 1.00 22.12 125 PHE B CA 1
ATOM 2755 C C . PHE B 1 125 ? 26.431 -0.562 80.070 1.00 21.72 125 PHE B C 1
ATOM 2756 O O . PHE B 1 125 ? 26.517 0.601 80.468 1.00 24.79 125 PHE B O 1
ATOM 2764 N N . LYS B 1 126 ? 25.529 -1.417 80.552 1.00 19.45 126 LYS B N 1
ATOM 2765 C CA . LYS B 1 126 ? 24.598 -0.975 81.582 1.00 21.61 126 LYS B CA 1
ATOM 2766 C C . LYS B 1 126 ? 25.339 -0.552 82.857 1.00 27.06 126 LYS B C 1
ATOM 2767 O O . LYS B 1 126 ? 24.916 0.384 83.530 1.00 23.60 126 LYS B O 1
ATOM 2773 N N . ASP B 1 127 ? 26.443 -1.228 83.183 1.00 23.70 127 ASP B N 1
ATOM 2774 C CA . ASP B 1 127 ? 27.208 -0.862 84.375 1.00 26.50 127 ASP B CA 1
ATOM 2775 C C . ASP B 1 127 ? 27.728 0.557 84.234 1.00 24.61 127 ASP B C 1
ATOM 2776 O O . ASP B 1 127 ? 27.765 1.299 85.210 1.00 23.99 127 ASP B O 1
ATOM 2781 N N . LYS B 1 128 ? 28.145 0.919 83.020 1.00 21.78 128 LYS B N 1
ATOM 2782 C CA . LYS B 1 128 ? 28.661 2.254 82.748 1.00 26.36 128 LYS B CA 1
ATOM 2783 C C . LYS B 1 128 ? 27.628 3.372 82.827 1.00 25.97 128 LYS B C 1
ATOM 2784 O O . LYS B 1 128 ? 27.951 4.473 83.25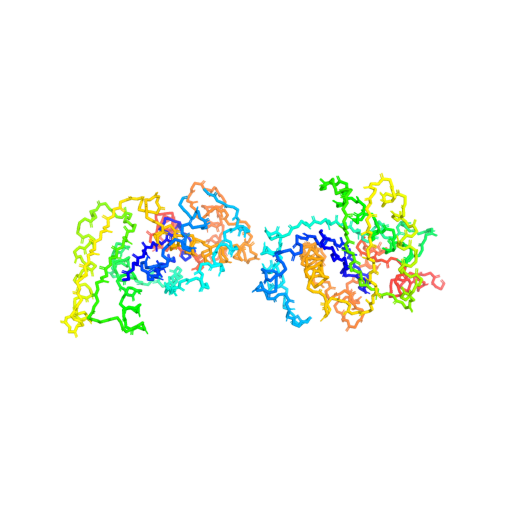7 1.00 24.59 128 LYS B O 1
ATOM 2790 N N . ILE B 1 129 ? 26.390 3.101 82.425 1.00 27.52 129 ILE B N 1
ATOM 2791 C CA . ILE B 1 129 ? 25.364 4.138 82.451 1.00 29.87 129 ILE B CA 1
ATOM 2792 C C . ILE B 1 129 ? 24.364 4.048 83.606 1.00 31.77 129 ILE B C 1
ATOM 2793 O O . ILE B 1 129 ? 23.510 4.918 83.749 1.00 30.92 129 ILE B O 1
ATOM 2798 N N . GLU B 1 130 ? 24.452 2.997 84.412 1.00 30.74 130 GLU B N 1
ATOM 2799 C CA . GLU B 1 130 ? 23.521 2.811 85.523 1.00 34.92 130 GLU B CA 1
ATOM 2800 C C . GLU B 1 130 ? 23.378 4.060 86.392 1.00 32.05 130 GLU B C 1
ATOM 2801 O O . GLU B 1 130 ? 22.274 4.434 86.796 1.00 24.52 130 GLU B O 1
ATOM 2807 N N . ASP B 1 131 ? 24.506 4.693 86.684 1.00 30.86 131 ASP B N 1
ATOM 2808 C CA . ASP B 1 131 ? 24.529 5.897 87.514 1.00 36.83 131 ASP B CA 1
ATOM 2809 C C . ASP B 1 131 ? 23.626 7.009 86.972 1.00 36.02 131 ASP B C 1
ATOM 2810 O O . ASP B 1 131 ? 22.814 7.578 87.702 1.00 38.60 131 ASP B O 1
ATOM 2815 N N . ILE B 1 132 ? 23.761 7.309 85.685 1.00 31.55 132 ILE B N 1
ATOM 2816 C CA . ILE B 1 132 ? 22.978 8.374 85.073 1.00 31.03 132 ILE B CA 1
ATOM 2817 C C . ILE B 1 132 ? 21.514 7.987 84.940 1.00 35.33 132 ILE B C 1
ATOM 2818 O O . ILE B 1 132 ? 20.636 8.821 85.141 1.00 26.05 132 ILE B O 1
ATOM 2823 N N . ILE B 1 133 ? 21.252 6.725 84.611 1.00 31.98 133 ILE B N 1
ATOM 2824 C CA . ILE B 1 133 ? 19.874 6.266 84.461 1.00 34.57 133 ILE B CA 1
ATOM 2825 C C . ILE B 1 133 ? 19.124 6.516 85.759 1.00 36.96 133 ILE B C 1
ATOM 2826 O O . ILE B 1 133 ? 18.107 7.213 85.777 1.00 32.55 133 ILE B O 1
ATOM 2831 N N . LYS B 1 134 ? 19.632 5.957 86.852 1.00 38.74 134 LYS B N 1
ATOM 2832 C CA . LYS B 1 134 ? 18.976 6.138 88.138 1.00 45.06 134 LYS B CA 1
ATOM 2833 C C . LYS B 1 134 ? 18.922 7.614 88.533 1.00 42.60 134 LYS B C 1
ATOM 2834 O O . LYS B 1 134 ? 17.879 8.110 88.963 1.00 39.78 134 LYS B O 1
ATOM 2840 N N . GLU B 1 135 ? 20.034 8.324 88.365 1.00 38.07 135 GLU B N 1
ATOM 2841 C CA . GLU B 1 135 ? 20.070 9.737 88.719 1.00 35.63 135 GLU B CA 1
ATOM 2842 C C . GLU B 1 135 ? 18.970 10.525 88.001 1.00 32.64 135 GLU B C 1
ATOM 2843 O O . GLU B 1 135 ? 18.376 11.435 88.572 1.00 31.55 135 GLU B O 1
ATOM 2849 N N . ARG B 1 136 ? 18.687 10.165 86.753 1.00 29.33 136 ARG B N 1
ATOM 2850 C CA . ARG B 1 136 ? 17.663 10.859 85.974 1.00 29.57 136 ARG B CA 1
ATOM 2851 C C . ARG B 1 136 ? 16.270 10.246 86.010 1.00 31.71 136 ARG B C 1
ATOM 2852 O O . ARG B 1 136 ? 15.384 10.692 85.281 1.00 30.32 136 ARG B O 1
ATOM 2860 N N . ASN B 1 137 ? 16.068 9.238 86.855 1.00 30.99 137 ASN B N 1
ATOM 2861 C CA . ASN B 1 137 ? 14.770 8.574 86.943 1.00 33.16 137 ASN B CA 1
ATOM 2862 C C . ASN B 1 137 ? 14.280 8.083 85.586 1.00 33.98 137 ASN B C 1
ATOM 2863 O O . ASN B 1 137 ? 13.134 8.310 85.196 1.00 30.95 137 ASN B O 1
ATOM 2868 N N . LEU B 1 138 ? 15.158 7.419 84.854 1.00 30.69 138 LEU B N 1
ATOM 2869 C CA . LEU B 1 138 ? 14.780 6.887 83.558 1.00 29.97 138 LEU B CA 1
ATOM 2870 C C . LEU B 1 138 ? 14.495 5.396 83.722 1.00 30.80 138 LEU B C 1
ATOM 2871 O O . LEU B 1 138 ? 15.175 4.713 84.487 1.00 27.67 138 LEU B O 1
ATOM 2876 N N . ASN B 1 139 ? 13.465 4.917 83.031 1.00 26.66 139 ASN B N 1
ATOM 2877 C CA . ASN B 1 139 ? 13.099 3.507 83.041 1.00 31.06 139 ASN B CA 1
ATOM 2878 C C . ASN B 1 139 ? 13.578 3.000 81.688 1.00 32.16 139 ASN B C 1
ATOM 2879 O O . ASN B 1 139 ? 12.878 3.079 80.682 1.00 30.70 139 ASN B O 1
ATOM 2884 N N . ILE B 1 140 ? 14.795 2.484 81.686 1.00 32.06 140 ILE B N 1
ATOM 2885 C CA . ILE B 1 140 ? 15.441 2.015 80.480 1.00 30.84 140 ILE B CA 1
ATOM 2886 C C . ILE B 1 140 ? 15.205 0.561 80.118 1.00 30.22 140 ILE B C 1
ATOM 2887 O O . ILE B 1 140 ? 14.921 -0.279 80.969 1.00 31.22 140 ILE B O 1
ATOM 2892 N N . LYS B 1 141 ? 15.328 0.296 78.825 1.00 29.78 141 LYS B N 1
ATOM 2893 C CA . LYS B 1 141 ? 15.210 -1.032 78.251 1.00 27.79 141 LYS B CA 1
ATOM 2894 C C . LYS B 1 141 ? 16.429 -1.106 77.323 1.00 25.18 141 LYS B C 1
ATOM 2895 O O . LYS B 1 141 ? 16.538 -0.314 76.388 1.00 23.75 141 LYS B O 1
ATOM 2901 N N . ILE B 1 142 ? 17.350 -2.023 77.604 1.00 22.83 142 ILE B N 1
ATOM 2902 C CA . ILE B 1 142 ? 18.551 -2.186 76.795 1.00 17.22 142 ILE B CA 1
ATOM 2903 C C . ILE B 1 142 ? 18.483 -3.499 76.021 1.00 24.27 142 ILE B C 1
ATOM 2904 O O . ILE B 1 142 ? 18.116 -4.533 76.565 1.00 26.50 142 ILE B O 1
ATOM 2909 N N . ILE B 1 143 ? 18.836 -3.440 74.746 1.00 21.92 143 ILE B N 1
ATOM 2910 C CA . ILE B 1 143 ? 18.841 -4.608 73.880 1.00 25.51 143 ILE B CA 1
ATOM 2911 C C . ILE B 1 143 ? 20.155 -4.638 73.111 1.00 26.44 143 ILE B C 1
ATOM 2912 O O . ILE B 1 143 ? 20.483 -3.694 72.401 1.00 22.60 143 ILE B O 1
ATOM 2917 N N . ALA B 1 144 ? 20.912 -5.712 73.276 1.00 24.93 144 ALA B N 1
ATOM 2918 C CA . ALA B 1 144 ? 22.172 -5.858 72.577 1.00 24.12 144 ALA B CA 1
ATOM 2919 C C . ALA B 1 144 ? 22.186 -7.181 71.823 1.00 28.54 144 ALA B C 1
ATOM 2920 O O . ALA B 1 144 ? 21.793 -8.228 72.362 1.00 23.69 144 ALA B O 1
ATOM 2922 N N . GLU B 1 145 ? 22.624 -7.130 70.572 1.00 21.56 145 GLU B N 1
ATOM 2923 C CA . GLU B 1 145 ? 22.735 -8.331 69.771 1.00 25.18 145 GLU B CA 1
ATOM 2924 C C . GLU B 1 145 ? 23.593 -8.099 68.560 1.00 23.82 145 GLU B C 1
ATOM 2925 O O . GLU B 1 145 ? 23.800 -6.960 68.139 1.00 20.74 145 GLU B O 1
ATOM 2931 N N . HIS B 1 146 ? 24.133 -9.192 68.036 1.00 22.25 146 HIS B N 1
ATOM 2932 C CA . HIS B 1 146 ? 24.969 -9.154 66.843 1.00 26.18 146 HIS B CA 1
ATOM 2933 C C . HIS B 1 146 ? 24.108 -8.751 65.642 1.00 28.13 146 HIS B C 1
ATOM 2934 O O . HIS B 1 146 ? 22.898 -9.025 65.598 1.00 26.55 146 HIS B O 1
ATOM 2941 N N . LYS B 1 147 ? 24.741 -8.094 64.679 1.00 29.39 147 LYS B N 1
ATOM 2942 C CA . LYS B 1 147 ? 24.076 -7.648 63.458 1.00 27.26 147 LYS B CA 1
ATOM 2943 C C . LYS B 1 147 ? 22.785 -6.870 63.719 1.00 30.83 147 LYS B C 1
ATOM 2944 O O . LYS B 1 147 ? 21.819 -6.972 62.961 1.00 28.47 147 LYS B O 1
ATOM 2950 N N . ALA B 1 148 ? 22.785 -6.076 64.789 1.00 27.85 148 ALA B N 1
ATOM 2951 C CA . ALA B 1 148 ? 21.625 -5.274 65.154 1.00 28.90 148 ALA B CA 1
ATOM 2952 C C . ALA B 1 148 ? 21.299 -4.214 64.102 1.00 27.47 148 ALA B C 1
ATOM 2953 O O . ALA B 1 148 ? 20.146 -3.783 63.985 1.00 22.19 148 ALA B O 1
ATOM 2955 N N . ASP B 1 149 ? 22.302 -3.792 63.334 1.00 24.47 149 ASP B N 1
ATOM 2956 C CA . ASP B 1 149 ? 22.061 -2.791 62.302 1.00 30.89 149 ASP B CA 1
ATOM 2957 C C . ASP B 1 149 ? 21.275 -3.398 61.137 1.00 36.94 149 ASP B C 1
ATOM 2958 O O . ASP B 1 149 ? 20.899 -2.699 60.195 1.00 28.75 149 ASP B O 1
ATOM 2963 N N . ALA B 1 150 ? 21.025 -4.702 61.211 1.00 33.25 150 ALA B N 1
ATOM 2964 C CA . ALA B 1 150 ? 20.265 -5.388 60.179 1.00 38.73 150 ALA B CA 1
ATOM 2965 C C . ALA B 1 150 ? 18.813 -5.563 60.618 1.00 38.16 150 ALA B C 1
ATOM 2966 O O . ALA B 1 150 ? 17.960 -5.887 59.801 1.00 43.46 150 ALA B O 1
ATOM 2968 N N . LYS B 1 151 ? 18.520 -5.326 61.896 1.00 36.58 151 LYS B N 1
ATOM 2969 C CA . LYS B 1 151 ? 17.154 -5.514 62.376 1.00 37.55 151 LYS B CA 1
ATOM 2970 C C . LYS B 1 151 ? 16.464 -4.366 63.108 1.00 34.77 151 LYS B C 1
ATOM 2971 O O . LYS B 1 151 ? 15.241 -4.356 63.217 1.00 25.72 151 LYS B O 1
ATOM 2977 N N . TYR B 1 152 ? 17.222 -3.415 63.636 1.00 31.81 152 TYR B N 1
ATOM 2978 C CA . TYR B 1 152 ? 16.595 -2.285 64.327 1.00 32.20 152 TYR B CA 1
ATOM 2979 C C . TYR B 1 152 ? 16.930 -1.009 63.563 1.00 28.45 152 TYR B C 1
ATOM 2980 O O . TYR B 1 152 ? 18.091 -0.617 63.494 1.00 25.10 152 TYR B O 1
ATOM 2989 N N . PRO B 1 153 ? 15.914 -0.348 62.978 1.00 31.03 153 PRO B N 1
ATOM 2990 C CA . PRO B 1 153 ? 16.109 0.890 62.210 1.00 28.29 153 PRO B CA 1
ATOM 2991 C C . PRO B 1 153 ? 17.103 1.900 62.796 1.00 26.28 153 PRO B C 1
ATOM 2992 O O . PRO B 1 153 ? 18.057 2.288 62.113 1.00 24.11 153 PRO B O 1
ATOM 2996 N N . VAL B 1 154 ? 16.882 2.320 64.044 1.00 25.78 154 VAL B N 1
ATOM 2997 C CA . VAL B 1 154 ? 17.764 3.300 64.698 1.00 20.26 154 VAL B CA 1
ATOM 2998 C C . VAL B 1 154 ? 19.228 2.848 64.781 1.00 18.44 154 VAL B C 1
ATOM 2999 O O . VAL B 1 154 ? 20.128 3.686 64.839 1.00 18.53 154 VAL B O 1
ATOM 3003 N N . VAL B 1 155 ? 19.452 1.539 64.839 1.00 15.58 155 VAL B N 1
ATOM 3004 C CA . VAL B 1 155 ? 20.822 1.010 64.875 1.00 22.39 155 VAL B CA 1
ATOM 3005 C C . VAL B 1 155 ? 21.331 1.087 63.435 1.00 23.89 155 VAL B C 1
ATOM 3006 O O . VAL B 1 155 ? 22.494 1.402 63.181 1.00 16.56 155 VAL B O 1
ATOM 3010 N N . SER B 1 156 ? 20.445 0.807 62.483 1.00 23.82 156 SER B N 1
ATOM 3011 C CA . SER B 1 156 ? 20.822 0.867 61.084 1.00 23.19 156 SER B CA 1
ATOM 3012 C C . SER B 1 156 ? 21.252 2.296 60.774 1.00 22.34 156 SER B C 1
ATOM 3013 O O . SER B 1 156 ? 22.264 2.519 60.114 1.00 18.88 156 SER B O 1
ATOM 3016 N N . ALA B 1 157 ? 20.490 3.261 61.278 1.00 20.14 157 ALA B N 1
ATOM 3017 C CA . ALA B 1 157 ? 20.814 4.673 61.069 1.00 25.25 157 ALA B CA 1
ATOM 3018 C C . ALA B 1 157 ? 22.166 4.995 61.699 1.00 17.08 157 ALA B C 1
ATOM 3019 O O . ALA B 1 157 ? 23.012 5.634 61.071 1.00 17.91 157 ALA B O 1
ATOM 3021 N N . ALA B 1 158 ? 22.365 4.555 62.939 1.00 13.95 158 ALA B N 1
ATOM 3022 C CA . ALA B 1 158 ? 23.634 4.803 63.620 1.00 16.48 158 ALA B CA 1
ATOM 3023 C C . ALA B 1 158 ? 24.795 4.254 62.801 1.00 13.84 158 ALA B C 1
ATOM 3024 O O . ALA B 1 158 ? 25.836 4.901 62.669 1.00 16.17 158 ALA B O 1
ATOM 3026 N N . SER B 1 159 ? 24.604 3.056 62.256 1.00 20.01 159 SER B N 1
ATOM 3027 C CA . SER B 1 159 ? 25.629 2.388 61.462 1.00 12.09 159 SER B CA 1
ATOM 3028 C C . SER B 1 159 ? 25.992 3.156 60.201 1.00 14.77 159 SER B C 1
ATOM 3029 O O . SER B 1 159 ? 27.171 3.401 59.925 1.00 17.26 159 SER B O 1
ATOM 3032 N N . ILE B 1 160 ? 24.975 3.519 59.427 1.00 17.41 160 ILE B N 1
ATOM 3033 C CA . ILE B 1 160 ? 25.172 4.277 58.194 1.00 17.92 160 ILE B CA 1
ATOM 3034 C C . ILE B 1 160 ? 25.892 5.593 58.436 1.00 16.03 160 ILE B C 1
ATOM 3035 O O . ILE B 1 160 ? 26.751 6.009 57.644 1.00 14.79 160 ILE B O 1
ATOM 3040 N N . ILE B 1 161 ? 25.523 6.269 59.524 1.00 14.88 161 ILE B N 1
ATOM 3041 C CA . ILE B 1 161 ? 26.140 7.541 59.863 1.00 15.78 161 ILE B CA 1
ATOM 3042 C C . ILE B 1 161 ? 27.599 7.335 60.252 1.00 14.11 161 ILE B C 1
ATOM 3043 O O . ILE B 1 161 ? 28.481 8.065 59.787 1.00 13.43 161 ILE B O 1
ATOM 3048 N N . ALA B 1 162 ? 27.857 6.334 61.099 1.00 16.99 162 ALA B N 1
ATOM 3049 C CA . ALA B 1 162 ? 29.224 6.060 61.536 1.00 16.42 162 ALA B CA 1
ATOM 3050 C C . ALA B 1 162 ? 30.134 5.722 60.341 1.00 12.92 162 ALA B C 1
ATOM 3051 O O . ALA B 1 162 ? 31.276 6.177 60.278 1.00 19.02 162 ALA B O 1
ATOM 3053 N N . LYS B 1 163 ? 29.630 4.917 59.402 1.00 13.08 163 LYS B N 1
ATOM 3054 C CA . LYS B 1 163 ? 30.403 4.545 58.223 1.00 13.71 163 LYS B CA 1
ATOM 3055 C C . LYS B 1 163 ? 30.604 5.738 57.293 1.00 15.67 163 LYS B C 1
ATOM 3056 O O . LYS B 1 163 ? 31.681 5.897 56.735 1.00 16.81 163 LYS B O 1
ATOM 3062 N N . ALA B 1 164 ? 29.570 6.572 57.106 1.00 11.56 164 ALA B N 1
ATOM 3063 C CA . ALA B 1 164 ? 29.707 7.756 56.241 1.00 11.36 164 ALA B CA 1
ATOM 3064 C C . ALA B 1 164 ? 30.754 8.728 56.794 1.00 18.42 164 ALA B C 1
ATOM 3065 O O . ALA B 1 164 ? 31.507 9.361 56.044 1.00 16.72 164 ALA B O 1
ATOM 3067 N N . GLU B 1 165 ? 30.770 8.869 58.112 1.00 12.06 165 GLU B N 1
ATOM 3068 C CA . GLU B 1 165 ? 31.730 9.744 58.782 1.00 19.76 165 GLU B CA 1
ATOM 3069 C C . GLU B 1 165 ? 33.134 9.196 58.548 1.00 11.31 165 GLU B C 1
ATOM 3070 O O . GLU B 1 165 ? 34.057 9.942 58.248 1.00 15.00 165 GLU B O 1
ATOM 3076 N N . ARG B 1 166 ? 33.284 7.888 58.706 1.00 13.46 166 ARG B N 1
ATOM 3077 C CA . ARG B 1 166 ? 34.586 7.277 58.504 1.00 20.39 166 ARG B CA 1
ATOM 3078 C C . ARG B 1 166 ? 35.046 7.461 57.057 1.00 22.03 166 ARG B C 1
ATOM 3079 O O . ARG B 1 166 ? 36.216 7.751 56.801 1.00 19.21 166 ARG B O 1
ATOM 3087 N N . ASP B 1 167 ? 34.125 7.267 56.118 1.00 17.73 167 ASP B N 1
ATOM 3088 C CA . ASP B 1 167 ? 34.431 7.427 54.696 1.00 22.45 167 ASP B CA 1
ATOM 3089 C C . ASP B 1 167 ? 34.994 8.799 54.392 1.00 18.69 167 ASP B C 1
ATOM 3090 O O . ASP B 1 167 ? 35.898 8.941 53.573 1.00 24.63 167 ASP B O 1
ATOM 3095 N N . GLU B 1 168 ? 34.421 9.817 55.025 1.00 22.25 168 GLU B N 1
ATOM 3096 C CA . GLU B 1 168 ? 34.855 11.188 54.827 1.00 24.80 168 GLU B CA 1
ATOM 3097 C C . GLU B 1 168 ? 36.299 11.398 55.266 1.00 25.19 168 GLU B C 1
ATOM 3098 O O . GLU B 1 168 ? 37.073 12.054 54.579 1.00 21.41 168 GLU B O 1
ATOM 3104 N N . ILE B 1 169 ? 36.643 10.848 56.425 1.00 13.32 169 ILE B N 1
ATOM 3105 C CA . ILE B 1 169 ? 37.993 10.996 56.970 1.00 19.72 169 ILE B CA 1
ATOM 3106 C C . ILE B 1 169 ? 38.999 10.267 56.085 1.00 17.06 169 ILE B C 1
ATOM 3107 O O . ILE B 1 169 ? 40.034 10.825 55.714 1.00 26.02 169 ILE B O 1
ATOM 3112 N N . ILE B 1 170 ? 38.677 9.028 55.736 1.00 14.74 170 ILE B N 1
ATOM 3113 C CA . ILE B 1 170 ? 39.528 8.207 54.885 1.00 19.54 170 ILE B CA 1
ATOM 3114 C C . ILE B 1 170 ? 39.772 8.857 53.521 1.00 26.22 170 ILE B C 1
ATOM 3115 O O . ILE B 1 170 ? 40.898 8.856 53.019 1.00 26.01 170 ILE B O 1
ATOM 3120 N N . ASP B 1 171 ? 38.722 9.403 52.919 1.00 24.82 171 ASP B N 1
ATOM 3121 C CA . ASP B 1 171 ? 38.871 10.051 51.619 1.00 27.59 171 ASP B CA 1
ATOM 3122 C C . ASP B 1 171 ? 39.973 11.110 51.608 1.00 26.99 171 ASP B C 1
ATOM 3123 O O . ASP B 1 171 ? 40.680 11.256 50.615 1.00 29.95 171 ASP B O 1
ATOM 3128 N N . TYR B 1 172 ? 40.128 11.844 52.703 1.00 23.72 172 TYR B N 1
ATOM 3129 C CA . TYR B 1 172 ? 41.155 12.867 52.760 1.00 28.27 172 TYR B CA 1
ATOM 3130 C C . TYR B 1 172 ? 42.543 12.315 53.045 1.00 29.42 172 TYR B C 1
ATOM 3131 O O . TYR B 1 172 ? 43.541 12.987 52.769 1.00 33.81 172 TYR B O 1
ATOM 3140 N N . TYR B 1 173 ? 42.614 11.100 53.587 1.00 32.03 173 TYR B N 1
ATOM 3141 C CA . TYR B 1 173 ? 43.910 10.470 53.863 1.00 36.34 173 TYR B CA 1
ATOM 3142 C C . TYR B 1 173 ? 44.605 10.217 52.528 1.00 43.70 173 TYR B C 1
ATOM 3143 O O . TYR B 1 173 ? 45.837 10.265 52.436 1.00 43.33 173 TYR B O 1
ATOM 3152 N N . LYS B 1 174 ? 43.807 9.942 51.497 1.00 48.17 174 LYS B N 1
ATOM 3153 C CA . LYS B 1 174 ? 44.332 9.679 50.154 1.00 51.26 174 LYS B CA 1
ATOM 3154 C C . LYS B 1 174 ? 45.143 10.854 49.616 1.00 50.74 174 LYS B C 1
ATOM 3155 O O . LYS B 1 174 ? 46.081 10.672 48.839 1.00 48.04 174 LYS B O 1
ATOM 3161 N N . LYS B 1 175 ? 44.775 12.061 50.030 1.00 50.47 175 LYS B N 1
ATOM 3162 C CA . LYS B 1 175 ? 45.475 13.255 49.584 1.00 47.94 175 LYS B CA 1
ATOM 3163 C C . LYS B 1 175 ? 46.815 13.368 50.290 1.00 50.00 175 LYS B C 1
ATOM 3164 O O . LYS B 1 175 ? 47.670 14.152 49.886 1.00 54.14 175 LYS B O 1
ATOM 3170 N N . ILE B 1 176 ? 46.993 12.578 51.344 1.00 47.42 176 ILE B N 1
ATOM 3171 C CA . ILE B 1 176 ? 48.240 12.584 52.105 1.00 49.92 176 ILE B CA 1
ATOM 3172 C C . ILE B 1 176 ? 49.135 11.375 51.820 1.00 45.97 176 ILE B C 1
ATOM 3173 O O . ILE B 1 176 ? 50.363 11.489 51.828 1.00 51.08 176 ILE B O 1
ATOM 3178 N N . TYR B 1 177 ? 48.517 10.225 51.566 1.00 41.61 177 TYR B N 1
ATOM 3179 C CA . TYR B 1 177 ? 49.259 8.987 51.339 1.00 38.99 177 TYR B CA 1
ATOM 3180 C C . TYR B 1 177 ? 49.096 8.338 49.978 1.00 41.08 177 TYR B C 1
ATOM 3181 O O . TYR B 1 177 ? 49.885 7.469 49.605 1.00 42.26 177 TYR B O 1
ATOM 3190 N N . GLY B 1 178 ? 48.068 8.739 49.242 1.00 38.98 178 GLY B N 1
ATOM 3191 C CA . GLY B 1 178 ? 47.829 8.128 47.949 1.00 40.75 178 GLY B CA 1
ATOM 3192 C C . GLY B 1 178 ? 46.816 7.009 48.117 1.00 37.46 178 GLY B C 1
ATOM 3193 O O . GLY B 1 178 ? 46.110 6.961 49.123 1.00 41.07 178 GLY B O 1
ATOM 3194 N N . ASP B 1 179 ? 46.749 6.103 47.148 1.00 34.83 179 ASP B N 1
ATOM 3195 C CA . ASP B 1 179 ? 45.798 4.992 47.192 1.00 38.17 179 ASP B CA 1
ATOM 3196 C C . ASP B 1 179 ? 46.175 3.997 48.289 1.00 37.87 179 ASP B C 1
ATOM 3197 O O . ASP B 1 179 ? 47.017 3.124 48.083 1.00 39.26 179 ASP B O 1
ATOM 3202 N N . ILE B 1 180 ? 45.544 4.136 49.456 1.00 31.62 180 ILE B N 1
ATOM 3203 C CA . ILE B 1 180 ? 45.818 3.258 50.595 1.00 24.23 180 ILE B CA 1
ATOM 3204 C C . ILE B 1 180 ? 44.967 1.985 50.637 1.00 26.96 180 ILE B C 1
ATOM 3205 O O . ILE B 1 180 ? 45.042 1.217 51.596 1.00 25.28 180 ILE B O 1
ATOM 3210 N N . GLY B 1 181 ? 44.152 1.768 49.610 1.00 23.27 181 GLY B N 1
ATOM 3211 C CA . GLY B 1 181 ? 43.322 0.579 49.572 1.00 23.57 181 GLY B CA 1
ATOM 3212 C C . GLY B 1 181 ? 42.185 0.621 50.576 1.00 27.20 181 GLY B C 1
ATOM 3213 O O . GLY B 1 181 ? 41.936 1.663 51.180 1.00 20.02 181 GLY B O 1
ATOM 3214 N N . SER B 1 182 ? 41.519 -0.518 50.764 1.00 25.31 182 SER B N 1
ATOM 3215 C CA . SER B 1 182 ? 40.374 -0.638 51.670 1.00 31.28 182 SER B CA 1
ATOM 3216 C C . SER B 1 182 ? 40.706 -0.546 53.156 1.00 31.80 182 SER B C 1
ATOM 3217 O O . SER B 1 182 ? 39.827 -0.297 53.986 1.00 25.78 182 SER B O 1
ATOM 3220 N N . GLY B 1 183 ? 41.969 -0.752 53.498 1.00 23.68 183 GLY B N 1
ATOM 3221 C CA . GLY B 1 183 ? 42.327 -0.722 54.899 1.00 28.30 183 GLY B CA 1
ATOM 3222 C C . GLY B 1 183 ? 42.471 -2.133 55.450 1.00 23.33 183 GLY B C 1
ATOM 3223 O O . GLY B 1 183 ? 42.894 -2.305 56.589 1.00 29.20 183 GLY B O 1
ATOM 3224 N N . TYR B 1 184 ? 42.131 -3.145 54.650 1.00 23.59 184 TYR B N 1
ATOM 3225 C CA . TYR B 1 184 ? 42.249 -4.542 55.084 1.00 19.22 184 TYR B CA 1
ATOM 3226 C C . TYR B 1 184 ? 43.423 -5.251 54.383 1.00 26.96 184 TYR B C 1
ATOM 3227 O O . TYR B 1 184 ? 43.727 -4.971 53.226 1.00 24.39 184 TYR B O 1
ATOM 3236 N N . PRO B 1 185 ? 44.081 -6.197 55.071 1.00 25.31 185 PRO B N 1
ATOM 3237 C CA . PRO B 1 185 ? 45.217 -6.924 54.478 1.00 26.87 185 PRO B CA 1
ATOM 3238 C C . PRO B 1 185 ? 44.896 -7.746 53.222 1.00 27.01 185 PRO B C 1
ATOM 3239 O O . PRO B 1 185 ? 45.800 -8.215 52.524 1.00 21.17 185 PRO B O 1
ATOM 3243 N N . SER B 1 186 ? 43.610 -7.913 52.927 1.00 30.34 186 SER B N 1
ATOM 3244 C CA . SER B 1 186 ? 43.202 -8.650 51.739 1.00 30.17 186 SER B CA 1
ATOM 3245 C C . SER B 1 186 ? 43.411 -7.775 50.507 1.00 28.42 186 SER B C 1
ATOM 3246 O O . SER B 1 186 ? 43.271 -8.237 49.376 1.00 31.73 186 SER B O 1
ATOM 3249 N N . ASP B 1 187 ? 43.739 -6.507 50.735 1.00 20.08 187 ASP B N 1
ATOM 3250 C CA . ASP B 1 187 ? 43.951 -5.576 49.645 1.00 26.33 187 ASP B CA 1
ATOM 3251 C C . ASP B 1 187 ? 45.434 -5.240 49.475 1.00 24.38 187 ASP B C 1
ATOM 3252 O O . ASP B 1 187 ? 46.015 -4.539 50.301 1.00 29.39 187 ASP B O 1
ATOM 3257 N N . PRO B 1 188 ? 46.057 -5.732 48.389 1.00 23.89 188 PRO B N 1
ATOM 3258 C CA . PRO B 1 188 ? 47.472 -5.503 48.083 1.00 23.99 188 PRO B CA 1
ATOM 3259 C C . PRO B 1 188 ? 47.852 -4.030 48.172 1.00 27.13 188 PRO B C 1
ATOM 3260 O O . PRO B 1 188 ? 48.993 -3.690 48.497 1.00 27.09 188 PRO B O 1
ATOM 3264 N N . LYS B 1 189 ? 46.891 -3.157 47.884 1.00 23.16 189 LYS B N 1
ATOM 3265 C CA . LYS B 1 189 ? 47.144 -1.724 47.932 1.00 25.50 189 LYS B CA 1
ATOM 3266 C C . LYS B 1 189 ? 47.432 -1.279 49.357 1.00 23.51 189 LYS B C 1
ATOM 3267 O O . LYS B 1 189 ? 48.267 -0.404 49.582 1.00 22.79 189 LYS B O 1
ATOM 3273 N N . THR B 1 190 ? 46.733 -1.881 50.314 1.00 22.08 190 THR B N 1
ATOM 3274 C CA . THR B 1 190 ? 46.923 -1.548 51.720 1.00 20.52 190 THR B CA 1
ATOM 3275 C C . THR B 1 190 ? 48.222 -2.148 52.247 1.00 21.88 190 THR B C 1
ATOM 3276 O O . THR B 1 190 ? 48.872 -1.555 53.105 1.00 20.99 190 THR B O 1
ATOM 3280 N N . ILE B 1 191 ? 48.591 -3.321 51.740 1.00 21.46 191 ILE B N 1
ATOM 3281 C CA . ILE B 1 191 ? 49.833 -3.965 52.182 1.00 24.52 191 ILE B CA 1
ATOM 3282 C C . ILE B 1 191 ? 50.999 -3.167 51.626 1.00 27.57 191 ILE B C 1
ATOM 3283 O O . ILE B 1 191 ? 51.964 -2.875 52.338 1.00 32.13 191 ILE B O 1
ATOM 3288 N N . LYS B 1 192 ? 50.892 -2.797 50.355 1.00 28.77 192 LYS B N 1
ATOM 3289 C CA . LYS B 1 192 ? 51.929 -2.023 49.675 1.00 31.43 192 LYS B CA 1
ATOM 3290 C C . LYS B 1 192 ? 52.149 -0.685 50.366 1.00 33.67 192 LYS B C 1
ATOM 3291 O O . LYS B 1 192 ? 53.290 -0.251 50.550 1.00 28.17 192 LYS B O 1
ATOM 3297 N N . PHE B 1 193 ? 51.051 -0.028 50.730 1.00 21.45 193 PHE B N 1
ATOM 3298 C CA . PHE B 1 193 ? 51.124 1.254 51.412 1.00 22.61 193 PHE B CA 1
ATOM 3299 C C . PHE B 1 193 ? 51.926 1.179 52.722 1.00 20.82 193 PHE B C 1
ATOM 3300 O O . PHE B 1 193 ? 52.847 1.975 52.947 1.00 24.40 193 PHE B O 1
ATOM 3308 N N . LEU B 1 194 ? 51.571 0.231 53.582 1.00 20.20 194 LEU B N 1
ATOM 3309 C CA . LEU B 1 194 ? 52.237 0.082 54.875 1.00 22.17 194 LEU B CA 1
ATOM 3310 C C . LEU B 1 194 ? 53.682 -0.399 54.748 1.00 26.76 194 LEU B C 1
ATOM 3311 O O . LEU B 1 194 ? 54.576 0.108 55.417 1.00 21.12 194 LEU B O 1
ATOM 3316 N N . GLU B 1 195 ? 53.901 -1.381 53.885 1.00 22.74 195 GLU B N 1
ATOM 3317 C CA . GLU B 1 195 ? 55.236 -1.918 53.683 1.00 29.48 195 GLU B CA 1
ATOM 3318 C C . GLU B 1 195 ? 56.169 -0.906 53.040 1.00 31.20 195 GLU B C 1
ATOM 3319 O O . GLU B 1 195 ? 57.294 -0.736 53.499 1.00 30.30 195 GLU B O 1
ATOM 3325 N N . ASP B 1 196 ? 55.706 -0.221 51.995 1.00 26.49 196 ASP B N 1
ATOM 3326 C CA . ASP B 1 196 ? 56.550 0.760 51.332 1.00 28.77 196 ASP B CA 1
ATOM 3327 C C . ASP B 1 196 ? 56.823 1.933 52.254 1.00 31.11 196 ASP B C 1
ATOM 3328 O O . ASP B 1 196 ? 57.935 2.460 52.268 1.00 30.13 196 ASP B O 1
ATOM 3333 N N . TYR B 1 197 ? 55.810 2.340 53.021 1.00 24.80 197 TYR B N 1
ATOM 3334 C CA . TYR B 1 197 ? 55.958 3.457 53.947 1.00 24.03 197 TYR B CA 1
ATOM 3335 C C . TYR B 1 197 ? 56.981 3.144 55.034 1.00 23.48 197 TYR B C 1
ATOM 3336 O O . TYR B 1 197 ? 57.821 3.984 55.370 1.00 20.91 197 TYR B O 1
ATOM 3345 N N . PHE B 1 198 ? 56.901 1.939 55.588 1.00 21.14 198 PHE B N 1
ATOM 3346 C CA . PHE B 1 198 ? 57.818 1.533 56.642 1.00 27.35 198 PHE B CA 1
ATOM 3347 C C . PHE B 1 198 ? 59.230 1.413 56.085 1.00 27.75 198 PHE B C 1
ATOM 3348 O O . PHE B 1 198 ? 60.186 1.773 56.751 1.00 25.82 198 PHE B O 1
ATOM 3356 N N . LYS B 1 199 ? 59.359 0.907 54.863 1.00 27.40 199 LYS B N 1
ATOM 3357 C CA . LYS B 1 199 ? 60.676 0.762 54.260 1.00 36.55 199 LYS B CA 1
ATOM 3358 C C . LYS B 1 199 ? 61.361 2.112 54.094 1.00 37.81 199 LYS B C 1
ATOM 3359 O O . LYS B 1 199 ? 62.569 2.221 54.257 1.00 33.98 199 LYS B O 1
ATOM 3365 N N . LYS B 1 200 ? 60.586 3.145 53.785 1.00 35.28 200 LYS B N 1
ATOM 3366 C CA . LYS B 1 200 ? 61.169 4.459 53.590 1.00 35.70 200 LYS B CA 1
ATOM 3367 C C . LYS B 1 200 ? 61.427 5.231 54.881 1.00 35.44 200 LYS B C 1
ATOM 3368 O O . LYS B 1 200 ? 62.549 5.676 55.121 1.00 28.84 200 LYS B O 1
ATOM 3374 N N . HIS B 1 201 ? 60.403 5.362 55.721 1.00 27.66 201 HIS B N 1
ATOM 3375 C CA . HIS B 1 201 ? 60.509 6.110 56.968 1.00 23.84 201 HIS B CA 1
ATOM 3376 C C . HIS B 1 201 ? 60.978 5.347 58.193 1.00 26.79 201 HIS B C 1
ATOM 3377 O O . HIS B 1 201 ? 61.203 5.942 59.242 1.00 31.48 201 HIS B O 1
ATOM 3384 N N . LYS B 1 202 ? 61.116 4.034 58.075 1.00 25.46 202 LYS B N 1
ATOM 3385 C CA . LYS B 1 202 ? 61.548 3.224 59.203 1.00 27.19 202 LYS B CA 1
ATOM 3386 C C . LYS B 1 202 ? 60.564 3.312 60.360 1.00 29.28 202 LYS B C 1
ATOM 3387 O O . LYS B 1 202 ? 60.923 3.061 61.509 1.00 21.61 202 LYS B O 1
ATOM 3393 N N . LYS B 1 203 ? 59.320 3.680 60.052 1.00 24.72 203 LYS B N 1
ATOM 3394 C CA . LYS B 1 203 ? 58.265 3.740 61.063 1.00 28.24 203 LYS B CA 1
ATOM 3395 C C . LYS B 1 203 ? 56.912 3.619 60.361 1.00 22.04 203 LYS B C 1
ATOM 3396 O O . LYS B 1 203 ? 56.793 3.922 59.177 1.00 21.87 203 LYS B O 1
ATOM 3402 N N . LEU B 1 204 ? 55.905 3.161 61.090 1.00 23.74 204 LEU B N 1
ATOM 3403 C CA . LEU B 1 204 ? 54.584 3.022 60.515 1.00 19.88 204 LEU B CA 1
ATOM 3404 C C . LEU B 1 204 ? 53.975 4.401 60.335 1.00 21.86 204 LEU B C 1
ATOM 3405 O O . LEU B 1 204 ? 54.311 5.334 61.064 1.00 20.44 204 LEU B O 1
ATOM 3410 N N . PRO B 1 205 ? 53.075 4.557 59.351 1.00 21.98 205 PRO B N 1
ATOM 3411 C CA . PRO B 1 205 ? 52.482 5.884 59.181 1.00 21.17 205 PRO B CA 1
ATOM 3412 C C . PRO B 1 205 ? 51.550 6.159 60.372 1.00 21.01 205 PRO B C 1
ATOM 3413 O O . PRO B 1 205 ? 51.120 5.225 61.057 1.00 16.79 205 PRO B O 1
ATOM 3417 N N . ASP B 1 206 ? 51.254 7.436 60.610 1.00 21.52 206 ASP B N 1
ATOM 3418 C CA . ASP B 1 206 ? 50.402 7.880 61.726 1.00 22.90 206 ASP B CA 1
ATOM 3419 C C . ASP B 1 206 ? 49.011 7.249 61.777 1.00 20.11 206 ASP B C 1
ATOM 3420 O O . ASP B 1 206 ? 48.415 7.147 62.852 1.00 19.94 206 ASP B O 1
ATOM 3425 N N . ILE B 1 207 ? 48.490 6.829 60.631 1.00 18.59 207 ILE B N 1
ATOM 3426 C CA . ILE B 1 207 ? 47.151 6.252 60.611 1.00 17.18 207 ILE B CA 1
ATOM 3427 C C . ILE B 1 207 ? 47.125 4.746 60.821 1.00 23.41 207 ILE B C 1
ATOM 3428 O O . ILE B 1 207 ? 46.046 4.135 60.824 1.00 16.89 207 ILE B O 1
ATOM 3433 N N . ALA B 1 208 ? 48.295 4.131 60.993 1.00 14.54 208 ALA B N 1
ATOM 3434 C CA . ALA B 1 208 ? 48.326 2.681 61.193 1.00 18.76 208 ALA B CA 1
ATOM 3435 C C . ALA B 1 208 ? 48.021 2.345 62.644 1.00 17.48 208 ALA B C 1
ATOM 3436 O O . ALA B 1 208 ? 48.438 3.068 63.544 1.00 13.93 208 ALA B O 1
ATOM 3438 N N . ARG B 1 209 ? 47.287 1.251 62.862 1.00 15.62 209 ARG B N 1
ATOM 3439 C CA . ARG B 1 209 ? 46.949 0.799 64.206 1.00 17.21 209 ARG B CA 1
ATOM 3440 C C . ARG B 1 209 ? 48.006 -0.230 64.576 1.00 19.29 209 ARG B C 1
ATOM 3441 O O . ARG B 1 209 ? 48.074 -1.320 64.002 1.00 16.02 209 ARG B O 1
ATOM 3449 N N . THR B 1 210 ? 48.831 0.137 65.544 1.00 19.11 210 THR B N 1
ATOM 3450 C CA . THR B 1 210 ? 49.934 -0.690 65.980 1.00 22.58 210 THR B CA 1
ATOM 3451 C C . THR B 1 210 ? 49.572 -2.056 66.535 1.00 27.07 210 THR B C 1
ATOM 3452 O O . THR B 1 210 ? 50.384 -2.975 66.462 1.00 20.00 210 THR B O 1
ATOM 3456 N N . HIS B 1 211 ? 48.367 -2.213 67.077 1.00 16.60 211 HIS B N 1
ATOM 3457 C CA . HIS B 1 211 ? 47.990 -3.505 67.621 1.00 17.67 211 HIS B CA 1
ATOM 3458 C C . HIS B 1 211 ? 47.335 -4.488 66.640 1.00 21.20 211 HIS B C 1
ATOM 3459 O O . HIS B 1 211 ? 47.049 -5.622 67.013 1.00 23.13 211 HIS B O 1
ATOM 3466 N N . TRP B 1 212 ? 47.079 -4.079 65.398 1.00 22.95 212 TRP B N 1
ATOM 3467 C CA . TRP B 1 212 ? 46.489 -5.026 64.449 1.00 17.62 212 TRP B CA 1
ATOM 3468 C C . TRP B 1 212 ? 47.620 -5.921 63.945 1.00 25.69 212 TRP B C 1
ATOM 3469 O O . TRP B 1 212 ? 48.752 -5.462 63.768 1.00 22.00 212 TRP B O 1
ATOM 3480 N N . LYS B 1 213 ? 47.314 -7.194 63.713 1.00 21.29 213 LYS B N 1
ATOM 3481 C CA . LYS B 1 213 ? 48.318 -8.166 63.286 1.00 17.95 213 LYS B CA 1
ATOM 3482 C C . LYS B 1 213 ? 49.215 -7.688 62.150 1.00 18.35 213 LYS B C 1
ATOM 3483 O O . LYS B 1 213 ? 50.443 -7.764 62.246 1.00 14.37 213 LYS B O 1
ATOM 3489 N N . THR B 1 214 ? 48.614 -7.200 61.077 1.00 17.02 214 THR B N 1
ATOM 3490 C CA . THR B 1 214 ? 49.410 -6.732 59.941 1.00 20.25 214 THR B CA 1
ATOM 3491 C C . THR B 1 214 ? 50.507 -5.759 60.372 1.00 26.43 214 THR B C 1
ATOM 3492 O O . THR B 1 214 ? 51.673 -5.910 59.988 1.00 20.34 214 THR B O 1
ATOM 3496 N N . CYS B 1 215 ? 50.133 -4.767 61.176 1.00 22.21 215 CYS B N 1
ATOM 3497 C CA . CYS B 1 215 ? 51.079 -3.763 61.637 1.00 24.17 215 CYS B CA 1
ATOM 3498 C C . CYS B 1 215 ? 52.053 -4.288 62.687 1.00 20.99 215 CYS B C 1
ATOM 3499 O O . CYS B 1 215 ? 53.242 -3.964 62.646 1.00 19.39 215 CYS B O 1
ATOM 3502 N N . LYS B 1 216 ? 51.571 -5.100 63.622 1.00 20.56 216 LYS B N 1
ATOM 3503 C CA . LYS B 1 216 ? 52.465 -5.640 64.638 1.00 22.49 216 LYS B CA 1
ATOM 3504 C C . LYS B 1 216 ? 53.517 -6.500 63.946 1.00 25.65 216 LYS B C 1
ATOM 3505 O O . LYS B 1 216 ? 54.715 -6.389 64.226 1.00 20.79 216 LYS B O 1
ATOM 3511 N N . ARG B 1 217 ? 53.062 -7.353 63.035 1.00 18.94 217 ARG B N 1
ATOM 3512 C CA . ARG B 1 217 ? 53.959 -8.227 62.288 1.00 21.56 217 ARG B CA 1
ATOM 3513 C C . ARG B 1 217 ? 55.058 -7.430 61.574 1.00 26.38 217 ARG B C 1
ATOM 3514 O O . ARG B 1 217 ? 56.220 -7.848 61.570 1.00 20.73 217 ARG B O 1
ATOM 3522 N N . ILE B 1 218 ? 54.698 -6.293 60.965 1.00 21.05 218 ILE B N 1
ATOM 3523 C CA . ILE B 1 218 ? 55.693 -5.483 60.275 1.00 22.15 218 ILE B CA 1
ATOM 3524 C C . ILE B 1 218 ? 56.739 -5.015 61.282 1.00 25.25 218 ILE B C 1
ATOM 3525 O O . ILE B 1 218 ? 57.938 -5.071 61.009 1.00 23.66 218 ILE B O 1
ATOM 3530 N N . LEU B 1 219 ? 56.284 -4.582 62.453 1.00 23.54 219 LEU B N 1
ATOM 3531 C CA . LEU B 1 219 ? 57.190 -4.125 63.499 1.00 26.97 219 LEU B CA 1
ATOM 3532 C C . LEU B 1 219 ? 58.046 -5.289 64.030 1.00 30.12 219 LEU B C 1
ATOM 3533 O O . LEU B 1 219 ? 59.258 -5.142 64.237 1.00 28.95 219 LEU B O 1
ATOM 3538 N N . ASP B 1 220 ? 57.432 -6.450 64.238 1.00 27.22 220 ASP B N 1
ATOM 3539 C CA . ASP B 1 220 ? 58.188 -7.608 64.717 1.00 30.69 220 ASP B CA 1
ATOM 3540 C C . ASP B 1 220 ? 59.309 -7.943 63.737 1.00 26.43 220 ASP B C 1
ATOM 3541 O O . ASP B 1 220 ? 60.449 -8.205 64.142 1.00 30.54 220 ASP B O 1
ATOM 3546 N N . LYS B 1 221 ? 59.001 -7.915 62.445 1.00 27.11 221 LYS B N 1
ATOM 3547 C CA . LYS B 1 221 ? 60.011 -8.234 61.438 1.00 31.27 221 LYS B CA 1
ATOM 3548 C C . LYS B 1 221 ? 61.162 -7.234 61.397 1.00 32.05 221 LYS B C 1
ATOM 3549 O O . LYS B 1 221 ? 62.325 -7.627 61.258 1.00 31.50 221 LYS B O 1
ATOM 3555 N N . SER B 1 222 ? 60.850 -5.950 61.530 1.00 31.07 222 SER B N 1
ATOM 3556 C CA . SER B 1 222 ? 61.890 -4.923 61.506 1.00 37.40 222 SER B CA 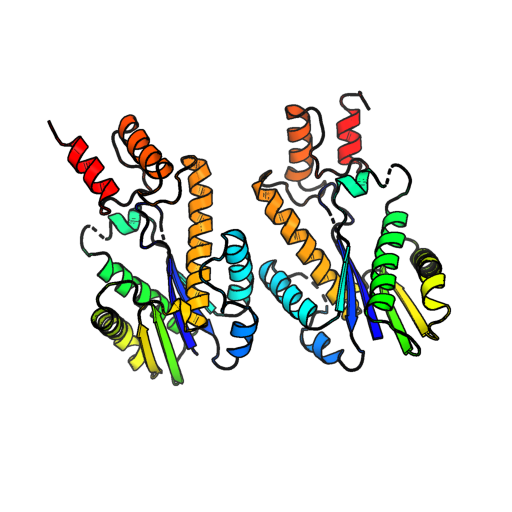1
ATOM 3557 C C . SER B 1 222 ? 62.894 -5.146 62.636 1.00 41.09 222 SER B C 1
ATOM 3558 O O . SER B 1 222 ? 64.041 -4.696 62.559 1.00 42.16 222 SER B O 1
ATOM 3561 N N . LYS B 1 223 ? 62.462 -5.842 63.682 1.00 35.16 223 LYS B N 1
ATOM 3562 C CA . LYS B 1 223 ? 63.329 -6.104 64.824 1.00 43.29 223 LYS B CA 1
ATOM 3563 C C . LYS B 1 223 ? 64.126 -7.406 64.751 1.00 47.17 223 LYS B C 1
ATOM 3564 O O . LYS B 1 223 ? 64.906 -7.702 65.654 1.00 43.90 223 LYS B O 1
ATOM 3570 N N . GLN B 1 224 ? 63.937 -8.178 63.685 1.00 51.49 224 GLN B N 1
ATOM 3571 C CA . GLN B 1 224 ? 64.654 -9.440 63.526 1.00 54.42 224 GLN B CA 1
ATOM 3572 C C . GLN B 1 224 ? 66.031 -9.227 62.896 1.00 59.00 224 GLN B C 1
ATOM 3573 O O . GLN B 1 224 ? 66.264 -8.221 62.227 1.00 56.01 224 GLN B O 1
ATOM 3579 N N . THR B 1 225 ? 66.926 -10.192 63.114 1.00 65.34 225 THR B N 1
ATOM 3580 C CA . THR B 1 225 ? 68.302 -10.168 62.606 1.00 69.82 225 THR B CA 1
ATOM 3581 C C . THR B 1 225 ? 69.201 -9.398 63.573 1.00 73.40 225 THR B C 1
ATOM 3582 O O . THR B 1 225 ? 69.778 -8.367 63.160 1.00 74.82 225 THR B O 1
#

Organism: Methanocaldococcus jannaschii (strain ATCC 43067 / DSM 2661 / JAL-1 / JCM 10045 / NBRC 100440) (NCBI:txid243232)

Secondary structure (DSSP, 8-state):
-EEEEEES-SS-SB---EEEEEE-GGGHHHHHTTT-----HHHHHHHHHHHHHHSEEEEE---HHHHHH---S-HHHHHHHHHHHHHHHHHHHTT--SSEEEEEEE--SS-HHHHHHHHHHHHHHHHTTTT-EEEEEEETTGGGT-HHHHHHHHHHHHHHHHHHHHHHHHTS--TTSSTTSHHHHHHHHHHHHHHSS--TTB-TTSHHHHHHHHHTT--/-EEEEEES-SS-SB---EEEEEE-GGGHHHHHHTT--S-TT--HHHHHHHHHHHHHHSEEEEE---HHHHHH---S-HHHHHHHHHHHHHHHHHHHTT--SEEEEEEEE--SS-HHHHHHHHHHHHHHHHHHTTEEEEEEEETTGGGT-HHHHHHHHHHHHHHHHHHHHHHHHHS--TTSSTT-HHHHHHHHHHHHHHSS--TTB-TTSHHHHHHHHHHT--